Protein AF-0000000079074820 (afdb_homodimer)

Organism: NCBI:txid47770

Solvent-accessible surface area (backbone atoms only — not comparable to full-atom values): 34538 Å² total; per-residue (Å²): 130,84,61,51,30,36,39,30,62,32,84,68,44,43,78,47,78,58,96,54,34,40,39,40,35,29,46,57,83,60,56,46,76,48,78,44,52,56,82,82,41,56,70,65,51,50,53,51,50,52,47,24,68,74,64,43,38,39,77,43,41,69,86,40,82,55,35,60,57,54,50,48,39,33,75,72,62,44,30,42,69,44,42,78,79,48,36,34,42,38,33,21,37,68,62,47,37,64,62,50,45,71,74,58,62,44,98,45,41,47,75,42,30,48,65,78,73,48,43,71,68,56,39,49,46,61,68,66,66,77,52,66,69,64,47,53,54,52,42,52,52,50,41,64,69,49,57,75,39,48,39,35,39,38,40,52,54,81,47,45,69,58,53,52,27,47,47,52,49,30,51,76,50,68,49,54,37,35,40,35,37,32,32,71,62,33,36,37,35,32,24,32,35,77,91,65,23,15,48,61,66,23,43,50,51,56,58,49,69,73,48,94,72,81,65,79,72,51,74,54,79,69,66,73,61,79,65,68,67,49,60,55,58,50,17,41,46,52,16,51,50,50,50,44,53,51,29,33,58,75,65,74,43,50,87,33,49,33,23,32,42,36,38,30,65,90,78,64,44,75,46,80,45,75,30,56,70,41,83,83,24,89,82,53,49,84,60,71,95,77,67,73,78,64,45,64,56,53,51,51,43,56,48,35,62,67,51,53,68,69,71,58,90,120,130,83,62,50,30,36,38,30,63,33,86,68,44,44,80,46,75,58,98,53,35,39,39,39,36,30,46,60,82,60,56,46,76,47,78,45,50,55,81,82,41,56,71,64,50,50,54,51,51,53,44,24,68,73,63,44,38,40,77,44,42,70,85,41,82,55,35,60,58,55,49,50,37,32,74,72,62,45,30,42,67,44,41,78,80,49,36,33,41,39,31,22,37,68,62,46,37,65,63,50,45,71,74,57,62,47,97,45,42,48,73,42,31,47,64,76,72,49,42,70,68,58,39,49,47,60,69,66,66,78,51,66,69,62,47,51,54,52,43,52,51,51,40,65,69,49,56,75,39,48,39,34,40,38,40,52,53,85,46,44,68,57,53,54,27,48,46,52,49,31,52,76,51,70,47,54,37,35,40,34,36,33,33,71,62,34,34,37,37,31,24,32,36,74,93,68,24,14,47,61,67,22,43,51,50,57,58,49,68,75,45,87,70,84,65,78,75,53,75,54,79,67,66,75,61,78,66,69,69,49,62,56,58,49,18,40,46,51,15,51,49,51,52,43,52,53,30,32,56,73,66,73,42,52,85,33,48,32,24,32,41,37,39,30,66,92,77,63,44,74,46,81,44,73,30,56,69,42,83,83,26,88,82,54,48,84,60,72,93,77,71,72,78,64,47,66,55,52,51,49,42,56,46,35,64,65,52,55,68,68,70,70,83,127

Structure (mmCIF, N/CA/C/O backbone):
data_AF-0000000079074820-model_v1
#
loop_
_entity.id
_entity.type
_entity.pdbx_description
1 polymer 'Bacteriocin biosynthesis cyclodehydratase'
#
loop_
_atom_site.group_PDB
_atom_site.id
_atom_site.type_symbol
_atom_site.label_atom_id
_atom_site.label_alt_id
_atom_site.label_comp_id
_atom_site.label_asym_id
_atom_site.label_entity_id
_atom_site.label_seq_id
_atom_site.pdbx_PDB_ins_code
_atom_site.Cartn_x
_atom_site.Cartn_y
_atom_site.Cartn_z
_atom_site.occupancy
_atom_site.B_iso_or_equiv
_atom_site.auth_seq_id
_atom_site.auth_comp_id
_atom_site.auth_asym_id
_atom_site.auth_atom_id
_atom_site.pdbx_PDB_model_num
ATOM 1 N N . MET A 1 1 ? -23.016 29.859 7.27 1 38.88 1 MET A N 1
ATOM 2 C CA . MET A 1 1 ? -23.531 29.188 6.082 1 38.88 1 MET A CA 1
ATOM 3 C C . MET A 1 1 ? -23.5 27.672 6.266 1 38.88 1 MET A C 1
ATOM 5 O O . MET A 1 1 ? -22.5 27.109 6.707 1 38.88 1 MET A O 1
ATOM 9 N N . ASN A 1 2 ? -24.516 26.984 6.555 1 50.72 2 ASN A N 1
ATOM 10 C CA . ASN A 1 2 ? -24.812 25.609 6.965 1 50.72 2 ASN A CA 1
ATOM 11 C C . ASN A 1 2 ? -24.109 24.594 6.062 1 50.72 2 ASN A C 1
ATOM 13 O O . ASN A 1 2 ? -24.25 24.641 4.84 1 50.72 2 ASN A O 1
ATOM 17 N N . SER A 1 3 ? -22.938 24.062 6.359 1 62.44 3 SER A N 1
ATOM 18 C CA . SER A 1 3 ? -22 23.266 5.574 1 62.44 3 SER A CA 1
ATOM 19 C C . SER A 1 3 ? -22.656 21.984 5.062 1 62.44 3 SER A C 1
ATOM 21 O O . SER A 1 3 ? -23.219 21.219 5.848 1 62.44 3 SER A O 1
ATOM 23 N N . ASP A 1 4 ? -23.062 21.953 3.785 1 79.38 4 ASP A N 1
ATOM 24 C CA . ASP A 1 4 ? -23.656 20.797 3.127 1 79.38 4 ASP A CA 1
ATOM 25 C C . ASP A 1 4 ? -22.609 19.703 2.918 1 79.38 4 ASP A C 1
ATOM 27 O O . ASP A 1 4 ? -21.484 19.969 2.498 1 79.38 4 ASP A O 1
ATOM 31 N N . THR A 1 5 ? -22.984 18.562 3.553 1 88.25 5 THR A N 1
ATOM 32 C CA . THR A 1 5 ? -22.172 17.359 3.402 1 88.25 5 THR A CA 1
ATOM 33 C C . THR A 1 5 ? -22.781 16.422 2.359 1 88.25 5 THR A C 1
ATOM 35 O O . THR A 1 5 ? -24 16.266 2.293 1 88.25 5 THR A O 1
ATOM 38 N N . ILE A 1 6 ? -21.922 16 1.498 1 91.62 6 ILE A N 1
ATOM 39 C CA . ILE A 1 6 ? -22.375 15.07 0.473 1 91.62 6 ILE A CA 1
ATOM 40 C C . ILE A 1 6 ? -22.109 13.641 0.932 1 91.62 6 ILE A C 1
ATOM 42 O O . ILE A 1 6 ? -21 13.297 1.315 1 91.62 6 ILE A O 1
ATOM 46 N N . PHE A 1 7 ? -23.156 12.828 0.962 1 94.12 7 PHE A N 1
ATOM 47 C CA . PHE A 1 7 ? -23.062 11.391 1.219 1 94.12 7 PHE A CA 1
ATOM 48 C C . PHE A 1 7 ? -23.234 10.602 -0.071 1 94.12 7 PHE A C 1
ATOM 50 O O . PHE A 1 7 ? -24.062 10.945 -0.917 1 94.12 7 PHE A O 1
ATOM 57 N N . PHE A 1 8 ? -22.406 9.594 -0.224 1 93.62 8 PHE A N 1
ATOM 58 C CA . PHE A 1 8 ? -22.547 8.781 -1.431 1 93.62 8 PHE A CA 1
ATOM 59 C C . PHE A 1 8 ? -22.391 7.301 -1.108 1 93.62 8 PHE A C 1
ATOM 61 O O . PHE A 1 8 ? -21.781 6.938 -0.106 1 93.62 8 PHE A O 1
ATOM 68 N N . VAL A 1 9 ? -22.969 6.445 -1.945 1 92.25 9 VAL A N 1
ATOM 69 C CA . VAL A 1 9 ? -22.875 5 -1.761 1 92.25 9 VAL A CA 1
ATOM 70 C C . VAL A 1 9 ? -21.5 4.504 -2.189 1 92.25 9 VAL A C 1
ATOM 72 O O . VAL A 1 9 ? -21.062 4.773 -3.307 1 92.25 9 VAL A O 1
ATOM 75 N N . LYS A 1 10 ? -20.859 3.832 -1.257 1 88.88 10 LYS A N 1
ATOM 76 C CA . LYS A 1 10 ? -19.562 3.26 -1.613 1 88.88 10 LYS A CA 1
ATOM 77 C C . LYS A 1 10 ? -19.703 2.191 -2.693 1 88.88 10 LYS A C 1
ATOM 79 O O . LYS A 1 10 ? -20.703 1.476 -2.73 1 88.88 10 LYS A O 1
ATOM 84 N N . LYS A 1 11 ? -18.672 2.094 -3.447 1 80.62 11 LYS A N 1
ATOM 85 C CA . LYS A 1 11 ? -18.719 1.228 -4.625 1 80.62 11 LYS A CA 1
ATOM 86 C C . LYS A 1 11 ? -18.875 -0.237 -4.223 1 80.62 11 LYS A C 1
ATOM 88 O O . LYS A 1 11 ? -19.422 -1.039 -4.973 1 80.62 11 LYS A O 1
ATOM 93 N N . ASP A 1 12 ? -18.484 -0.582 -3.113 1 82.81 12 ASP A N 1
ATOM 94 C CA . ASP A 1 12 ? -18.5 -1.981 -2.699 1 82.81 12 ASP A CA 1
ATOM 95 C C . ASP A 1 12 ? -19.734 -2.281 -1.85 1 82.81 12 ASP A C 1
ATOM 97 O O . ASP A 1 12 ? -19.859 -3.377 -1.3 1 82.81 12 ASP A O 1
ATOM 101 N N . THR A 1 13 ? -20.594 -1.323 -1.779 1 88.88 13 THR A N 1
ATOM 102 C CA . THR A 1 13 ? -21.828 -1.513 -1.008 1 88.88 13 THR A CA 1
ATOM 103 C C . THR A 1 13 ? -22.969 -1.961 -1.911 1 88.88 13 THR A C 1
ATOM 105 O O . THR A 1 13 ? -23.234 -1.338 -2.941 1 88.88 13 THR A O 1
ATOM 108 N N . HIS A 1 14 ? -23.609 -2.996 -1.531 1 87.75 14 HIS A N 1
ATOM 109 C CA . HIS A 1 14 ? -24.781 -3.492 -2.223 1 87.75 14 HIS A CA 1
ATOM 110 C C . HIS A 1 14 ? -26.062 -3.176 -1.438 1 87.75 14 HIS A C 1
ATOM 112 O O . HIS A 1 14 ? -26.125 -3.436 -0.235 1 87.75 14 HIS A O 1
ATOM 118 N N . ILE A 1 15 ? -27.016 -2.631 -2.18 1 92.12 15 ILE A N 1
ATOM 119 C CA . ILE A 1 15 ? -28.266 -2.27 -1.524 1 92.12 15 ILE A CA 1
ATOM 120 C C . ILE A 1 15 ? -29.422 -3.039 -2.16 1 92.12 15 ILE A C 1
ATOM 122 O O . ILE A 1 15 ? -29.672 -2.914 -3.361 1 92.12 15 ILE A O 1
ATOM 126 N N . ASN A 1 16 ? -30.031 -3.848 -1.37 1 90.75 16 ASN A N 1
ATOM 127 C CA . ASN A 1 16 ? -31.25 -4.543 -1.771 1 90.75 16 ASN A CA 1
ATOM 128 C C . ASN A 1 16 ? -3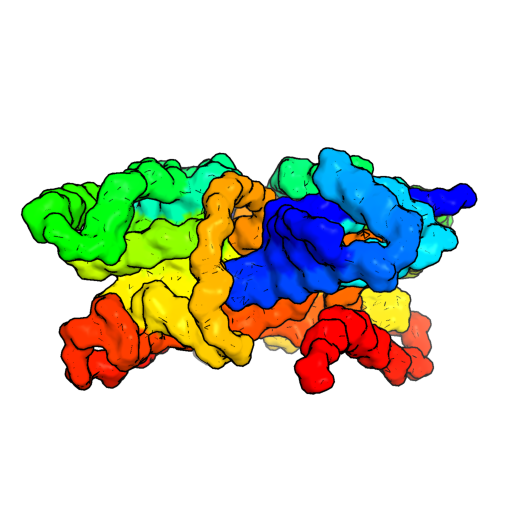2.469 -3.949 -1.097 1 90.75 16 ASN A C 1
ATOM 130 O O . ASN A 1 16 ? -32.469 -3.656 0.1 1 90.75 16 ASN A O 1
ATOM 134 N N . SER A 1 17 ? -33.531 -3.719 -1.907 1 92.31 17 SER A N 1
ATOM 135 C CA . SER A 1 17 ? -34.719 -3.066 -1.38 1 92.31 17 SER A CA 1
ATOM 136 C C . SER A 1 17 ? -35.938 -3.973 -1.49 1 92.31 17 SER A C 1
ATOM 138 O O . SER A 1 17 ? -36.156 -4.609 -2.523 1 92.31 17 SER A O 1
ATOM 140 N N . ASN A 1 18 ? -36.594 -4.168 -0.411 1 91.38 18 ASN A N 1
ATOM 141 C CA . ASN A 1 18 ? -37.938 -4.77 -0.423 1 91.38 18 ASN A CA 1
ATOM 142 C C . ASN A 1 18 ? -39 -3.797 0.083 1 91.38 18 ASN A C 1
ATOM 144 O O . ASN A 1 18 ? -38.719 -2.607 0.249 1 91.38 18 ASN A O 1
ATOM 148 N N . ILE A 1 19 ? -40.219 -4.203 0.231 1 91.5 19 ILE A N 1
ATOM 149 C CA . ILE A 1 19 ? -41.344 -3.322 0.549 1 91.5 19 ILE A CA 1
ATOM 150 C C . ILE A 1 19 ? -41.125 -2.689 1.922 1 91.5 19 ILE A C 1
ATOM 152 O O . ILE A 1 19 ? -41.406 -1.508 2.121 1 91.5 19 ILE A O 1
ATOM 156 N N . ASN A 1 20 ? -40.469 -3.332 2.84 1 93.62 20 ASN A N 1
ATOM 157 C CA . ASN A 1 20 ? -40.438 -2.871 4.223 1 93.62 20 ASN A CA 1
ATOM 158 C C . ASN A 1 20 ? -39.031 -2.449 4.652 1 93.62 20 ASN A C 1
ATOM 160 O O . ASN A 1 20 ? -38.875 -1.758 5.66 1 93.62 20 ASN A O 1
ATOM 164 N N . GLU A 1 21 ? -38.031 -2.895 3.887 1 93.75 21 GLU A N 1
ATOM 165 C CA . GLU A 1 21 ? -36.688 -2.656 4.434 1 93.75 21 GLU A CA 1
ATOM 166 C C . GLU A 1 21 ? -35.656 -2.496 3.32 1 93.75 21 GLU A C 1
ATOM 168 O O . GLU A 1 21 ? -35.906 -2.883 2.178 1 93.75 21 GLU A O 1
ATOM 173 N N . TRP A 1 22 ? -34.625 -1.726 3.572 1 93.88 22 TRP A N 1
ATOM 174 C CA . TRP A 1 22 ? -33.375 -1.755 2.799 1 93.88 22 TRP A CA 1
ATOM 175 C C . TRP A 1 22 ? -32.312 -2.617 3.486 1 93.88 22 TRP A C 1
ATOM 177 O O . TRP A 1 22 ? -32.125 -2.531 4.703 1 93.88 22 TRP A O 1
ATOM 187 N N . ILE A 1 23 ? -31.672 -3.467 2.76 1 92.69 23 ILE A N 1
ATOM 188 C CA . ILE A 1 23 ? -30.578 -4.277 3.279 1 92.69 23 ILE A CA 1
ATOM 189 C C . ILE A 1 23 ? -29.266 -3.867 2.607 1 92.69 23 ILE A C 1
ATOM 191 O O . ILE A 1 23 ? -29.125 -4.008 1.391 1 92.69 23 ILE A O 1
ATOM 195 N N . LEU A 1 24 ? -28.359 -3.293 3.424 1 91.5 24 LEU A N 1
ATOM 196 C CA . LEU A 1 24 ? -27.031 -2.936 2.953 1 91.5 24 LEU A CA 1
ATOM 197 C C . LEU A 1 24 ? -26.016 -4.02 3.309 1 91.5 24 LEU A C 1
ATOM 199 O O . LEU A 1 24 ? -26.031 -4.551 4.422 1 91.5 24 LEU A O 1
ATOM 203 N N . SER A 1 25 ? -25.234 -4.406 2.287 1 89.12 25 SER A N 1
ATOM 204 C CA . SER A 1 25 ? -24.234 -5.445 2.535 1 89.12 25 SER A CA 1
ATOM 205 C C . SER A 1 25 ? -22.922 -5.137 1.826 1 89.12 25 SER A C 1
ATOM 207 O O . SER A 1 25 ? -22.922 -4.477 0.786 1 89.12 25 SER A O 1
ATOM 209 N N . LYS A 1 26 ? -21.844 -5.527 2.449 1 87.38 26 LYS A N 1
ATOM 210 C CA . LYS A 1 26 ? -20.516 -5.457 1.838 1 87.38 26 LYS A CA 1
ATOM 211 C C . LYS A 1 26 ? -19.641 -6.602 2.318 1 87.38 26 LYS A C 1
ATOM 213 O O . LYS A 1 26 ? -19.812 -7.113 3.424 1 87.38 26 LYS A O 1
ATOM 218 N N . GLY A 1 27 ? -18.719 -7.008 1.391 1 84.88 27 GLY A N 1
ATOM 219 C CA . GLY A 1 27 ? -17.828 -8.094 1.738 1 84.88 27 GLY A CA 1
ATOM 220 C C . GLY A 1 27 ? -18.406 -9.469 1.462 1 84.88 27 GLY A C 1
ATOM 221 O O . GLY A 1 27 ? -19.625 -9.602 1.28 1 84.88 27 GLY A O 1
ATOM 222 N N . ILE A 1 28 ? -17.531 -10.375 1.365 1 83.12 28 ILE A N 1
ATOM 223 C CA . ILE A 1 28 ? -17.953 -11.75 1.13 1 83.12 28 ILE A CA 1
ATOM 224 C C . ILE A 1 28 ? -17.734 -12.578 2.395 1 83.12 28 ILE A C 1
ATOM 226 O O . ILE A 1 28 ? -18.688 -13.016 3.033 1 83.12 28 ILE A O 1
ATOM 230 N N . ILE A 1 29 ? -16.531 -12.672 2.811 1 81.19 29 ILE A N 1
ATOM 231 C CA . ILE A 1 29 ? -16.219 -13.391 4.043 1 81.19 29 ILE A CA 1
ATOM 232 C C . ILE A 1 29 ? -16.297 -12.43 5.23 1 81.19 29 ILE A C 1
ATOM 234 O O . ILE A 1 29 ? -16.953 -12.727 6.23 1 81.19 29 ILE A O 1
ATOM 238 N N . HIS A 1 30 ? -15.586 -11.344 5.094 1 83.38 30 HIS A N 1
ATOM 239 C CA . HIS A 1 30 ? -15.719 -10.281 6.082 1 83.38 30 HIS A CA 1
ATOM 240 C C . HIS A 1 30 ? -16.953 -9.438 5.824 1 83.38 30 HIS A C 1
ATOM 242 O O . HIS A 1 30 ? -16.859 -8.227 5.605 1 83.38 30 HIS A O 1
ATOM 248 N N . LYS A 1 31 ? -18.062 -10.039 6.039 1 82.19 31 LYS A N 1
ATOM 249 C CA . LYS A 1 31 ? -19.344 -9.453 5.645 1 82.19 31 LYS A CA 1
ATOM 250 C C . LYS A 1 31 ? -19.859 -8.484 6.707 1 82.19 31 LYS A C 1
ATOM 252 O O . LYS A 1 31 ? -19.781 -8.773 7.906 1 82.19 31 LYS A O 1
ATOM 257 N N . SER A 1 32 ? -20.234 -7.324 6.215 1 83.94 32 SER A N 1
ATOM 258 C CA . SER A 1 32 ? -20.984 -6.359 7.016 1 83.94 32 SER A CA 1
ATOM 259 C C . SER A 1 32 ? -22.375 -6.129 6.441 1 83.94 32 SER A C 1
ATOM 261 O O . SER A 1 32 ? -22.531 -5.844 5.254 1 83.94 32 SER A O 1
ATOM 263 N N . THR A 1 33 ? -23.406 -6.395 7.332 1 88.31 33 THR A N 1
ATOM 264 C CA . THR A 1 33 ? -24.781 -6.188 6.871 1 88.31 33 THR A CA 1
ATOM 265 C C . THR A 1 33 ? -25.547 -5.277 7.832 1 88.31 33 THR A C 1
ATOM 267 O O . THR A 1 33 ? -25.312 -5.316 9.039 1 88.31 33 THR A O 1
ATOM 270 N N . LEU A 1 34 ? -26.359 -4.414 7.215 1 90.62 34 LEU A N 1
ATOM 271 C CA . LEU A 1 34 ? -27.234 -3.535 7.98 1 90.62 34 LEU A CA 1
ATOM 272 C C . LEU A 1 34 ? -28.641 -3.51 7.375 1 90.62 34 LEU A C 1
ATOM 274 O O . LEU A 1 34 ? -28.797 -3.396 6.156 1 90.62 34 LEU A O 1
ATOM 278 N N . THR A 1 35 ? -29.609 -3.727 8.219 1 92.94 35 THR A N 1
ATOM 279 C CA . THR A 1 35 ? -31 -3.641 7.777 1 92.94 35 THR A CA 1
ATOM 280 C C . THR A 1 35 ? -31.656 -2.357 8.289 1 92.94 35 THR A C 1
ATOM 282 O O . THR A 1 35 ? -31.594 -2.055 9.484 1 92.94 35 THR A O 1
ATOM 285 N N . ILE A 1 36 ? -32.219 -1.602 7.363 1 93.75 36 ILE A N 1
ATOM 286 C CA . ILE A 1 36 ? -32.906 -0.375 7.707 1 93.75 36 ILE A CA 1
ATOM 287 C C . ILE A 1 36 ? -34.406 -0.567 7.48 1 93.75 36 ILE A C 1
ATOM 289 O O . ILE A 1 36 ? -34.844 -0.809 6.355 1 93.75 36 ILE A O 1
ATOM 293 N N . SER A 1 37 ? -35.188 -0.439 8.539 1 93.75 37 SER A N 1
ATOM 294 C CA . SER A 1 37 ? -36.625 -0.538 8.438 1 93.75 37 SER A CA 1
ATOM 295 C C . SER A 1 37 ? -37.25 0.76 7.914 1 93.75 37 SER A C 1
ATOM 297 O O . SER A 1 37 ? -37.062 1.818 8.523 1 93.75 37 SER A O 1
ATOM 299 N N . LYS A 1 38 ? -38.031 0.627 6.84 1 93.44 38 LYS A N 1
ATOM 300 C CA . LYS A 1 38 ? -38.688 1.809 6.27 1 93.44 38 LYS A CA 1
ATOM 301 C C . LYS A 1 38 ? -39.781 2.326 7.184 1 93.44 38 LYS A C 1
ATOM 303 O O . LYS A 1 38 ? -39.969 3.539 7.32 1 93.44 38 LYS A O 1
ATOM 308 N N . ASN A 1 39 ? -40.469 1.437 7.867 1 93.25 39 ASN A N 1
ATOM 309 C CA . ASN A 1 39 ? -41.594 1.792 8.711 1 93.25 39 ASN A CA 1
ATOM 310 C C . ASN A 1 39 ? -41.125 2.381 10.047 1 93.25 39 ASN A C 1
ATOM 312 O O . ASN A 1 39 ? -41.844 3.197 10.641 1 93.25 39 ASN A O 1
ATOM 316 N N . GLU A 1 40 ? -39.969 1.994 10.484 1 91.12 40 GLU A N 1
ATOM 317 C CA . GLU A 1 40 ? -39.5 2.443 11.789 1 91.12 40 GLU A CA 1
ATOM 318 C C . GLU A 1 40 ? -38.625 3.682 11.648 1 91.12 40 GLU A C 1
ATOM 320 O O . GLU A 1 40 ? -38.188 4.258 12.648 1 91.12 40 GLU A O 1
ATOM 325 N N . SER A 1 41 ? -38.406 4.07 10.414 1 91.12 41 SER A N 1
ATOM 326 C CA . SER A 1 41 ? -37.562 5.246 10.156 1 91.12 41 SER A CA 1
ATOM 327 C C . SER A 1 41 ? -38.438 6.488 9.938 1 91.12 41 SER A C 1
ATOM 329 O O . SER A 1 41 ? -39.625 6.383 9.617 1 91.12 41 SER A O 1
ATOM 331 N N . SER A 1 42 ? -37.812 7.633 10.219 1 92.25 42 SER A N 1
ATOM 332 C CA . SER A 1 42 ? -38.531 8.875 9.969 1 92.25 42 SER A CA 1
ATOM 333 C C . SER A 1 42 ? -38.844 9.031 8.484 1 92.25 42 SER A C 1
ATOM 335 O O . SER A 1 42 ? -38.125 8.531 7.629 1 92.25 42 SER A O 1
ATOM 337 N N . THR A 1 43 ? -39.938 9.75 8.148 1 92.75 43 THR A N 1
ATOM 338 C CA . THR A 1 43 ? -40.344 9.961 6.77 1 92.75 43 THR A CA 1
ATOM 339 C C . THR A 1 43 ? -39.281 10.711 5.973 1 92.75 43 THR A C 1
ATOM 341 O O . THR A 1 43 ? -39.062 10.414 4.797 1 92.75 43 THR A O 1
ATOM 344 N N . LEU A 1 44 ? -38.719 11.586 6.617 1 93.75 44 LEU A N 1
ATOM 345 C CA . LEU A 1 44 ? -37.688 12.375 5.945 1 93.75 44 LEU A CA 1
ATOM 346 C C . LEU A 1 44 ? -36.469 11.516 5.598 1 93.75 44 LEU A C 1
ATOM 348 O O . LEU A 1 44 ? -35.938 11.617 4.496 1 93.75 44 LEU A O 1
ATOM 352 N N . PHE A 1 45 ? -36.031 10.727 6.516 1 95.31 45 PHE A N 1
ATOM 353 C CA . PHE A 1 45 ? -34.906 9.836 6.254 1 95.31 45 PHE A CA 1
ATOM 354 C C . PHE A 1 45 ? -35.219 8.93 5.066 1 95.31 45 PHE A C 1
ATOM 356 O O . PHE A 1 45 ? -34.375 8.758 4.18 1 95.31 45 PHE A O 1
ATOM 363 N N . VAL A 1 46 ? -36.375 8.391 5.039 1 95.56 46 VAL A N 1
ATOM 364 C CA . VAL A 1 46 ? -36.75 7.469 3.977 1 95.56 46 VAL A CA 1
ATOM 365 C C . VAL A 1 46 ? -36.688 8.18 2.627 1 95.56 46 VAL A C 1
ATOM 367 O O . VAL A 1 46 ? -36.188 7.637 1.647 1 95.56 46 VAL A O 1
ATOM 370 N N . SER A 1 47 ? -37.219 9.32 2.631 1 95.69 47 SER A N 1
ATOM 371 C CA . SER A 1 47 ? -37.188 10.102 1.399 1 95.69 47 SER A CA 1
ATOM 372 C C . SER A 1 47 ? -35.781 10.398 0.938 1 95.69 47 SER A C 1
ATOM 374 O O . SER A 1 47 ? -35.469 10.234 -0.241 1 95.69 47 SER A O 1
ATOM 376 N N . LEU A 1 48 ? -34.969 10.781 1.876 1 95.75 48 LEU A N 1
ATOM 377 C CA . LEU A 1 48 ? -33.594 11.117 1.562 1 95.75 48 LEU A CA 1
ATOM 378 C C . LEU A 1 48 ? -32.812 9.875 1.108 1 95.75 48 LEU A C 1
ATOM 380 O O . LEU A 1 48 ? -32.031 9.945 0.175 1 95.75 48 LEU A O 1
ATOM 384 N N . PHE A 1 49 ? -33.031 8.758 1.767 1 96.81 49 PHE A N 1
ATOM 385 C CA . PHE A 1 49 ? -32.312 7.527 1.436 1 96.81 49 PHE A CA 1
ATOM 386 C C . PHE A 1 49 ? -32.719 7.02 0.058 1 96.81 49 PHE A C 1
ATOM 388 O O . PHE A 1 49 ? -31.891 6.523 -0.699 1 96.81 49 PHE A O 1
ATOM 395 N N . LYS A 1 50 ? -33.969 7.18 -0.296 1 96.06 50 LYS A N 1
ATOM 396 C CA . LYS A 1 50 ? -34.406 6.844 -1.644 1 96.06 50 LYS A CA 1
ATOM 397 C C . LYS A 1 50 ? -33.688 7.691 -2.689 1 96.06 50 LYS A C 1
ATOM 399 O O . LYS A 1 50 ? -33.281 7.188 -3.74 1 96.06 50 LYS A O 1
ATOM 404 N N . GLN A 1 51 ? -33.594 8.93 -2.355 1 96.5 51 GLN A N 1
ATOM 405 C CA . GLN A 1 51 ? -32.875 9.836 -3.248 1 96.5 51 GLN A CA 1
ATOM 406 C C . GLN A 1 51 ? -31.406 9.414 -3.387 1 96.5 51 GLN A C 1
ATOM 408 O O . GLN A 1 51 ? -30.828 9.484 -4.48 1 96.5 51 GLN A O 1
ATOM 413 N N . LEU A 1 52 ? -30.797 9 -2.25 1 96.62 52 LEU A N 1
ATOM 414 C CA . LEU A 1 52 ? -29.422 8.531 -2.25 1 96.62 52 LEU A CA 1
ATOM 415 C C . LEU A 1 52 ? -29.25 7.34 -3.184 1 96.62 52 LEU A C 1
ATOM 417 O O . LEU A 1 52 ? -28.297 7.293 -3.973 1 96.62 52 LEU A O 1
ATOM 421 N N . ILE A 1 53 ? -30.156 6.426 -3.098 1 94.94 53 ILE A N 1
ATOM 422 C CA . ILE A 1 53 ? -30.094 5.215 -3.908 1 94.94 53 ILE A CA 1
ATOM 423 C C . ILE A 1 53 ? -30.25 5.57 -5.383 1 94.94 53 ILE A C 1
ATOM 425 O O . ILE A 1 53 ? -29.531 5.043 -6.238 1 94.94 53 ILE A O 1
ATOM 429 N N . GLN A 1 54 ? -31.094 6.477 -5.68 1 94.56 54 GLN A N 1
ATOM 430 C CA . GLN A 1 54 ? -31.391 6.859 -7.055 1 94.56 54 GLN A CA 1
ATOM 431 C C . GLN A 1 54 ? -30.234 7.648 -7.672 1 94.56 54 GLN A C 1
ATOM 433 O O . GLN A 1 54 ? -29.844 7.395 -8.812 1 94.56 54 GLN A O 1
ATOM 438 N N . ASN A 1 55 ? -29.719 8.555 -6.938 1 95.12 55 ASN A N 1
ATOM 439 C CA . ASN A 1 55 ? -28.719 9.469 -7.477 1 95.12 55 ASN A CA 1
ATOM 440 C C . ASN A 1 55 ? -27.312 9.016 -7.129 1 95.12 55 ASN A C 1
ATOM 442 O O . ASN A 1 55 ? -26.328 9.617 -7.582 1 95.12 55 ASN A O 1
ATOM 446 N N . GLN A 1 56 ? -27.156 8.078 -6.227 1 93.56 56 GLN A N 1
ATOM 447 C CA . GLN A 1 56 ? -25.891 7.523 -5.75 1 93.56 56 GLN A CA 1
ATOM 448 C C . GLN A 1 56 ? -25.172 8.5 -4.82 1 93.56 56 GLN A C 1
ATOM 450 O O . GLN A 1 56 ? -24.125 8.18 -4.254 1 93.56 56 GLN A O 1
ATOM 455 N N . GLU A 1 57 ? -25.734 9.703 -4.742 1 94.12 57 GLU A N 1
ATOM 456 C CA . GLU A 1 57 ? -25.234 10.68 -3.775 1 94.12 57 GLU A CA 1
ATOM 457 C C . GLU A 1 57 ? -26.344 11.625 -3.332 1 94.12 57 GLU A C 1
ATOM 459 O O . GLU A 1 57 ? -27.359 11.758 -4.012 1 94.12 57 GLU A O 1
ATOM 464 N N . ILE A 1 58 ? -26.234 12.195 -2.152 1 94.75 58 ILE A N 1
ATOM 465 C CA . ILE A 1 58 ? -27.188 13.172 -1.655 1 94.75 58 ILE A CA 1
ATOM 466 C C . ILE A 1 58 ? -26.469 14.219 -0.802 1 94.75 58 ILE A C 1
ATOM 468 O O . ILE A 1 58 ? -25.422 13.938 -0.211 1 94.75 58 ILE A O 1
ATOM 472 N N . LYS A 1 59 ? -27.031 15.367 -0.835 1 93.12 59 LYS A N 1
ATOM 473 C CA . LYS A 1 59 ? -26.547 16.438 0.031 1 93.12 59 LYS A CA 1
ATOM 474 C C . LYS A 1 59 ? -27.406 16.562 1.283 1 93.12 59 LYS A C 1
ATOM 476 O O . LYS A 1 59 ? -28.641 16.656 1.192 1 93.12 59 LYS A O 1
ATOM 481 N N . VAL A 1 60 ? -26.812 16.453 2.422 1 92.44 60 VAL A N 1
ATOM 482 C CA . VAL A 1 60 ? -27.516 16.578 3.691 1 92.44 60 VAL A CA 1
ATOM 483 C C . VAL A 1 60 ? -26.859 17.656 4.551 1 92.44 60 VAL A C 1
ATOM 485 O O . VAL A 1 60 ? -25.641 17.672 4.699 1 92.44 60 VAL A O 1
ATOM 488 N N . SER A 1 61 ? -27.672 18.547 5.094 1 89.25 61 SER A N 1
ATOM 489 C CA . SER A 1 61 ? -27.156 19.594 5.969 1 89.25 61 SER A CA 1
ATOM 490 C C . SER A 1 61 ? -26.812 19.047 7.348 1 89.25 61 SER A C 1
ATOM 492 O O . SER A 1 61 ? -27.516 18.188 7.871 1 89.25 61 SER A O 1
ATOM 494 N N . GLU A 1 62 ? -25.812 19.609 7.973 1 86.56 62 GLU A N 1
ATOM 495 C CA . GLU A 1 62 ? -25.406 19.188 9.305 1 86.56 62 GLU A CA 1
ATOM 496 C C . GLU A 1 62 ? -26.469 19.516 10.344 1 86.56 62 GLU A C 1
ATOM 498 O O . GLU A 1 62 ? -26.5 18.922 11.422 1 86.56 62 GLU A O 1
ATOM 503 N N . ASP A 1 63 ? -27.281 20.406 10.016 1 87.56 63 ASP A N 1
ATOM 504 C CA . ASP A 1 63 ? -28.328 20.828 10.938 1 87.56 63 ASP A CA 1
ATOM 505 C C . ASP A 1 63 ? -29.547 19.922 10.859 1 87.56 63 ASP A C 1
ATOM 507 O O . ASP A 1 63 ? -30.438 19.969 11.719 1 87.56 63 ASP A O 1
ATOM 511 N N . ASP A 1 64 ? -29.547 19.062 9.82 1 88.5 64 ASP A N 1
ATOM 512 C CA . ASP A 1 64 ? -30.672 18.141 9.656 1 88.5 64 ASP A CA 1
ATOM 513 C C . ASP A 1 64 ? -30.609 17.016 10.688 1 88.5 64 ASP A C 1
ATOM 515 O O . ASP A 1 64 ? -29.531 16.516 11.008 1 88.5 64 ASP A O 1
ATOM 519 N N . GLU A 1 65 ? -31.703 16.656 11.203 1 89.19 65 GLU A N 1
ATOM 520 C CA . GLU A 1 65 ? -31.766 15.578 12.18 1 89.19 65 GLU A CA 1
ATOM 521 C C . GLU A 1 65 ? -31.266 14.266 11.586 1 89.19 65 GLU A C 1
ATOM 523 O O . GLU A 1 65 ? -30.703 13.43 12.297 1 89.19 65 GLU A O 1
ATOM 528 N N . GLU A 1 66 ? -31.375 14.086 10.281 1 92 66 GLU A N 1
ATOM 529 C CA . GLU A 1 66 ? -31.031 12.844 9.609 1 92 66 GLU A CA 1
ATOM 530 C C . GLU A 1 66 ? -29.516 12.75 9.367 1 92 66 GLU A C 1
ATOM 532 O O . GLU A 1 66 ? -29.016 11.695 8.984 1 92 66 GLU A O 1
ATOM 537 N N . TYR A 1 67 ? -28.891 13.859 9.633 1 92.25 67 TYR A N 1
ATOM 538 C CA . TYR A 1 67 ? -27.453 13.891 9.422 1 92.25 67 TYR A CA 1
ATOM 539 C C . TYR A 1 67 ? -26.75 12.805 10.227 1 92.25 67 TYR A C 1
ATOM 541 O O . TYR A 1 67 ? -25.859 12.117 9.727 1 92.25 67 TYR A O 1
ATOM 549 N N . SER A 1 68 ? -27.156 12.633 11.43 1 91.38 68 SER A N 1
ATOM 550 C CA . SER A 1 68 ? -26.547 11.656 12.32 1 91.38 68 SER A CA 1
ATOM 551 C C . SER A 1 68 ? -26.75 10.234 11.805 1 91.38 68 SER A C 1
ATOM 553 O O . SER A 1 68 ? -25.875 9.383 11.945 1 91.38 68 SER A O 1
ATOM 555 N N . ASP A 1 69 ? -27.875 10.008 11.211 1 92.88 69 ASP A N 1
ATOM 556 C CA . ASP A 1 69 ? -28.156 8.68 10.656 1 92.88 69 ASP A CA 1
ATOM 557 C C . ASP A 1 69 ? -27.219 8.367 9.484 1 92.88 69 ASP A C 1
ATOM 559 O O . ASP A 1 69 ? -26.656 7.273 9.406 1 92.88 69 ASP A O 1
ATOM 563 N N . PHE A 1 70 ? -27.062 9.312 8.648 1 93.94 70 PHE A N 1
ATOM 564 C CA . PHE A 1 70 ? -26.188 9.117 7.5 1 93.94 70 PHE A CA 1
ATOM 565 C C . PHE A 1 70 ? -24.734 8.992 7.949 1 93.94 70 PHE A C 1
ATOM 567 O O . PHE A 1 70 ? -23.969 8.203 7.387 1 93.94 70 PHE A O 1
ATOM 574 N N . LYS A 1 71 ? -24.375 9.734 8.938 1 90.44 71 LYS A N 1
ATOM 575 C CA . LYS A 1 71 ? -23.047 9.625 9.516 1 90.44 71 LYS A CA 1
ATOM 576 C C . LYS A 1 71 ? -22.781 8.219 10.055 1 90.44 71 LYS A C 1
ATOM 578 O O . LYS A 1 71 ? -21.703 7.668 9.883 1 90.44 71 LYS A O 1
ATOM 583 N N . LYS A 1 72 ? -23.75 7.664 10.656 1 90.94 72 LYS A N 1
ATOM 584 C CA . LYS A 1 72 ? -23.656 6.309 11.188 1 90.94 72 LYS A CA 1
ATOM 585 C C . LYS A 1 72 ? -23.422 5.297 10.062 1 90.94 72 LYS A C 1
ATOM 587 O O . LYS A 1 72 ? -22.641 4.359 10.219 1 90.94 72 LYS A O 1
ATOM 592 N N . LEU A 1 73 ? -24.062 5.52 8.93 1 92.75 73 LEU A N 1
ATOM 593 C CA . LEU A 1 73 ? -23.891 4.633 7.785 1 92.75 73 LEU A CA 1
ATOM 594 C C . LEU A 1 73 ? -22.469 4.73 7.238 1 92.75 73 LEU A C 1
ATOM 596 O O . LEU A 1 73 ? -21.922 3.744 6.742 1 92.75 73 LEU A O 1
ATOM 600 N N . VAL A 1 74 ? -21.875 5.922 7.344 1 90.19 74 VAL A N 1
ATOM 601 C CA . VAL A 1 74 ? -20.484 6.109 6.957 1 90.19 74 VAL A CA 1
ATOM 602 C C . VAL A 1 74 ? -19.562 5.375 7.938 1 90.19 74 VAL A C 1
ATOM 604 O O . VAL A 1 74 ? -18.641 4.676 7.527 1 90.19 74 VAL A O 1
ATOM 607 N N . GLN A 1 75 ? -19.906 5.5 9.164 1 86.56 75 GLN A N 1
ATOM 608 C CA . GLN A 1 75 ? -19.109 4.863 10.211 1 86.56 75 GLN A CA 1
ATOM 609 C C . GLN A 1 75 ? -19.125 3.344 10.062 1 86.56 75 GLN A C 1
ATOM 611 O O . GLN A 1 75 ? -18.125 2.674 10.352 1 86.56 75 GLN A O 1
ATOM 616 N N . LEU A 1 76 ? -20.25 2.912 9.578 1 87.69 76 LEU A N 1
ATOM 617 C CA . LEU A 1 76 ? -20.406 1.47 9.414 1 87.69 76 LEU A CA 1
ATOM 618 C C . LEU A 1 76 ? -19.797 1.009 8.086 1 87.69 76 LEU A C 1
ATOM 620 O O . LEU A 1 76 ? -19.781 -0.189 7.797 1 87.69 76 LEU A O 1
ATOM 624 N N . GLY A 1 77 ? -19.375 1.935 7.273 1 86.5 77 GLY A N 1
ATOM 625 C CA . GLY A 1 77 ? -18.578 1.616 6.09 1 86.5 77 GLY A CA 1
ATOM 626 C C . GLY A 1 77 ? -19.422 1.506 4.832 1 86.5 77 GLY A C 1
ATOM 627 O O . GLY A 1 77 ? -18.906 1.178 3.762 1 86.5 77 GLY A O 1
ATOM 628 N N . PHE A 1 78 ? -20.656 1.837 4.844 1 90.25 78 PHE A N 1
ATOM 629 C CA . PHE A 1 78 ? -21.547 1.628 3.707 1 90.25 78 PHE A CA 1
ATOM 630 C C . PHE A 1 78 ? -21.562 2.855 2.805 1 90.25 78 PHE A C 1
ATOM 632 O O . PHE A 1 78 ? -21.75 2.736 1.591 1 90.25 78 PHE A O 1
ATOM 639 N N . LEU A 1 79 ? -21.438 3.979 3.434 1 92.88 79 LEU A N 1
ATOM 640 C CA . LEU A 1 79 ? -21.438 5.23 2.682 1 92.88 79 LEU A CA 1
ATOM 641 C C . LEU A 1 79 ? -20.094 5.941 2.807 1 92.88 79 LEU A C 1
ATOM 643 O O . LEU A 1 79 ? -19.312 5.652 3.715 1 92.88 79 LEU A O 1
ATOM 647 N N . GLY A 1 80 ? -19.828 6.734 1.777 1 90.12 80 GLY A N 1
ATOM 648 C CA . GLY A 1 80 ? -18.75 7.699 1.867 1 90.12 80 GLY A CA 1
ATOM 649 C C . GLY A 1 80 ? -19.234 9.109 2.141 1 90.12 80 GLY A C 1
ATOM 650 O O . GLY A 1 80 ? -20.422 9.391 2.07 1 90.12 80 GLY A O 1
ATOM 651 N N . ILE A 1 81 ? -18.312 10 2.527 1 89.38 81 ILE A N 1
ATOM 652 C CA . ILE A 1 81 ? -18.672 11.367 2.885 1 89.38 81 ILE A CA 1
ATOM 653 C C . ILE A 1 81 ? -17.656 12.336 2.285 1 89.38 81 ILE A C 1
ATOM 655 O O . ILE A 1 81 ? -16.469 12.023 2.186 1 89.38 81 ILE A O 1
ATOM 659 N N . ARG A 1 82 ? -18.203 13.352 1.744 1 83.38 82 ARG A N 1
ATOM 660 C CA . ARG A 1 82 ? -17.391 14.461 1.252 1 83.38 82 ARG A CA 1
ATOM 661 C C . ARG A 1 82 ? -17.906 15.797 1.764 1 83.38 82 ARG A C 1
ATOM 663 O O . ARG A 1 82 ? -19.109 16.062 1.701 1 83.38 82 ARG A O 1
ATOM 670 N N . ASN A 1 83 ? -17.078 16.438 2.459 1 76.81 83 ASN A N 1
ATOM 671 C CA . ASN A 1 83 ? -17.438 17.781 2.914 1 76.81 83 ASN A CA 1
ATOM 672 C C . ASN A 1 83 ? -16.938 18.859 1.959 1 76.81 83 ASN A C 1
ATOM 674 O O . ASN A 1 83 ? -15.727 19.031 1.811 1 76.81 83 ASN A O 1
ATOM 678 N N . LYS A 1 84 ? -17.812 19.516 1.365 1 70.75 84 LYS A N 1
ATOM 679 C CA . LYS A 1 84 ? -17.438 20.5 0.353 1 70.75 84 LYS A CA 1
ATOM 680 C C . LYS A 1 84 ? -16.672 21.656 0.969 1 70.75 84 LYS A C 1
ATOM 682 O O . LYS A 1 84 ? -15.891 22.328 0.284 1 70.75 84 LYS A O 1
ATOM 687 N N . ASN A 1 85 ? -16.844 21.797 2.176 1 73.38 85 ASN A N 1
ATOM 688 C CA . ASN A 1 85 ? -16.219 22.953 2.807 1 73.38 85 ASN A CA 1
ATOM 689 C C . ASN A 1 85 ? -14.844 22.609 3.371 1 73.38 85 ASN A C 1
ATOM 691 O O . ASN A 1 85 ? -14.102 23.5 3.797 1 73.38 85 ASN A O 1
ATOM 695 N N . LYS A 1 86 ? -14.562 21.312 3.355 1 80.94 86 LYS A N 1
ATOM 696 C CA . LYS A 1 86 ? -13.266 20.906 3.879 1 80.94 86 LYS A CA 1
ATOM 697 C C . LYS A 1 86 ? -12.305 20.547 2.748 1 80.94 86 LYS A C 1
ATOM 699 O O . LYS A 1 86 ? -12.617 19.688 1.917 1 80.94 86 LYS A O 1
ATOM 704 N N . LYS A 1 87 ? -11.25 21.281 2.725 1 90.25 87 LYS A N 1
ATOM 705 C CA . LYS A 1 87 ? -10.258 21.047 1.683 1 90.25 87 LYS A CA 1
ATOM 706 C C . LYS A 1 87 ? -9.039 20.312 2.234 1 90.25 87 LYS A C 1
ATOM 708 O O . LYS A 1 87 ? -8.664 20.5 3.396 1 90.25 87 LYS A O 1
ATOM 713 N N . VAL A 1 88 ? -8.547 19.438 1.417 1 95 88 VAL A N 1
ATOM 714 C CA . VAL A 1 88 ? -7.328 18.703 1.761 1 95 88 VAL A CA 1
ATOM 715 C C . VAL A 1 88 ? -6.188 19.156 0.848 1 95 88 VAL A C 1
ATOM 717 O O . VAL A 1 88 ? -6.324 19.141 -0.378 1 95 88 VAL A O 1
ATOM 720 N N . ALA A 1 89 ? -5.133 19.656 1.426 1 96.88 89 ALA A N 1
ATOM 721 C CA . ALA A 1 89 ? -3.898 19.922 0.691 1 96.88 89 ALA A CA 1
ATOM 722 C C . ALA A 1 89 ? -2.916 18.75 0.842 1 96.88 89 ALA A C 1
ATOM 724 O O . ALA A 1 89 ? -2.371 18.531 1.926 1 96.88 89 ALA A O 1
ATOM 725 N N . LEU A 1 90 ? -2.771 18.016 -0.203 1 97.94 90 LEU A N 1
ATOM 726 C CA . LEU A 1 90 ? -1.825 16.906 -0.238 1 97.94 90 LEU A CA 1
ATOM 727 C C . LEU A 1 90 ? -0.509 17.328 -0.879 1 97.94 90 LEU A C 1
ATOM 729 O O . LEU A 1 90 ? -0.451 17.562 -2.088 1 97.94 90 LEU A O 1
ATOM 733 N N . ILE A 1 91 ? 0.518 17.438 -0.059 1 98.31 91 ILE A N 1
ATOM 734 C CA . ILE A 1 91 ? 1.827 17.906 -0.51 1 98.31 91 ILE A CA 1
ATOM 735 C C . ILE A 1 91 ? 2.779 16.719 -0.618 1 98.31 91 ILE A C 1
ATOM 737 O O . ILE A 1 91 ? 3.043 16.031 0.373 1 98.31 91 ILE A O 1
ATOM 741 N N . VAL A 1 92 ? 3.297 16.5 -1.821 1 97.69 92 VAL A N 1
ATOM 742 C CA . VAL A 1 92 ? 4.105 15.305 -2.057 1 97.69 92 VAL A CA 1
ATOM 743 C C . VAL A 1 92 ? 5.402 15.695 -2.766 1 97.69 92 VAL A C 1
ATOM 745 O O . VAL A 1 92 ? 5.547 16.828 -3.23 1 97.69 92 VAL A O 1
ATOM 748 N N . GLU A 1 93 ? 6.363 14.812 -2.744 1 95.12 93 GLU A N 1
ATOM 749 C CA . GLU A 1 93 ? 7.551 15.07 -3.553 1 95.12 93 GLU A CA 1
ATOM 750 C C . GLU A 1 93 ? 7.215 15.078 -5.039 1 95.12 93 GLU A C 1
ATOM 752 O O . GLU A 1 93 ? 6.254 14.438 -5.469 1 95.12 93 GLU A O 1
ATOM 757 N N . GLU A 1 94 ? 8.023 15.703 -5.77 1 94.25 94 GLU A N 1
ATOM 758 C CA . GLU A 1 94 ? 7.727 15.961 -7.176 1 94.25 94 GLU A CA 1
ATOM 759 C C . GLU A 1 94 ? 7.57 14.656 -7.957 1 94.25 94 GLU A C 1
ATOM 761 O O . GLU A 1 94 ? 6.656 14.523 -8.766 1 94.25 94 GLU A O 1
ATOM 766 N N . SER A 1 95 ? 8.414 13.719 -7.719 1 93.88 95 SER A N 1
ATOM 767 C CA . SER A 1 95 ? 8.414 12.477 -8.477 1 93.88 95 SER A CA 1
ATOM 768 C C . SER A 1 95 ? 7.129 11.688 -8.242 1 93.88 95 SER A C 1
ATOM 770 O O . SER A 1 95 ? 6.773 10.82 -9.047 1 93.88 95 SER A O 1
ATOM 772 N N . ALA A 1 96 ? 6.387 11.977 -7.18 1 96.38 96 ALA A N 1
ATOM 773 C CA . ALA A 1 96 ? 5.199 11.203 -6.824 1 96.38 96 ALA A CA 1
ATOM 774 C C . ALA A 1 96 ? 3.924 11.984 -7.117 1 96.38 96 ALA A C 1
ATOM 776 O O . ALA A 1 96 ? 2.818 11.469 -6.953 1 96.38 96 ALA A O 1
ATOM 777 N N . LYS A 1 97 ? 4.051 13.18 -7.539 1 96.69 97 LYS A N 1
ATOM 778 C CA . LYS A 1 97 ? 2.912 14.086 -7.676 1 96.69 97 LYS A CA 1
ATOM 779 C C . LYS A 1 97 ? 1.881 13.523 -8.648 1 96.69 97 LYS A C 1
ATOM 781 O O . LYS A 1 97 ? 0.692 13.453 -8.336 1 96.69 97 LYS A O 1
ATOM 786 N N . ASN A 1 98 ? 2.293 13.094 -9.789 1 96.19 98 ASN A N 1
ATOM 787 C CA . ASN A 1 98 ? 1.383 12.57 -10.805 1 96.19 98 ASN A CA 1
ATOM 788 C C . ASN A 1 98 ? 0.645 11.328 -10.305 1 96.19 98 ASN A C 1
ATOM 790 O O . ASN A 1 98 ? -0.538 11.148 -10.594 1 96.19 98 ASN A O 1
ATOM 794 N N . PHE A 1 99 ? 1.355 10.508 -9.594 1 97.38 99 PHE A N 1
ATOM 795 C CA . PHE A 1 99 ? 0.77 9.289 -9.055 1 97.38 99 PHE A CA 1
ATOM 796 C C . PHE A 1 99 ? -0.393 9.617 -8.125 1 97.38 99 PHE A C 1
ATOM 798 O O . PHE A 1 99 ? -1.496 9.094 -8.289 1 97.38 99 PHE A O 1
ATOM 805 N N . PHE A 1 100 ? -0.214 10.539 -7.242 1 97.81 100 PHE A N 1
ATOM 806 C CA . PHE A 1 100 ? -1.244 10.898 -6.277 1 97.81 100 PHE A CA 1
ATOM 807 C C . PHE A 1 100 ? -2.369 11.672 -6.945 1 97.81 100 PHE A C 1
ATOM 809 O O . PHE A 1 100 ? -3.541 11.5 -6.602 1 97.81 100 PHE A O 1
ATOM 816 N N . GLU A 1 101 ? -2.018 12.484 -7.875 1 96.62 101 GLU A N 1
ATOM 817 C CA . GLU A 1 101 ? -3.033 13.234 -8.602 1 96.62 101 GLU A CA 1
ATOM 818 C C . GLU A 1 101 ? -3.959 12.305 -9.383 1 96.62 101 GLU A C 1
ATOM 820 O O . GLU A 1 101 ? -5.164 12.555 -9.477 1 96.62 101 GLU A O 1
ATOM 825 N N . ASN A 1 102 ? -3.418 11.289 -9.898 1 95.75 102 ASN A N 1
ATOM 826 C CA . ASN A 1 102 ? -4.18 10.375 -10.742 1 95.75 102 ASN A CA 1
ATOM 827 C C . ASN A 1 102 ? -5.168 9.547 -9.922 1 95.75 102 ASN A C 1
ATOM 829 O O . ASN A 1 102 ? -6.254 9.211 -10.406 1 95.75 102 ASN A O 1
ATOM 833 N N . TYR A 1 103 ? -4.84 9.297 -8.727 1 95.81 103 TYR A N 1
ATOM 834 C CA . TYR A 1 103 ? -5.648 8.297 -8.047 1 95.81 103 TYR A CA 1
ATOM 835 C C . TYR A 1 103 ? -6.387 8.898 -6.863 1 95.81 103 TYR A C 1
ATOM 837 O O . TYR A 1 103 ? -7.301 8.281 -6.312 1 95.81 103 TYR A O 1
ATOM 845 N N . LEU A 1 104 ? -5.988 10.055 -6.43 1 93.81 104 LEU A N 1
ATOM 846 C CA . LEU A 1 104 ? -6.699 10.68 -5.316 1 93.81 104 LEU A CA 1
ATOM 847 C C . LEU A 1 104 ? -7.371 11.969 -5.762 1 93.81 104 LEU A C 1
ATOM 849 O O . LEU A 1 104 ? -7.945 12.688 -4.938 1 93.81 104 LEU A O 1
ATOM 853 N N . LYS A 1 105 ? -7.363 12.188 -6.898 1 77.62 105 LYS A N 1
ATOM 854 C CA . LYS A 1 105 ? -7.938 13.445 -7.355 1 77.62 105 LYS A CA 1
ATOM 855 C C . LYS A 1 105 ? -9.438 13.492 -7.098 1 77.62 105 LYS A C 1
ATOM 857 O O . LYS A 1 105 ? -10.172 12.578 -7.496 1 77.62 105 LYS A O 1
ATOM 862 N N . ASP A 1 106 ? -9.773 14.414 -6.281 1 79.75 106 ASP A N 1
ATOM 863 C CA . ASP A 1 106 ? -11.164 14.773 -5.988 1 79.75 106 ASP A CA 1
ATOM 864 C C . ASP A 1 106 ? -11.336 16.281 -5.922 1 79.75 106 ASP A C 1
ATOM 866 O O . ASP A 1 106 ? -10.352 17.031 -5.91 1 79.75 106 ASP A O 1
ATOM 870 N N . GLU A 1 107 ? -12.516 16.797 -5.977 1 74.38 107 GLU A N 1
ATOM 871 C CA . GLU A 1 107 ? -12.805 18.234 -5.969 1 74.38 107 GLU A CA 1
ATOM 872 C C . GLU A 1 107 ? -12.258 18.891 -4.711 1 74.38 107 GLU A C 1
ATOM 874 O O . GLU A 1 107 ? -11.891 20.078 -4.734 1 74.38 107 GLU A O 1
ATOM 879 N N . ASN A 1 108 ? -12.117 18.125 -3.713 1 87.19 108 ASN A N 1
ATOM 880 C CA . ASN A 1 108 ? -11.734 18.719 -2.438 1 87.19 108 ASN A CA 1
ATOM 881 C C . ASN A 1 108 ? -10.273 18.406 -2.094 1 87.19 108 ASN A C 1
ATOM 883 O O . ASN A 1 108 ? -9.797 18.781 -1.021 1 87.19 108 ASN A O 1
ATOM 887 N N . ILE A 1 109 ? -9.578 17.781 -3 1 93.25 109 ILE A N 1
ATOM 888 C CA . ILE A 1 109 ? -8.188 17.438 -2.748 1 93.25 109 ILE A CA 1
ATOM 889 C C . ILE A 1 109 ? -7.285 18.156 -3.744 1 93.25 109 ILE A C 1
ATOM 891 O O . ILE A 1 109 ? -7.457 18.031 -4.957 1 93.25 109 ILE A O 1
ATOM 895 N N . CYS A 1 110 ? -6.422 18.938 -3.273 1 94.56 110 CYS A N 1
ATOM 896 C CA . CYS A 1 110 ? -5.426 19.609 -4.102 1 94.56 110 CYS A CA 1
ATOM 897 C C . CYS A 1 110 ? -4.043 19.016 -3.885 1 94.56 110 CYS A C 1
ATOM 899 O O . CYS A 1 110 ? -3.514 19.047 -2.773 1 94.56 110 CYS A O 1
ATOM 901 N N . VAL A 1 111 ? -3.477 18.5 -4.93 1 97.31 111 VAL A N 1
ATOM 902 C CA . VAL A 1 111 ? -2.15 17.891 -4.852 1 97.31 111 VAL A CA 1
ATOM 903 C C . VAL A 1 111 ? -1.1 18.891 -5.336 1 97.31 111 VAL A C 1
ATOM 905 O O . VAL A 1 111 ? -1.254 19.5 -6.398 1 97.31 111 VAL A O 1
ATOM 908 N N . SER A 1 112 ? -0.061 19.125 -4.555 1 96.75 112 SER A N 1
ATOM 909 C CA . SER A 1 112 ? 1.043 20 -4.934 1 96.75 112 SER A CA 1
ATOM 910 C C . SER A 1 112 ? 2.385 19.406 -4.508 1 96.75 112 SER A C 1
ATOM 912 O O . SER A 1 112 ? 2.434 18.453 -3.734 1 96.75 112 SER A O 1
ATOM 914 N N . SER A 1 113 ? 3.445 19.938 -5.066 1 96.94 113 SER A N 1
ATOM 915 C CA . SER A 1 113 ? 4.781 19.484 -4.707 1 96.94 113 SER A CA 1
ATOM 916 C C . SER A 1 113 ? 5.316 20.219 -3.49 1 96.94 113 SER A C 1
ATOM 918 O O . SER A 1 113 ? 4.805 21.297 -3.137 1 96.94 113 SER A O 1
ATOM 920 N N . LEU A 1 114 ? 6.336 19.656 -2.885 1 96.38 114 LEU A N 1
ATOM 921 C CA . LEU A 1 114 ? 6.973 20.25 -1.715 1 96.38 114 LEU A CA 1
ATOM 922 C C . LEU A 1 114 ? 7.473 21.656 -2.025 1 96.38 114 LEU A C 1
ATOM 924 O O . LEU A 1 114 ? 7.266 22.594 -1.237 1 96.38 114 LEU A O 1
ATOM 928 N N . ASP A 1 115 ? 7.996 21.859 -3.213 1 93.69 115 ASP A N 1
ATOM 929 C CA . ASP A 1 115 ? 8.57 23.141 -3.592 1 93.69 115 ASP A CA 1
ATOM 930 C C . ASP A 1 115 ? 7.48 24.172 -3.84 1 93.69 115 ASP A C 1
ATOM 932 O O . ASP A 1 115 ? 7.711 25.375 -3.695 1 93.69 115 ASP A O 1
ATOM 936 N N . GLU A 1 116 ? 6.32 23.719 -4.266 1 95.44 116 GLU A N 1
ATOM 937 C CA . GLU A 1 116 ? 5.18 24.609 -4.461 1 95.44 116 GLU A CA 1
ATOM 938 C C . GLU A 1 116 ? 4.586 25.047 -3.123 1 95.44 116 GLU A C 1
ATOM 940 O O . GLU A 1 116 ? 4.012 26.125 -3.018 1 95.44 116 GLU A O 1
ATOM 945 N N . PHE A 1 117 ? 4.734 24.25 -2.154 1 96.62 117 PHE A N 1
ATOM 946 C CA . PHE A 1 117 ? 4.184 24.531 -0.834 1 96.62 117 PHE A CA 1
ATOM 947 C C . PHE A 1 117 ? 5.109 25.453 -0.05 1 96.62 117 PHE A C 1
ATOM 949 O O . PHE A 1 117 ? 4.656 26.422 0.564 1 96.62 117 PHE A O 1
ATOM 956 N N . ILE A 1 118 ? 6.395 25.109 0.024 1 95.88 118 ILE A N 1
ATOM 957 C CA . ILE A 1 118 ? 7.379 25.922 0.746 1 95.88 118 ILE A CA 1
ATOM 958 C C . ILE A 1 118 ? 8.602 26.156 -0.138 1 95.88 118 ILE A C 1
ATOM 960 O O . ILE A 1 118 ? 9.273 25.203 -0.544 1 95.88 118 ILE A O 1
ATOM 964 N N . THR A 1 119 ? 8.891 27.391 -0.37 1 93.25 119 THR A N 1
ATOM 965 C CA . THR A 1 119 ? 10.047 27.719 -1.188 1 93.25 119 THR A CA 1
ATOM 966 C C . THR A 1 119 ? 11.344 27.469 -0.42 1 93.25 119 THR A C 1
ATOM 968 O O . THR A 1 119 ? 11.344 27.422 0.812 1 93.25 119 THR A O 1
ATOM 971 N N . GLN A 1 120 ? 12.406 27.359 -1.165 1 91.12 120 GLN A N 1
ATOM 972 C CA . GLN A 1 120 ? 13.711 27.141 -0.551 1 91.12 120 GLN A CA 1
ATOM 973 C C . GLN A 1 120 ? 14.086 28.312 0.369 1 91.12 120 GLN A C 1
ATOM 975 O O . GLN A 1 120 ? 14.664 28.094 1.438 1 91.12 120 GLN A O 1
ATOM 980 N N . ASP A 1 121 ? 13.758 29.484 -0.056 1 90.31 121 ASP A N 1
ATOM 981 C CA . ASP A 1 121 ? 14.031 30.672 0.759 1 90.31 121 ASP A CA 1
ATOM 982 C C . ASP A 1 121 ? 13.281 30.609 2.086 1 90.31 121 ASP A C 1
ATOM 984 O O . ASP A 1 121 ? 13.859 30.844 3.146 1 90.31 121 ASP A O 1
ATOM 988 N N . THR A 1 122 ? 12.023 30.328 2.029 1 92.94 122 THR A N 1
ATOM 989 C CA . THR A 1 122 ? 11.211 30.203 3.234 1 92.94 122 THR A CA 1
ATOM 990 C C . THR A 1 122 ? 11.75 29.109 4.141 1 92.94 122 THR A C 1
ATOM 992 O O . THR A 1 122 ? 11.812 29.266 5.359 1 92.94 122 THR A O 1
ATOM 995 N N . LEU A 1 123 ? 12.148 28.031 3.582 1 92.56 123 LEU A N 1
ATOM 996 C CA . LEU A 1 123 ? 12.688 26.906 4.32 1 92.56 123 LEU A CA 1
ATOM 997 C C . LEU A 1 123 ? 13.945 27.297 5.094 1 92.56 123 LEU A C 1
ATOM 999 O O . LEU A 1 123 ? 14.094 26.953 6.266 1 92.56 123 LEU A O 1
ATOM 1003 N N . ASN A 1 124 ? 14.758 28 4.43 1 88.19 124 ASN A N 1
ATOM 1004 C CA . ASN A 1 124 ? 15.992 28.453 5.062 1 88.19 124 ASN A CA 1
ATOM 1005 C C . ASN A 1 124 ? 15.703 29.391 6.242 1 88.19 124 ASN A C 1
ATOM 1007 O O . ASN A 1 124 ? 16.359 29.297 7.281 1 88.19 124 ASN A O 1
ATOM 1011 N N . ILE A 1 125 ? 14.781 30.219 6.082 1 89.75 125 ILE A N 1
ATOM 1012 C CA . ILE A 1 125 ? 14.398 31.141 7.145 1 89.75 125 ILE A CA 1
ATOM 1013 C C . ILE A 1 125 ? 13.867 30.359 8.344 1 89.75 125 ILE A C 1
ATOM 1015 O O . ILE A 1 125 ? 14.195 30.656 9.492 1 89.75 125 ILE A O 1
ATOM 1019 N N . LEU A 1 126 ? 13.086 29.328 8.078 1 88.56 126 LEU A N 1
ATOM 1020 C CA . LEU A 1 126 ? 12.469 28.531 9.133 1 88.56 126 LEU A CA 1
ATOM 1021 C C . LEU A 1 126 ? 13.516 27.75 9.898 1 88.56 126 LEU A C 1
ATOM 1023 O O . LEU A 1 126 ? 13.461 27.656 11.125 1 88.56 126 LEU A O 1
ATOM 1027 N N . ILE A 1 127 ? 14.43 27.234 9.203 1 82.5 127 ILE A N 1
ATOM 1028 C CA . ILE A 1 127 ? 15.422 26.344 9.812 1 82.5 127 ILE A CA 1
ATOM 1029 C C . ILE A 1 127 ? 16.484 27.188 10.523 1 82.5 127 ILE A C 1
ATOM 1031 O O . ILE A 1 127 ? 16.922 26.828 11.625 1 82.5 127 ILE A O 1
ATOM 1035 N N . GLU A 1 128 ? 16.938 28.328 9.953 1 78.94 128 GLU A N 1
ATOM 1036 C CA . GLU A 1 128 ? 18 29.141 10.523 1 78.94 128 GLU A CA 1
ATOM 1037 C C . GLU A 1 128 ? 17.469 30.125 11.57 1 78.94 128 GLU A C 1
ATOM 1039 O O . GLU A 1 128 ? 18.203 30.562 12.453 1 78.94 128 GLU A O 1
ATOM 1044 N N . GLU A 1 129 ? 16.25 30.484 11.758 1 68 129 GLU A N 1
ATOM 1045 C CA . GLU A 1 129 ? 15.555 31.359 12.695 1 68 129 GLU A CA 1
ATOM 1046 C C . GLU A 1 129 ? 16.234 32.719 12.797 1 68 129 GLU A C 1
ATOM 1048 O O . GLU A 1 129 ? 16.328 33.281 13.883 1 68 129 GLU A O 1
ATOM 1053 N N . LYS A 1 130 ? 16.891 33.312 11.883 1 66.56 130 LYS A N 1
ATOM 1054 C CA . LYS A 1 130 ? 17.688 34.5 12.031 1 66.56 130 LYS A CA 1
ATOM 1055 C C . LYS A 1 130 ? 16.875 35.75 11.727 1 66.56 130 LYS A C 1
ATOM 1057 O O . LYS A 1 130 ? 17.156 36.844 12.242 1 66.56 130 LYS A O 1
ATOM 1062 N N . ASN A 1 131 ? 15.812 35.688 10.992 1 70.12 131 ASN A N 1
ATOM 1063 C CA . ASN A 1 131 ? 15.07 36.875 10.594 1 70.12 131 ASN A CA 1
ATOM 1064 C C . ASN A 1 131 ? 13.633 36.844 11.102 1 70.12 131 ASN A C 1
ATOM 1066 O O . ASN A 1 131 ? 12.75 36.312 10.43 1 70.12 131 ASN A O 1
ATOM 1070 N N . ASN A 1 132 ? 13.375 37.562 12.172 1 77.81 132 ASN A N 1
ATOM 1071 C CA . ASN A 1 132 ? 12.109 37.5 12.883 1 77.81 132 ASN A CA 1
ATOM 1072 C C . ASN A 1 132 ? 10.984 38.188 12.109 1 77.81 132 ASN A C 1
ATOM 1074 O O . ASN A 1 132 ? 9.859 37.688 12.062 1 77.81 132 ASN A O 1
ATOM 1078 N N . THR A 1 133 ? 11.344 39.312 11.477 1 84.75 133 THR A N 1
ATOM 1079 C CA . THR A 1 133 ? 10.312 40.062 10.75 1 84.75 133 THR A CA 1
ATOM 1080 C C . THR A 1 133 ? 9.812 39.25 9.562 1 84.75 133 THR A C 1
ATOM 1082 O O . THR A 1 133 ? 8.602 39.125 9.336 1 84.75 133 THR A O 1
ATOM 1085 N N . LYS A 1 134 ? 10.703 38.719 8.828 1 86.88 134 LYS A N 1
ATOM 1086 C CA . LYS A 1 134 ? 10.352 37.875 7.676 1 86.88 134 LYS A CA 1
ATOM 1087 C C . LYS A 1 134 ? 9.578 36.625 8.102 1 86.88 134 LYS A C 1
ATOM 1089 O O . LYS A 1 134 ? 8.617 36.25 7.441 1 86.88 134 LYS A O 1
ATOM 1094 N N . LEU A 1 135 ? 9.938 36.188 9.188 1 90.56 135 LEU A N 1
ATOM 1095 C CA . LEU A 1 135 ? 9.305 34.969 9.711 1 90.56 135 LEU A CA 1
ATOM 1096 C C . LEU A 1 135 ? 7.84 35.25 10.062 1 90.56 135 LEU A C 1
ATOM 1098 O O . LEU A 1 135 ? 6.965 34.438 9.758 1 90.56 135 LEU A O 1
ATOM 1102 N N . ASN A 1 136 ? 7.578 36.406 10.641 1 91.44 136 ASN A N 1
ATOM 1103 C CA . ASN A 1 136 ? 6.215 36.75 11.016 1 91.44 136 ASN A CA 1
ATOM 1104 C C . ASN A 1 136 ? 5.312 36.875 9.789 1 91.44 136 ASN A C 1
ATOM 1106 O O . ASN A 1 136 ? 4.152 36.469 9.82 1 91.44 136 ASN A O 1
ATOM 1110 N N . LYS A 1 137 ? 5.855 37.438 8.797 1 93.12 137 LYS A N 1
ATOM 1111 C CA . LYS A 1 137 ? 5.098 37.594 7.559 1 93.12 137 LYS A CA 1
ATOM 1112 C C . LYS A 1 137 ? 4.777 36.219 6.953 1 93.12 137 LYS A C 1
ATOM 1114 O O . LYS A 1 137 ? 3.658 36 6.488 1 93.12 137 LYS A O 1
ATOM 1119 N N . ILE A 1 138 ? 5.723 35.375 6.965 1 92.88 138 ILE A N 1
ATOM 1120 C CA . ILE A 1 138 ? 5.562 34 6.445 1 92.88 138 ILE A CA 1
ATOM 1121 C C . ILE A 1 138 ? 4.477 33.281 7.234 1 92.88 138 ILE A C 1
ATOM 1123 O O . ILE A 1 138 ? 3.568 32.688 6.648 1 92.88 138 ILE A O 1
ATOM 1127 N N . VAL A 1 139 ? 4.516 33.406 8.477 1 94.25 139 VAL A N 1
ATOM 1128 C CA . VAL A 1 139 ? 3.59 32.719 9.375 1 94.25 139 VAL A CA 1
ATOM 1129 C C . VAL A 1 139 ? 2.166 33.219 9.117 1 94.25 139 VAL A C 1
ATOM 1131 O O . VAL A 1 139 ? 1.239 32.406 8.984 1 94.25 139 VAL A O 1
ATOM 1134 N N . GLN A 1 140 ? 2.041 34.531 8.977 1 95.25 140 GLN A N 1
ATOM 1135 C CA . GLN A 1 140 ? 0.719 35.094 8.742 1 95.25 140 GLN A CA 1
ATOM 1136 C C . GLN A 1 140 ? 0.156 34.656 7.398 1 95.25 140 GLN A C 1
ATOM 1138 O O . GLN A 1 140 ? -1.03 34.344 7.289 1 95.25 140 GLN A O 1
ATOM 1143 N N . ASN A 1 141 ? 0.966 34.625 6.469 1 95.31 141 ASN A N 1
ATOM 1144 C CA . ASN A 1 141 ? 0.538 34.219 5.137 1 95.31 141 ASN A CA 1
ATOM 1145 C C . ASN A 1 141 ? 0.052 32.781 5.129 1 95.31 141 ASN A C 1
ATOM 1147 O O . ASN A 1 141 ? -1.007 32.469 4.574 1 95.31 141 ASN A O 1
ATOM 1151 N N . TYR A 1 142 ? 0.784 31.891 5.719 1 96.31 142 TYR A N 1
ATOM 1152 C CA . TYR A 1 142 ? 0.42 30.469 5.75 1 96.31 142 TYR A CA 1
ATOM 1153 C C . TYR A 1 142 ? -0.804 30.25 6.629 1 96.31 142 TYR A C 1
ATOM 1155 O O . TYR A 1 142 ? -1.652 29.406 6.316 1 96.31 142 TYR A O 1
ATOM 1163 N N . LYS A 1 143 ? -0.862 30.953 7.699 1 95 143 LYS A N 1
ATOM 1164 C CA . LYS A 1 143 ? -2.014 30.844 8.586 1 95 143 LYS A CA 1
ATOM 1165 C C . LYS A 1 143 ? -3.309 31.172 7.855 1 95 143 LYS A C 1
ATOM 1167 O O . LYS A 1 143 ? -4.312 30.484 8 1 95 143 LYS A O 1
ATOM 1172 N N . ASN A 1 144 ? -3.232 32.219 7.078 1 94.69 144 ASN A N 1
ATOM 1173 C CA . ASN A 1 144 ? -4.406 32.625 6.324 1 94.69 144 ASN A CA 1
ATOM 1174 C C . ASN A 1 144 ? -4.746 31.641 5.207 1 94.69 144 ASN A C 1
ATOM 1176 O O . ASN A 1 144 ? -5.914 31.344 4.977 1 94.69 144 ASN A O 1
ATOM 1180 N N . LYS A 1 145 ? -3.75 31.172 4.59 1 94.25 145 LYS A N 1
ATOM 1181 C CA . LYS A 1 145 ? -3.932 30.328 3.422 1 94.25 145 LYS A CA 1
ATOM 1182 C C . LYS A 1 145 ? -4.438 28.938 3.824 1 94.25 145 LYS A C 1
ATOM 1184 O O . LYS A 1 145 ? -5.223 28.328 3.1 1 94.25 145 LYS A O 1
ATOM 1189 N N . TYR A 1 146 ? -4.031 28.484 4.898 1 93.88 146 TYR A N 1
ATOM 1190 C CA . TYR A 1 146 ? -4.309 27.094 5.23 1 93.88 146 TYR A CA 1
ATOM 1191 C C . TYR A 1 146 ? -5.199 26.984 6.465 1 93.88 146 TYR A C 1
ATOM 1193 O O . TYR A 1 146 ? -5.199 25.969 7.156 1 93.88 146 TYR A O 1
ATOM 1201 N N . LYS A 1 147 ? -5.867 28.172 6.449 1 85.69 147 LYS A N 1
ATOM 1202 C CA . LYS A 1 147 ? -6.902 28.188 7.484 1 85.69 147 LYS A CA 1
ATOM 1203 C C . LYS A 1 147 ? -8.016 27.203 7.164 1 85.69 147 LYS A C 1
ATOM 1205 O O . LYS A 1 147 ? -8.531 27.172 6.043 1 85.69 147 LYS A O 1
ATOM 1210 N N . ASP A 1 148 ? -8.273 26.125 7.777 1 87.12 148 ASP A N 1
ATOM 1211 C CA . ASP A 1 148 ? -9.352 25.141 7.656 1 87.12 148 ASP A CA 1
ATOM 1212 C C . ASP A 1 148 ? -9.039 24.109 6.578 1 87.12 148 ASP A C 1
ATOM 1214 O O . ASP A 1 148 ? -9.93 23.672 5.844 1 87.12 148 ASP A O 1
ATOM 1218 N N . VAL A 1 149 ? -7.84 23.969 6.285 1 93.56 149 VAL A N 1
ATOM 1219 C CA . VAL A 1 149 ? -7.359 22.984 5.324 1 93.56 149 VAL A CA 1
ATOM 1220 C C . VAL A 1 149 ? -6.645 21.844 6.062 1 93.56 149 VAL A C 1
ATOM 1222 O O . VAL A 1 149 ? -5.855 22.094 6.977 1 93.56 149 VAL A O 1
ATOM 1225 N N . ASP A 1 150 ? -7.039 20.672 5.742 1 95.19 150 ASP A N 1
ATOM 1226 C CA . ASP A 1 150 ? -6.281 19.547 6.262 1 95.19 150 ASP A CA 1
ATOM 1227 C C . ASP A 1 150 ? -4.988 19.344 5.473 1 95.19 150 ASP A C 1
ATOM 1229 O O . ASP A 1 150 ? -5.02 19.172 4.25 1 95.19 150 ASP A O 1
ATOM 1233 N N . LEU A 1 151 ? -3.904 19.328 6.184 1 97.44 151 LEU A N 1
ATOM 1234 C CA . LEU A 1 151 ? -2.598 19.234 5.543 1 97.44 151 LEU A CA 1
ATOM 1235 C C . LEU A 1 151 ? -2.055 17.812 5.648 1 97.44 151 LEU A C 1
ATOM 1237 O O . LEU A 1 151 ? -2.047 17.219 6.734 1 97.44 151 LEU A O 1
ATOM 1241 N N . ILE A 1 152 ? -1.655 17.234 4.543 1 98.19 152 ILE A N 1
ATOM 1242 C CA . ILE A 1 152 ? -1.034 15.914 4.488 1 98.19 152 ILE A CA 1
ATOM 1243 C C . ILE A 1 152 ? 0.256 15.984 3.674 1 98.19 152 ILE A C 1
ATOM 1245 O O . ILE A 1 152 ? 0.265 16.516 2.559 1 98.19 152 ILE A O 1
ATOM 1249 N N . PHE A 1 153 ? 1.333 15.508 4.227 1 98.62 153 PHE A N 1
ATOM 1250 C CA . PHE A 1 153 ? 2.625 15.508 3.549 1 98.62 153 PHE A CA 1
ATOM 1251 C C . PHE A 1 153 ? 3.098 14.086 3.283 1 98.62 153 PHE A C 1
ATOM 1253 O O . PHE A 1 153 ? 2.955 13.203 4.137 1 98.62 153 PHE A O 1
ATOM 1260 N N . VAL A 1 154 ? 3.643 13.82 2.072 1 98.44 154 VAL A N 1
ATOM 1261 C CA . VAL A 1 154 ? 4.168 12.5 1.727 1 98.44 154 VAL A CA 1
ATOM 1262 C C . VAL A 1 154 ? 5.488 12.656 0.969 1 98.44 154 VAL A C 1
ATOM 1264 O O . VAL A 1 154 ? 5.531 13.297 -0.083 1 98.44 154 VAL A O 1
ATOM 1267 N N . CYS A 1 155 ? 6.559 12.094 1.43 1 96.44 155 CYS A N 1
ATOM 1268 C CA . CYS A 1 155 ? 7.832 12.18 0.721 1 96.44 155 CYS A CA 1
ATOM 1269 C C . CYS A 1 155 ? 8.836 11.18 1.283 1 96.44 155 CYS A C 1
ATOM 1271 O O . CYS A 1 155 ? 8.555 10.5 2.275 1 96.44 155 CYS A O 1
ATOM 1273 N N . SER A 1 156 ? 9.906 11.031 0.608 1 94.75 156 SER A N 1
ATOM 1274 C CA . SER A 1 156 ? 11.039 10.258 1.115 1 94.75 156 SER A CA 1
ATOM 1275 C C . SER A 1 156 ? 11.789 11.031 2.195 1 94.75 156 SER A C 1
ATOM 1277 O O . SER A 1 156 ? 11.711 12.258 2.256 1 94.75 156 SER A O 1
ATOM 1279 N N . LEU A 1 157 ? 12.523 10.336 2.986 1 92.69 157 LEU A N 1
ATOM 1280 C CA . LEU A 1 157 ? 13.312 10.977 4.031 1 92.69 157 LEU A CA 1
ATOM 1281 C C . LEU A 1 157 ? 14.461 11.773 3.428 1 92.69 157 LEU A C 1
ATOM 1283 O O . LEU A 1 157 ? 15.102 12.57 4.121 1 92.69 157 LEU A O 1
ATOM 1287 N N . TYR A 1 158 ? 14.688 11.594 2.139 1 88.25 158 TYR A N 1
ATOM 1288 C CA . TYR A 1 158 ? 15.688 12.398 1.444 1 88.25 158 TYR A CA 1
ATOM 1289 C C . TYR A 1 158 ? 15.297 13.875 1.46 1 88.25 158 TYR A C 1
ATOM 1291 O O . TYR A 1 158 ? 16.141 14.742 1.231 1 88.25 158 TYR A O 1
ATOM 1299 N N . TYR A 1 159 ? 14.062 14.109 1.729 1 90.44 159 TYR A N 1
ATOM 1300 C CA . TYR A 1 159 ? 13.57 15.477 1.852 1 90.44 159 TYR A CA 1
ATOM 1301 C C . TYR A 1 159 ? 13.477 15.898 3.314 1 90.44 159 TYR A C 1
ATOM 1303 O O . TYR A 1 159 ? 12.523 16.562 3.717 1 90.44 159 TYR A O 1
ATOM 1311 N N . GLU A 1 160 ? 14.414 15.516 4.062 1 88.31 160 GLU A N 1
ATOM 1312 C CA . GLU A 1 160 ? 14.414 15.711 5.508 1 88.31 160 GLU A CA 1
ATOM 1313 C C . GLU A 1 160 ? 14.297 17.188 5.867 1 88.31 160 GLU A C 1
ATOM 1315 O O . GLU A 1 160 ? 13.609 17.547 6.824 1 88.31 160 GLU A O 1
ATOM 1320 N N . ASN A 1 161 ? 14.984 18.078 5.121 1 88.06 161 ASN A N 1
ATOM 1321 C CA . ASN A 1 161 ? 14.93 19.5 5.406 1 88.06 161 ASN A CA 1
ATOM 1322 C C . ASN A 1 161 ? 13.508 20.047 5.277 1 88.06 161 ASN A C 1
ATOM 1324 O O . ASN A 1 161 ? 13.102 20.906 6.047 1 88.06 161 ASN A O 1
ATOM 1328 N N . TYR A 1 162 ? 12.836 19.562 4.277 1 93.12 162 TYR A N 1
ATOM 1329 C CA . TYR A 1 162 ? 11.438 19.953 4.137 1 93.12 162 TYR A CA 1
ATOM 1330 C C . TYR A 1 162 ? 10.625 19.484 5.336 1 93.12 162 TYR A C 1
ATOM 1332 O O . TYR A 1 162 ? 9.789 20.219 5.855 1 93.12 162 TYR A O 1
ATOM 1340 N N . LEU A 1 163 ? 10.891 18.281 5.801 1 94.5 163 LEU A N 1
ATOM 1341 C CA . LEU A 1 163 ? 10.156 17.719 6.93 1 94.5 163 LEU A CA 1
ATOM 1342 C C . LEU A 1 163 ? 10.391 18.547 8.195 1 94.5 163 LEU A C 1
ATOM 1344 O O . LEU A 1 163 ? 9.445 18.844 8.922 1 94.5 163 LEU A O 1
ATOM 1348 N N . LYS A 1 164 ? 11.578 18.922 8.383 1 92.5 164 LYS A N 1
ATOM 1349 C CA . LYS A 1 164 ? 11.922 19.75 9.539 1 92.5 164 LYS A CA 1
ATOM 1350 C C . LYS A 1 164 ? 11.281 21.125 9.438 1 92.5 164 LYS A C 1
ATOM 1352 O O . LYS A 1 164 ? 10.719 21.641 10.414 1 92.5 164 LYS A O 1
ATOM 1357 N N . GLY A 1 165 ? 11.398 21.703 8.25 1 93.31 165 GLY A N 1
ATOM 1358 C CA . GLY A 1 165 ? 10.781 23 8.031 1 93.31 165 GLY A CA 1
ATOM 1359 C C . GLY A 1 165 ? 9.273 22.984 8.203 1 93.31 165 GLY A C 1
ATOM 1360 O O . GLY A 1 165 ? 8.711 23.891 8.82 1 93.31 165 GLY A O 1
ATOM 1361 N N . ILE A 1 166 ? 8.641 21.969 7.711 1 96.31 166 ILE A N 1
ATOM 1362 C CA . ILE A 1 166 ? 7.191 21.797 7.824 1 96.31 166 ILE A CA 1
ATOM 1363 C C . ILE A 1 166 ? 6.801 21.672 9.289 1 96.31 166 ILE A C 1
ATOM 1365 O O . ILE A 1 166 ? 5.812 22.266 9.734 1 96.31 166 ILE A O 1
ATOM 1369 N N . ASN A 1 167 ? 7.574 20.891 9.969 1 96.31 167 ASN A N 1
ATOM 1370 C CA . ASN A 1 167 ? 7.316 20.688 11.391 1 96.31 167 ASN A CA 1
ATOM 1371 C C . ASN A 1 167 ? 7.355 22.016 12.156 1 96.31 167 ASN A C 1
ATOM 1373 O O . ASN A 1 167 ? 6.461 22.297 12.953 1 96.31 167 ASN A O 1
ATOM 1377 N N . LYS A 1 168 ? 8.32 22.797 11.898 1 93.94 168 LYS A N 1
ATOM 1378 C CA . LYS A 1 168 ? 8.445 24.109 12.547 1 93.94 168 LYS A CA 1
ATOM 1379 C C . LYS A 1 168 ? 7.32 25.047 12.117 1 93.94 168 LYS A C 1
ATOM 1381 O O . LYS A 1 168 ? 6.703 25.703 12.953 1 93.94 168 LYS A O 1
ATOM 1386 N N . LEU A 1 169 ? 7.09 25.078 10.844 1 95.62 169 LEU A N 1
ATOM 1387 C CA . LEU A 1 169 ? 6.062 25.953 10.297 1 95.62 169 LEU A CA 1
ATOM 1388 C C . LEU A 1 169 ? 4.695 25.625 10.898 1 95.62 169 LEU A C 1
ATOM 1390 O O . LEU A 1 169 ? 3.973 26.531 11.328 1 95.62 169 LEU A O 1
ATOM 1394 N N . THR A 1 170 ? 4.328 24.391 10.922 1 96.69 170 THR A N 1
ATOM 1395 C CA . THR A 1 170 ? 3.008 23.984 11.391 1 96.69 170 THR A CA 1
ATOM 1396 C C . THR A 1 170 ? 2.857 24.266 12.883 1 96.69 170 THR A C 1
ATOM 1398 O O . THR A 1 170 ? 1.756 24.547 13.359 1 96.69 170 THR A O 1
ATOM 1401 N N . LYS A 1 171 ? 3.963 24.141 13.57 1 95 171 LYS A N 1
ATOM 1402 C CA . LYS A 1 171 ? 3.928 24.531 14.977 1 95 171 LYS A CA 1
ATOM 1403 C C . LYS A 1 171 ? 3.621 26.031 15.117 1 95 171 LYS A C 1
ATOM 1405 O O . LYS A 1 171 ? 2.764 26.422 15.914 1 95 171 LYS A O 1
ATOM 1410 N N . LEU A 1 172 ? 4.324 26.828 14.352 1 93.06 172 LEU A N 1
ATOM 1411 C CA . LEU A 1 172 ? 4.184 28.281 14.414 1 93.06 172 LEU A CA 1
ATOM 1412 C C . LEU A 1 172 ? 2.76 28.703 14.07 1 93.06 172 LEU A C 1
ATOM 1414 O O . LEU A 1 172 ? 2.23 29.656 14.648 1 93.06 172 LEU A O 1
ATOM 1418 N N . ILE A 1 173 ? 2.137 28.016 13.156 1 94.81 173 ILE A N 1
ATOM 1419 C CA . ILE A 1 173 ? 0.799 28.422 12.734 1 94.81 173 ILE A CA 1
ATOM 1420 C C . ILE A 1 173 ? -0.248 27.578 13.461 1 94.81 173 ILE A C 1
ATOM 1422 O O . ILE A 1 173 ? -1.449 27.734 13.234 1 94.81 173 ILE A O 1
ATOM 1426 N N . SER A 1 174 ? 0.147 26.594 14.281 1 93.44 174 SER A N 1
ATOM 1427 C CA . SER A 1 174 ? -0.694 25.781 15.141 1 93.44 174 SER A CA 1
ATOM 1428 C C . SER A 1 174 ? -1.716 24.984 14.328 1 93.44 174 SER A C 1
ATOM 1430 O O . SER A 1 174 ? -2.91 25.016 14.641 1 93.44 174 SER A O 1
ATOM 1432 N N . ILE A 1 175 ? -1.28 24.297 13.352 1 95.69 175 ILE A N 1
ATOM 1433 C CA . ILE A 1 175 ? -2.152 23.469 12.539 1 95.69 175 ILE A CA 1
ATOM 1434 C C . ILE A 1 175 ? -1.685 22.016 12.602 1 95.69 175 ILE A C 1
ATOM 1436 O O . ILE A 1 175 ? -0.486 21.734 12.516 1 95.69 175 ILE A O 1
ATOM 1440 N N . PRO A 1 176 ? -2.623 21.125 12.812 1 96.88 176 PRO A N 1
ATOM 1441 C CA . PRO A 1 176 ? -2.25 19.703 12.734 1 96.88 176 PRO A CA 1
ATOM 1442 C C . PRO A 1 176 ? -1.934 19.25 11.305 1 96.88 176 PRO A C 1
ATOM 1444 O O . PRO A 1 176 ? -2.35 19.906 10.344 1 96.88 176 PRO A O 1
ATOM 1447 N N . TYR A 1 177 ? -1.251 18.172 11.195 1 98 177 TYR A N 1
ATOM 1448 C CA . TYR A 1 177 ? -0.98 17.656 9.859 1 98 177 TYR A CA 1
ATOM 1449 C C . TYR A 1 177 ? -0.698 16.156 9.914 1 98 177 TYR A C 1
ATOM 1451 O O . TYR A 1 177 ? -0.313 15.625 10.953 1 98 177 TYR A O 1
ATOM 1459 N N . ASN A 1 178 ? -1.009 15.453 8.852 1 98.38 178 ASN A N 1
ATOM 1460 C CA . ASN A 1 178 ? -0.602 14.07 8.625 1 98.38 178 ASN A CA 1
ATOM 1461 C C . ASN A 1 178 ? 0.687 13.992 7.809 1 98.38 178 ASN A C 1
ATOM 1463 O O . ASN A 1 178 ? 0.937 14.844 6.953 1 98.38 178 ASN A O 1
ATOM 1467 N N . ILE A 1 179 ? 1.447 12.984 8.094 1 98.5 179 ILE A N 1
ATOM 1468 C CA . ILE A 1 179 ? 2.68 12.812 7.332 1 98.5 179 ILE A CA 1
ATOM 1469 C C . ILE A 1 179 ? 2.926 11.328 7.074 1 98.5 179 ILE A C 1
ATOM 1471 O O . ILE A 1 179 ? 2.678 10.492 7.945 1 98.5 179 ILE A O 1
ATOM 1475 N N . GLY A 1 180 ? 3.184 10.977 5.863 1 98.31 180 GLY A N 1
ATOM 1476 C CA . GLY A 1 180 ? 3.729 9.695 5.434 1 98.31 180 GLY A CA 1
ATOM 1477 C C . GLY A 1 180 ? 5.086 9.82 4.766 1 98.31 180 GLY A C 1
ATOM 1478 O O . GLY A 1 180 ? 5.285 10.688 3.91 1 98.31 180 GLY A O 1
ATOM 1479 N N . PHE A 1 181 ? 6 9.086 5.191 1 97.19 181 PHE A N 1
ATOM 1480 C CA . PHE A 1 181 ? 7.324 9.141 4.586 1 97.19 181 PHE A CA 1
ATOM 1481 C C . PHE A 1 181 ? 7.996 7.773 4.629 1 97.19 181 PHE A C 1
ATOM 1483 O O . PHE A 1 181 ? 7.473 6.84 5.238 1 97.19 181 PHE A O 1
ATOM 1490 N N . TYR A 1 182 ? 9.055 7.629 3.92 1 96.06 182 TYR A N 1
ATOM 1491 C CA . TYR A 1 182 ? 9.758 6.348 3.912 1 96.06 182 TYR A CA 1
ATOM 1492 C C . TYR A 1 182 ? 11.258 6.547 3.805 1 96.06 182 TYR A C 1
ATOM 1494 O O . TYR A 1 182 ? 11.727 7.609 3.387 1 96.06 182 TYR A O 1
ATOM 1502 N N . ASP A 1 183 ? 11.969 5.598 4.293 1 92.75 183 ASP A N 1
ATOM 1503 C CA . ASP A 1 183 ? 13.43 5.527 4.234 1 92.75 183 ASP A CA 1
ATOM 1504 C C . ASP A 1 183 ? 13.898 4.086 4.074 1 92.75 183 ASP A C 1
ATOM 1506 O O . ASP A 1 183 ? 13.758 3.273 4.992 1 92.75 183 ASP A O 1
ATOM 1510 N N . ASN A 1 184 ? 14.516 3.797 2.916 1 90.12 184 ASN A N 1
ATOM 1511 C CA . ASN A 1 184 ? 15.055 2.459 2.688 1 90.12 184 ASN A CA 1
ATOM 1512 C C . ASN A 1 184 ? 14.008 1.382 2.979 1 90.12 184 ASN A C 1
ATOM 1514 O O . ASN A 1 184 ? 14.258 0.473 3.773 1 90.12 184 ASN A O 1
ATOM 1518 N N . ASN A 1 185 ? 12.797 1.486 2.426 1 92.31 185 ASN A N 1
ATOM 1519 C CA . ASN A 1 185 ? 11.688 0.544 2.439 1 92.31 185 ASN A CA 1
ATOM 1520 C C . ASN A 1 185 ? 10.984 0.521 3.797 1 92.31 185 ASN A C 1
ATOM 1522 O O . ASN A 1 185 ? 10.07 -0.272 4.012 1 92.31 185 ASN A O 1
ATOM 1526 N N . ASN A 1 186 ? 11.516 1.327 4.703 1 94 186 ASN A N 1
ATOM 1527 C CA . ASN A 1 186 ? 10.758 1.589 5.926 1 94 186 ASN A CA 1
ATOM 1528 C C . ASN A 1 186 ? 9.727 2.695 5.723 1 94 186 ASN A C 1
ATOM 1530 O O . ASN A 1 186 ? 10.086 3.838 5.43 1 94 186 ASN A O 1
ATOM 1534 N N . ILE A 1 187 ? 8.484 2.34 5.859 1 97.44 187 ILE A N 1
ATOM 1535 C CA . ILE A 1 187 ? 7.406 3.297 5.652 1 97.44 187 ILE A CA 1
ATOM 1536 C C . ILE A 1 187 ? 6.832 3.73 7 1 97.44 187 ILE A C 1
ATOM 1538 O O . ILE A 1 187 ? 6.574 2.895 7.867 1 97.44 187 ILE A O 1
ATOM 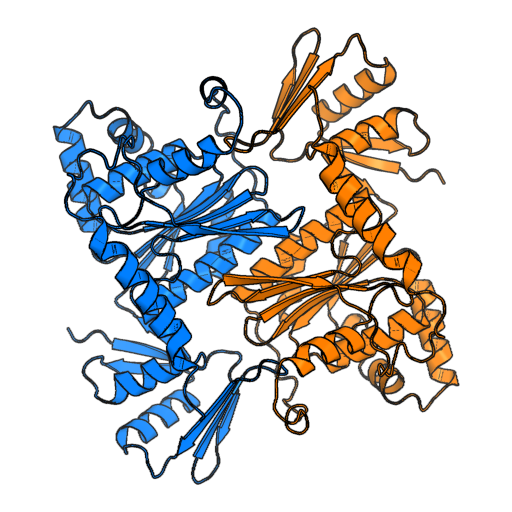1542 N N . PHE A 1 188 ? 6.629 5.047 7.168 1 97.88 188 PHE A N 1
ATOM 1543 C CA . PHE A 1 188 ? 6.078 5.609 8.398 1 97.88 188 PHE A CA 1
ATOM 1544 C C . PHE A 1 188 ? 4.887 6.512 8.094 1 97.88 188 PHE A C 1
ATOM 1546 O O . PHE A 1 188 ? 4.859 7.184 7.062 1 97.88 188 PHE A O 1
ATOM 1553 N N . ALA A 1 189 ? 3.943 6.559 8.953 1 98.44 189 ALA A N 1
ATOM 1554 C CA . ALA A 1 189 ? 2.822 7.488 8.859 1 98.44 189 ALA A CA 1
ATOM 1555 C C . ALA A 1 189 ? 2.307 7.863 10.25 1 98.44 189 ALA A C 1
ATOM 1557 O O . ALA A 1 189 ? 2.262 7.023 11.148 1 98.44 189 ALA A O 1
ATOM 1558 N N . THR A 1 190 ? 1.949 9.102 10.461 1 98.38 190 THR A N 1
ATOM 1559 C CA . THR A 1 190 ? 1.419 9.594 11.727 1 98.38 190 THR A CA 1
ATOM 1560 C C . THR A 1 190 ? 0.644 10.891 11.516 1 98.38 190 THR A C 1
ATOM 1562 O O . THR A 1 190 ? 0.68 11.477 10.438 1 98.38 190 THR A O 1
ATOM 1565 N N . ARG A 1 191 ? -0.094 11.211 12.453 1 98.19 191 ARG A N 1
ATOM 1566 C CA . ARG A 1 191 ? -0.739 12.516 12.539 1 98.19 191 ARG A CA 1
ATOM 1567 C C . ARG A 1 191 ? -0.241 13.297 13.75 1 98.19 191 ARG A C 1
ATOM 1569 O O . ARG A 1 191 ? -0.281 12.797 14.875 1 98.19 191 ARG A O 1
ATOM 1576 N N . ILE A 1 192 ? 0.18 14.508 13.5 1 98 192 ILE A N 1
ATOM 1577 C CA . ILE A 1 192 ? 0.842 15.312 14.523 1 98 192 ILE A CA 1
ATOM 1578 C C . ILE A 1 192 ? -0.055 16.484 14.914 1 98 192 ILE A C 1
ATOM 1580 O O . ILE A 1 192 ? -0.542 17.219 14.055 1 98 192 ILE A O 1
ATOM 1584 N N . ILE A 1 193 ? -0.326 16.625 16.109 1 96.69 193 ILE A N 1
ATOM 1585 C CA . ILE A 1 193 ? -0.955 17.781 16.75 1 96.69 193 ILE A CA 1
ATOM 1586 C C . ILE A 1 193 ? -0.006 18.391 17.781 1 96.69 193 ILE A C 1
ATOM 1588 O O . ILE A 1 193 ? 0.147 17.859 18.875 1 96.69 193 ILE A O 1
ATOM 1592 N N . HIS A 1 194 ? 0.527 19.547 17.391 1 95.19 194 HIS A N 1
ATOM 1593 C CA . HIS A 1 194 ? 1.518 20.156 18.266 1 95.19 194 HIS A CA 1
ATOM 1594 C C . HIS A 1 194 ? 0.941 20.422 19.656 1 95.19 194 HIS A C 1
ATOM 1596 O O . HIS A 1 194 ? -0.182 20.922 19.781 1 95.19 194 HIS A O 1
ATOM 1602 N N . GLY A 1 195 ? 1.713 20.078 20.688 1 91.06 195 GLY A N 1
ATOM 1603 C CA . GLY A 1 195 ? 1.265 20.25 22.062 1 91.06 195 GLY A CA 1
ATOM 1604 C C . GLY A 1 195 ? 0.547 19.031 22.609 1 91.06 195 GLY A C 1
ATOM 1605 O O . GLY A 1 195 ? 0.461 18.844 23.828 1 91.06 195 GLY A O 1
ATOM 1606 N N . GLU A 1 196 ? 0.022 18.172 21.734 1 92.75 196 GLU A N 1
ATOM 1607 C CA . GLU A 1 196 ? -0.708 16.984 22.172 1 92.75 196 GLU A CA 1
ATOM 1608 C C . GLU A 1 196 ? 0.052 15.703 21.828 1 92.75 196 GLU A C 1
ATOM 1610 O O . GLU A 1 196 ? 0.061 14.75 22.609 1 92.75 196 GLU A O 1
ATOM 1615 N N . THR A 1 197 ? 0.614 15.617 20.688 1 96.06 197 THR A N 1
ATOM 1616 C CA . THR A 1 197 ? 1.404 14.477 20.219 1 96.06 197 THR A CA 1
ATOM 1617 C C . THR A 1 197 ? 2.867 14.875 20.047 1 96.06 197 THR A C 1
ATOM 1619 O O . THR A 1 197 ? 3.199 16.062 20.031 1 96.06 197 THR A O 1
ATOM 1622 N N . GLY A 1 198 ? 3.727 13.875 19.953 1 96.12 198 GLY A N 1
ATOM 1623 C CA . GLY A 1 198 ? 5.066 14.203 19.5 1 96.12 198 GLY A CA 1
ATOM 1624 C C . GLY A 1 198 ? 5.086 14.836 18.125 1 96.12 198 GLY A C 1
ATOM 1625 O O . GLY A 1 198 ? 4.238 14.531 17.281 1 96.12 198 GLY A O 1
ATOM 1626 N N . CYS A 1 199 ? 6.023 15.719 17.922 1 97 199 CYS A N 1
ATOM 1627 C CA . CYS A 1 199 ? 6.195 16.312 16.609 1 97 199 CYS A CA 1
ATOM 1628 C C . CYS A 1 199 ? 7.121 15.469 15.734 1 97 199 CYS A C 1
ATOM 1630 O O . CYS A 1 199 ? 7.488 14.359 16.109 1 97 199 CYS A O 1
ATOM 1632 N N . TYR A 1 200 ? 7.422 15.898 14.602 1 97.12 200 TYR A N 1
ATOM 1633 C CA . TYR A 1 200 ? 8.297 15.133 13.719 1 97.12 200 TYR A CA 1
ATOM 1634 C C . TYR A 1 200 ? 9.672 14.953 14.344 1 97.12 200 TYR A C 1
ATOM 1636 O O . TYR A 1 200 ? 10.273 13.883 14.234 1 97.12 200 TYR A O 1
ATOM 1644 N N . GLN A 1 201 ? 10.188 15.992 14.945 1 94.62 201 GLN A N 1
ATOM 1645 C CA . GLN A 1 201 ? 11.484 15.891 15.594 1 94.62 201 GLN A CA 1
ATOM 1646 C C . GLN A 1 201 ? 11.477 14.836 16.688 1 94.62 201 GLN A C 1
ATOM 1648 O O . GLN A 1 201 ? 12.445 14.078 16.844 1 94.62 201 GLN A O 1
ATOM 1653 N N . CYS A 1 202 ? 10.43 14.828 17.484 1 95.62 202 CYS A N 1
ATOM 1654 C CA . CYS A 1 202 ? 10.281 13.789 18.5 1 95.62 202 CYS A CA 1
ATOM 1655 C C . CYS A 1 202 ? 10.336 12.398 17.875 1 95.62 202 CYS A C 1
ATOM 1657 O O . CYS A 1 202 ? 11.016 11.508 18.375 1 95.62 202 CYS A O 1
ATOM 1659 N N . LEU A 1 203 ? 9.602 12.242 16.75 1 95.88 203 LEU A N 1
ATOM 1660 C CA . LEU A 1 203 ? 9.555 10.961 16.047 1 95.88 203 LEU A CA 1
ATOM 1661 C C . LEU A 1 203 ? 10.938 10.586 15.523 1 95.88 203 LEU A C 1
ATOM 1663 O O . LEU A 1 203 ? 11.383 9.445 15.688 1 95.88 203 LEU A O 1
ATOM 1667 N N . GLU A 1 204 ? 11.562 11.539 14.891 1 92.81 204 GLU A N 1
ATOM 1668 C CA . GLU A 1 204 ? 12.906 11.305 14.367 1 92.81 204 GLU A CA 1
ATOM 1669 C C . GLU A 1 204 ? 13.852 10.844 15.477 1 92.81 204 GLU A C 1
ATOM 1671 O O . GLU A 1 204 ? 14.617 9.891 15.289 1 92.81 204 GLU A O 1
ATOM 1676 N N . ASN A 1 205 ? 13.758 11.5 16.562 1 90.06 205 ASN A N 1
ATOM 1677 C CA . ASN A 1 205 ? 14.586 11.125 17.703 1 90.06 205 ASN A CA 1
ATOM 1678 C C . ASN A 1 205 ? 14.289 9.695 18.172 1 90.06 205 ASN A C 1
ATOM 1680 O O . ASN A 1 205 ? 15.211 8.945 18.484 1 90.06 205 ASN A O 1
ATOM 1684 N N . GLN A 1 206 ? 13.062 9.383 18.219 1 90.12 206 GLN A N 1
ATOM 1685 C CA . GLN A 1 206 ? 12.648 8.039 18.609 1 90.12 206 GLN A CA 1
ATOM 1686 C C . GLN A 1 206 ? 13.219 6.992 17.656 1 90.12 206 GLN A C 1
ATOM 1688 O O . GLN A 1 206 ? 13.695 5.945 18.094 1 90.12 206 GLN A O 1
ATOM 1693 N N . ILE A 1 207 ? 13.125 7.281 16.344 1 90.25 207 ILE A N 1
ATOM 1694 C CA . ILE A 1 207 ? 13.633 6.355 15.344 1 90.25 207 ILE A CA 1
ATOM 1695 C C . ILE A 1 207 ? 15.141 6.207 15.492 1 90.25 207 ILE A C 1
ATOM 1697 O O . ILE A 1 207 ? 15.672 5.098 15.438 1 90.25 207 ILE A O 1
ATOM 1701 N N . LEU A 1 208 ? 15.836 7.281 15.695 1 85.75 208 LEU A N 1
ATOM 1702 C CA . LEU A 1 208 ? 17.297 7.305 15.773 1 85.75 208 LEU A CA 1
ATOM 1703 C C . LEU A 1 208 ? 17.781 6.527 16.984 1 85.75 208 LEU A C 1
ATOM 1705 O O . LEU A 1 208 ? 18.859 5.934 16.969 1 85.75 208 LEU A O 1
ATOM 1709 N N . GLN A 1 209 ? 17.078 6.547 18.062 1 81.69 209 GLN A N 1
ATOM 1710 C CA . GLN A 1 209 ? 17.453 5.852 19.281 1 81.69 209 GLN A CA 1
ATOM 1711 C C . GLN A 1 209 ? 17.562 4.348 19.062 1 81.69 209 GLN A C 1
ATOM 1713 O O . GLN A 1 209 ? 18.25 3.646 19.797 1 81.69 209 GLN A O 1
ATOM 1718 N N . LYS A 1 210 ? 16.875 3.857 18.078 1 75.56 210 LYS A N 1
ATOM 1719 C CA . LYS A 1 210 ? 16.891 2.428 17.781 1 75.56 210 LYS A CA 1
ATOM 1720 C C . LYS A 1 210 ? 18.141 2.031 17.016 1 75.56 210 LYS A C 1
ATOM 1722 O O . LYS A 1 210 ? 18.438 0.844 16.844 1 75.56 210 LYS A O 1
ATOM 1727 N N . PHE A 1 211 ? 18.844 2.902 16.438 1 69.44 211 PHE A N 1
ATOM 1728 C CA . PHE A 1 211 ? 20.016 2.615 15.641 1 69.44 211 PHE A CA 1
ATOM 1729 C C . PHE A 1 211 ? 21.297 2.971 16.406 1 69.44 211 PHE A C 1
ATOM 1731 O O . PHE A 1 211 ? 21.328 3.961 17.141 1 69.44 211 PHE A O 1
ATOM 1738 N N . ASP A 1 212 ? 22.078 1.811 16.672 1 52.75 212 ASP A N 1
ATOM 1739 C CA . ASP A 1 212 ? 23.375 1.899 17.344 1 52.75 212 ASP A CA 1
ATOM 1740 C C . ASP A 1 212 ? 24.375 2.695 16.5 1 52.75 212 ASP A C 1
ATOM 1742 O O . ASP A 1 212 ? 24.391 2.578 15.281 1 52.75 212 ASP A O 1
ATOM 1746 N N . GLY A 1 213 ? 24.781 4.148 16.812 1 48.28 213 GLY A N 1
ATOM 1747 C CA . GLY A 1 213 ? 25.906 4.875 16.25 1 48.28 213 GLY A CA 1
ATOM 1748 C C . GLY A 1 213 ? 25.594 6.332 15.961 1 48.28 213 GLY A C 1
ATOM 1749 O O . GLY A 1 213 ? 24.438 6.73 15.945 1 48.28 213 GLY A O 1
ATOM 1750 N N . TYR A 1 214 ? 26.641 7.176 16 1 42.06 214 TYR A N 1
ATOM 1751 C CA . TYR A 1 214 ? 26.656 8.633 15.961 1 42.06 214 TYR A CA 1
ATOM 1752 C C . TYR A 1 214 ? 26.016 9.148 14.672 1 42.06 214 TYR A C 1
ATOM 1754 O O . TYR A 1 214 ? 26.312 8.641 13.586 1 42.06 214 TYR A O 1
ATOM 1762 N N . ILE A 1 215 ? 24.875 9.836 14.688 1 42.44 215 ILE A N 1
ATOM 1763 C CA . ILE A 1 215 ? 24.078 10.633 13.75 1 42.44 215 ILE A CA 1
ATOM 1764 C C . ILE A 1 215 ? 25.016 11.398 12.82 1 42.44 215 ILE A C 1
ATOM 1766 O O . ILE A 1 215 ? 24.609 11.844 11.742 1 42.44 215 ILE A O 1
ATOM 1770 N N . GLU A 1 216 ? 26.109 11.859 13.438 1 41.38 216 GLU A N 1
ATOM 1771 C CA . GLU A 1 216 ? 26.859 12.922 12.781 1 41.38 216 GLU A CA 1
ATOM 1772 C C . GLU A 1 216 ? 27.094 12.609 11.305 1 41.38 216 GLU A C 1
ATOM 1774 O O . GLU A 1 216 ? 27.188 13.523 10.477 1 41.38 216 GLU A O 1
ATOM 1779 N N . ASP A 1 217 ? 27.359 11.375 11.023 1 41.75 217 ASP A N 1
ATOM 1780 C CA . ASP A 1 217 ? 27.781 11.109 9.656 1 41.75 217 ASP A CA 1
ATOM 1781 C C . ASP A 1 217 ? 26.594 11.07 8.703 1 41.75 217 ASP A C 1
ATOM 1783 O O . ASP A 1 217 ? 26.75 10.852 7.5 1 41.75 217 ASP A O 1
ATOM 1787 N N . TYR A 1 218 ? 25.484 11.141 9.125 1 42.62 218 TYR A N 1
ATOM 1788 C CA . TYR A 1 218 ? 24.281 10.797 8.359 1 42.62 218 TYR A CA 1
ATOM 1789 C C . TYR A 1 218 ? 23.891 11.938 7.426 1 42.62 218 TYR A C 1
ATOM 1791 O O . TYR A 1 218 ? 23.297 11.711 6.375 1 42.62 218 TYR A O 1
ATOM 1799 N N . VAL A 1 219 ? 24.062 13.219 7.941 1 41.19 219 VAL A N 1
ATOM 1800 C CA . VAL A 1 219 ? 23.469 14.344 7.23 1 41.19 219 VAL A CA 1
ATOM 1801 C C . VAL A 1 219 ? 24.297 14.672 5.988 1 41.19 219 VAL A C 1
ATOM 1803 O O . VAL A 1 219 ? 25.062 15.633 5.988 1 41.19 219 VAL A O 1
ATOM 1806 N N . SER A 1 220 ? 25.25 13.781 5.719 1 38.94 220 SER A N 1
ATOM 1807 C CA . SER A 1 220 ? 25.906 14.375 4.555 1 38.94 220 SER A CA 1
ATOM 1808 C C . SER A 1 220 ? 24.891 14.711 3.463 1 38.94 220 SER A C 1
ATOM 1810 O O . SER A 1 220 ? 23.797 14.156 3.432 1 38.94 220 SER A O 1
ATOM 1812 N N . GLU A 1 221 ? 25.375 15.703 2.584 1 40.25 221 GLU A N 1
ATOM 1813 C CA . GLU A 1 221 ? 24.859 16.391 1.406 1 40.25 221 GLU A CA 1
ATOM 1814 C C . GLU A 1 221 ? 24.203 15.422 0.432 1 40.25 221 GLU A C 1
ATOM 1816 O O . GLU A 1 221 ? 24.828 14.969 -0.521 1 40.25 221 GLU A O 1
ATOM 1821 N N . MET A 1 222 ? 23.766 14.32 0.921 1 43.41 222 MET A N 1
ATOM 1822 C CA . MET A 1 222 ? 23.266 13.602 -0.25 1 43.41 222 MET A CA 1
ATOM 1823 C C . MET A 1 222 ? 22.391 14.508 -1.108 1 43.41 222 MET A C 1
ATOM 1825 O O . MET A 1 222 ? 21.438 15.102 -0.61 1 43.41 222 MET A O 1
ATOM 1829 N N . ASP A 1 223 ? 23.016 15.219 -1.942 1 43.25 223 ASP A N 1
ATOM 1830 C CA . ASP A 1 223 ? 22.375 15.992 -2.998 1 43.25 223 ASP A CA 1
ATOM 1831 C C . ASP A 1 223 ? 21.016 15.398 -3.365 1 43.25 223 ASP A C 1
ATOM 1833 O O . ASP A 1 223 ? 20.859 14.172 -3.412 1 43.25 223 ASP A O 1
ATOM 1837 N N . SER A 1 224 ? 19.969 16.078 -2.984 1 46.06 224 SER A N 1
ATOM 1838 C CA . SER A 1 224 ? 18.594 15.922 -3.475 1 46.06 224 SER A CA 1
ATOM 1839 C C . SER A 1 224 ? 18.578 15.242 -4.84 1 46.06 224 SER A C 1
ATOM 1841 O O . SER A 1 224 ? 18.469 15.914 -5.871 1 46.06 224 SER A O 1
ATOM 1843 N N . GLU A 1 225 ? 19.656 14.547 -5.18 1 49.72 225 GLU A N 1
ATOM 1844 C CA . GLU A 1 225 ? 19.328 13.977 -6.48 1 49.72 225 GLU A CA 1
ATOM 1845 C C . GLU A 1 225 ? 17.906 13.43 -6.504 1 49.72 225 GLU A C 1
ATOM 1847 O O . GLU A 1 225 ? 17.438 12.852 -5.516 1 49.72 225 GLU A O 1
ATOM 1852 N N . LYS A 1 226 ? 17.203 14.047 -7.375 1 57.09 226 LYS A N 1
ATOM 1853 C CA . LYS A 1 226 ? 15.789 13.82 -7.699 1 57.09 226 LYS A CA 1
ATOM 1854 C C . LYS A 1 226 ? 15.406 12.359 -7.457 1 57.09 226 LYS A C 1
ATOM 1856 O O . LYS A 1 226 ? 15.961 11.453 -8.078 1 57.09 226 LYS A O 1
ATOM 1861 N N . GLN A 1 227 ? 14.875 12.156 -6.184 1 67.81 227 GLN A N 1
ATOM 1862 C CA . GLN A 1 227 ? 14.367 10.836 -5.848 1 67.81 227 GLN A CA 1
ATOM 1863 C C . GLN A 1 227 ? 13.445 10.305 -6.945 1 67.81 227 GLN A C 1
ATOM 1865 O O . GLN A 1 227 ? 12.742 11.07 -7.598 1 67.81 227 GLN A O 1
ATOM 1870 N N . VAL A 1 228 ? 13.766 9.078 -7.188 1 81.38 228 VAL A N 1
ATOM 1871 C CA . VAL A 1 228 ? 12.992 8.398 -8.219 1 81.38 228 VAL A CA 1
ATOM 1872 C C . VAL A 1 228 ? 11.75 7.754 -7.59 1 81.38 228 VAL A C 1
ATOM 1874 O O . VAL A 1 228 ? 11.805 7.273 -6.457 1 81.38 228 VAL A O 1
ATOM 1877 N N . PHE A 1 229 ? 10.734 7.883 -8.25 1 92.06 229 PHE A N 1
ATOM 1878 C CA . PHE A 1 229 ? 9.469 7.289 -7.852 1 92.06 229 PHE A CA 1
ATOM 1879 C C . PHE A 1 229 ? 9.617 5.785 -7.637 1 92.06 229 PHE A C 1
ATOM 1881 O O . PHE A 1 229 ? 10.18 5.086 -8.484 1 92.06 229 PHE A O 1
ATOM 1888 N N . ASP A 1 230 ? 9.203 5.355 -6.492 1 92.44 230 ASP A N 1
ATOM 1889 C CA . ASP A 1 230 ? 9.234 3.932 -6.18 1 92.44 230 ASP A CA 1
ATOM 1890 C C . ASP A 1 230 ? 7.852 3.432 -5.773 1 92.44 230 ASP A C 1
ATOM 1892 O O . ASP A 1 230 ? 7.402 3.676 -4.652 1 92.44 230 ASP A O 1
ATOM 1896 N N . ILE A 1 231 ? 7.23 2.637 -6.625 1 96.06 231 ILE A N 1
ATOM 1897 C CA . ILE A 1 231 ? 5.859 2.18 -6.426 1 96.06 231 ILE A CA 1
ATOM 1898 C C . ILE A 1 231 ? 5.785 1.299 -5.184 1 96.06 231 ILE A C 1
ATOM 1900 O O . ILE A 1 231 ? 4.738 1.22 -4.531 1 96.06 231 ILE A O 1
ATOM 1904 N N . LYS A 1 232 ? 6.852 0.646 -4.852 1 94.62 232 LYS A N 1
ATOM 1905 C CA . LYS A 1 232 ? 6.875 -0.238 -3.691 1 94.62 232 LYS A CA 1
ATOM 1906 C C . LYS A 1 232 ? 6.551 0.528 -2.412 1 94.62 232 LYS A C 1
ATOM 1908 O O . LYS A 1 232 ? 5.809 0.036 -1.559 1 94.62 232 LYS A O 1
ATOM 1913 N N . ASN A 1 233 ? 7.066 1.726 -2.311 1 96.5 233 ASN A N 1
ATOM 1914 C CA . ASN A 1 233 ? 6.816 2.547 -1.13 1 96.5 233 ASN A CA 1
ATOM 1915 C C . ASN A 1 233 ? 5.543 3.373 -1.28 1 96.5 233 ASN A C 1
ATOM 1917 O O . ASN A 1 233 ? 4.719 3.428 -0.365 1 96.5 233 ASN A O 1
ATOM 1921 N N . TYR A 1 234 ? 5.301 3.916 -2.43 1 98.06 234 TYR A N 1
ATOM 1922 C CA . TYR A 1 234 ? 4.195 4.848 -2.625 1 98.06 234 TYR A CA 1
ATOM 1923 C C . TYR A 1 234 ? 2.871 4.102 -2.738 1 98.06 234 TYR A C 1
ATOM 1925 O O . TYR A 1 234 ? 1.804 4.688 -2.529 1 98.06 234 TYR A O 1
ATOM 1933 N N . GLY A 1 235 ? 2.934 2.812 -3.107 1 98.31 235 GLY A N 1
ATOM 1934 C CA . GLY A 1 235 ? 1.713 2.023 -3.086 1 98.31 235 GLY A CA 1
ATOM 1935 C C . GLY A 1 235 ? 1.081 1.938 -1.709 1 98.31 235 GLY A C 1
ATOM 1936 O O . GLY A 1 235 ? -0.098 2.254 -1.541 1 98.31 235 GLY A O 1
ATOM 1937 N N . VAL A 1 236 ? 1.867 1.635 -0.728 1 98.12 236 VAL A N 1
ATOM 1938 C CA . VAL A 1 236 ? 1.384 1.564 0.647 1 98.12 236 VAL A CA 1
ATOM 1939 C C . VAL A 1 236 ? 0.962 2.955 1.118 1 98.12 236 VAL A C 1
ATOM 1941 O O . VAL A 1 236 ? -0.107 3.117 1.712 1 98.12 236 VAL A O 1
ATOM 1944 N N . LEU A 1 237 ? 1.716 3.928 0.815 1 98.56 237 LEU A N 1
ATOM 1945 C CA . LEU A 1 237 ? 1.483 5.281 1.312 1 98.56 237 LEU A CA 1
ATOM 1946 C C . LEU A 1 237 ? 0.18 5.848 0.76 1 98.56 237 LEU A C 1
ATOM 1948 O O . LEU A 1 237 ? -0.568 6.512 1.48 1 98.56 237 LEU A O 1
ATOM 1952 N N . ILE A 1 238 ? -0.093 5.578 -0.525 1 98.5 238 ILE A N 1
ATOM 1953 C CA . ILE A 1 238 ? -1.311 6.148 -1.09 1 98.5 238 ILE A CA 1
ATOM 1954 C C . ILE A 1 238 ? -2.533 5.52 -0.424 1 98.5 238 ILE A C 1
ATOM 1956 O O . ILE A 1 238 ? -3.551 6.188 -0.227 1 98.5 238 ILE A O 1
ATOM 1960 N N . SER A 1 239 ? -2.445 4.227 -0.106 1 97.94 239 SER A N 1
ATOM 1961 C CA . SER A 1 239 ? -3.531 3.549 0.594 1 97.94 239 SER A CA 1
ATOM 1962 C C . SER A 1 239 ? -3.766 4.156 1.974 1 97.94 239 SER A C 1
ATOM 1964 O O . SER A 1 239 ? -4.906 4.398 2.365 1 97.94 239 SER A O 1
ATOM 1966 N N . ILE A 1 240 ? -2.693 4.441 2.676 1 97.69 240 ILE A N 1
ATOM 1967 C CA . ILE A 1 240 ? -2.764 5.039 4.004 1 97.69 240 ILE A CA 1
ATOM 1968 C C . ILE A 1 240 ? -3.359 6.441 3.91 1 97.69 240 ILE A C 1
ATOM 1970 O O . ILE A 1 240 ? -4.27 6.789 4.664 1 97.69 240 ILE A O 1
ATOM 1974 N N . ILE A 1 241 ? -2.887 7.223 2.949 1 97.56 241 ILE A N 1
ATOM 1975 C CA . ILE A 1 241 ? -3.328 8.602 2.787 1 97.56 241 ILE A CA 1
ATOM 1976 C C . ILE A 1 241 ? -4.816 8.633 2.441 1 97.56 241 ILE A C 1
ATOM 1978 O O . ILE A 1 241 ? -5.566 9.453 2.971 1 97.56 241 ILE A O 1
ATOM 1982 N N . LYS A 1 242 ? -5.223 7.723 1.55 1 95.25 242 LYS A N 1
ATOM 1983 C CA . LYS A 1 242 ? -6.641 7.633 1.213 1 95.25 242 LYS A CA 1
ATOM 1984 C C . LYS A 1 242 ? -7.48 7.344 2.453 1 95.25 242 LYS A C 1
ATOM 1986 O O . LYS A 1 242 ? -8.531 7.961 2.654 1 95.25 242 LYS A O 1
ATOM 1991 N N . SER A 1 243 ? -7.023 6.453 3.262 1 93.5 243 SER A N 1
ATOM 1992 C CA . SER A 1 243 ? -7.719 6.125 4.5 1 93.5 243 SER A CA 1
ATOM 1993 C C . SER A 1 243 ? -7.785 7.328 5.434 1 93.5 243 SER A C 1
ATOM 1995 O O . SER A 1 243 ? -8.844 7.621 6 1 93.5 243 SER A O 1
ATOM 1997 N N . GLU A 1 244 ? -6.699 8.055 5.582 1 94.56 244 GLU A N 1
ATOM 1998 C CA . GLU A 1 244 ? -6.641 9.227 6.449 1 94.56 244 GLU A CA 1
ATOM 1999 C C . GLU A 1 244 ? -7.59 10.32 5.965 1 94.56 244 GLU A C 1
ATOM 2001 O O . GLU A 1 244 ? -8.281 10.953 6.77 1 94.56 244 GLU A O 1
ATOM 2006 N N . ILE A 1 245 ? -7.645 10.531 4.676 1 93.69 245 ILE A N 1
ATOM 2007 C CA . ILE A 1 245 ? -8.523 11.547 4.105 1 93.69 245 ILE A CA 1
ATOM 2008 C C . ILE A 1 245 ? -9.984 11.195 4.41 1 93.69 245 ILE A C 1
ATOM 2010 O O . ILE A 1 245 ? -10.773 12.07 4.781 1 93.69 245 ILE A O 1
ATOM 2014 N N . GLU A 1 246 ? -10.312 9.922 4.277 1 89.81 246 GLU A N 1
ATOM 2015 C CA . GLU A 1 246 ? -11.672 9.484 4.582 1 89.81 246 GLU A CA 1
ATOM 2016 C C . GLU A 1 246 ? -12.016 9.727 6.047 1 89.81 246 GLU A C 1
ATOM 2018 O O . GLU A 1 246 ? -13.117 10.18 6.367 1 89.81 246 GLU A O 1
ATOM 2023 N N . GLU A 1 247 ? -11.07 9.477 6.906 1 90.5 247 GLU A N 1
ATOM 2024 C CA . GLU A 1 247 ? -11.297 9.672 8.336 1 90.5 247 GLU A CA 1
ATOM 2025 C C . GLU A 1 247 ? -11.391 11.156 8.68 1 90.5 247 GLU A C 1
ATOM 2027 O O . GLU A 1 247 ? -12.211 11.555 9.516 1 90.5 247 GLU A O 1
ATOM 2032 N N . LEU A 1 248 ? -10.57 11.906 8.078 1 91.88 248 LEU A N 1
ATOM 2033 C CA . LEU A 1 248 ? -10.617 13.344 8.305 1 91.88 248 LEU A CA 1
ATOM 2034 C C . LEU A 1 248 ? -11.977 13.914 7.898 1 91.88 248 LEU A C 1
ATOM 2036 O O . LEU A 1 248 ? -12.531 14.766 8.602 1 91.88 248 LEU A O 1
ATOM 2040 N N . ASN A 1 249 ? -12.453 13.438 6.805 1 87.25 249 ASN A N 1
ATOM 2041 C CA . ASN A 1 249 ? -13.75 13.883 6.328 1 87.25 249 ASN A CA 1
ATOM 2042 C C . ASN A 1 249 ? -14.867 13.484 7.285 1 87.25 249 ASN A C 1
ATOM 2044 O O . ASN A 1 249 ? -15.836 14.227 7.465 1 87.25 249 ASN A O 1
ATOM 2048 N N . LEU A 1 250 ? -14.672 12.406 7.883 1 84.44 250 LEU A N 1
ATOM 2049 C CA . LEU A 1 250 ? -15.727 11.844 8.719 1 84.44 250 LEU A CA 1
ATOM 2050 C C . LEU A 1 250 ? -15.648 12.391 10.141 1 84.44 250 LEU A C 1
ATOM 2052 O O . LEU A 1 250 ? -16.672 12.727 10.734 1 84.44 250 LEU A O 1
ATOM 2056 N N . TYR A 1 251 ? -14.32 12.5 10.672 1 81.88 251 TYR A N 1
ATOM 2057 C CA . TYR A 1 251 ? -14.156 12.758 12.102 1 81.88 251 TYR A CA 1
ATOM 2058 C C . TYR A 1 251 ? -13.352 14.031 12.336 1 81.88 251 TYR A C 1
ATOM 2060 O O . TYR A 1 251 ? -13.188 14.469 13.477 1 81.88 251 TYR A O 1
ATOM 2068 N N . SER A 1 252 ? -12.883 14.609 11.297 1 84.5 252 SER A N 1
ATOM 2069 C CA . SER A 1 252 ? -11.93 15.711 11.438 1 84.5 252 SER A CA 1
ATOM 2070 C C . SER A 1 252 ? -10.703 15.281 12.234 1 84.5 252 SER A C 1
ATOM 2072 O O . SER A 1 252 ? -10.07 16.109 12.898 1 84.5 252 SER A O 1
ATOM 2074 N N . ASP A 1 253 ? -10.523 13.945 12.297 1 89.06 253 ASP A N 1
ATOM 2075 C CA . ASP A 1 253 ? -9.383 13.312 12.961 1 89.06 253 ASP A CA 1
ATOM 2076 C C . ASP A 1 253 ? -9.148 11.898 12.43 1 89.06 253 ASP A C 1
ATOM 2078 O O . ASP A 1 253 ? -9.891 11.422 11.57 1 89.06 253 ASP A O 1
ATOM 2082 N N . THR A 1 254 ? -8.016 11.305 12.852 1 92.44 254 THR A N 1
ATOM 2083 C CA . THR A 1 254 ? -7.695 10 12.281 1 92.44 254 THR A CA 1
ATOM 2084 C C . THR A 1 254 ? -7.133 9.07 13.352 1 92.44 254 THR A C 1
ATOM 2086 O O . THR A 1 254 ? -6.766 9.516 14.438 1 92.44 254 THR A O 1
ATOM 2089 N N . GLU A 1 255 ? -7.012 7.801 12.984 1 89.25 255 GLU A N 1
ATOM 2090 C CA . GLU A 1 255 ? -6.449 6.77 13.852 1 89.25 255 GLU A CA 1
ATOM 2091 C C . GLU A 1 255 ? -4.961 7.012 14.109 1 89.25 255 GLU A C 1
ATOM 2093 O O . GLU A 1 255 ? -4.418 6.562 15.117 1 89.25 255 GLU A O 1
ATOM 2098 N N . LEU A 1 256 ? -4.367 7.781 13.289 1 96.44 256 LEU A N 1
ATOM 2099 C CA . LEU A 1 256 ? -2.922 7.98 13.367 1 96.44 256 LEU A CA 1
ATOM 2100 C C . LEU A 1 256 ? -2.58 9.133 14.305 1 96.44 256 LEU A C 1
ATOM 2102 O O . LEU A 1 256 ? -1.405 9.406 14.562 1 96.44 256 LEU A O 1
ATOM 2106 N N . ARG A 1 257 ? -3.623 9.812 14.844 1 95.5 257 ARG A N 1
ATOM 2107 C CA . ARG A 1 257 ? -3.35 10.875 15.812 1 95.5 257 ARG A CA 1
ATOM 2108 C C . ARG A 1 257 ? -2.492 10.359 16.969 1 95.5 257 ARG A C 1
ATOM 2110 O O . ARG A 1 257 ? -2.961 9.578 17.797 1 95.5 257 ARG A O 1
ATOM 2117 N N . GLY A 1 258 ? -1.244 10.773 16.969 1 93.81 258 GLY A N 1
ATOM 2118 C CA . GLY A 1 258 ? -0.343 10.414 18.062 1 93.81 258 GLY A CA 1
ATOM 2119 C C . GLY A 1 258 ? 0.185 8.992 17.938 1 93.81 258 GLY A C 1
ATOM 2120 O O . GLY A 1 258 ? 0.909 8.523 18.828 1 93.81 258 GLY A O 1
ATOM 2121 N N . ASN A 1 259 ? -0.216 8.273 16.953 1 95.62 259 ASN A N 1
ATOM 2122 C CA . ASN A 1 259 ? 0.303 6.938 16.672 1 95.62 259 ASN A CA 1
ATOM 2123 C C . ASN A 1 259 ? 1.201 6.926 15.445 1 95.62 259 ASN A C 1
ATOM 2125 O O . ASN A 1 259 ? 1.002 7.711 14.516 1 95.62 259 ASN A O 1
ATOM 2129 N N . VAL A 1 260 ? 2.18 6.047 15.508 1 97.44 260 VAL A N 1
ATOM 2130 C CA . VAL A 1 260 ? 3.084 5.906 14.367 1 97.44 260 VAL A CA 1
ATOM 2131 C C . VAL A 1 260 ? 2.961 4.504 13.781 1 97.44 260 VAL A C 1
ATOM 2133 O O . VAL A 1 260 ? 3.158 3.508 14.484 1 97.44 260 VAL A O 1
ATOM 2136 N N . LEU A 1 261 ? 2.566 4.508 12.57 1 97.75 261 LEU A N 1
ATOM 2137 C CA . LEU A 1 261 ? 2.6 3.27 11.797 1 97.75 261 LEU A CA 1
ATOM 2138 C C . LEU A 1 261 ? 3.971 3.061 11.164 1 97.75 261 LEU A C 1
ATOM 2140 O O . LEU A 1 261 ? 4.531 3.984 10.57 1 97.75 261 LEU A O 1
ATOM 2144 N N . HIS A 1 262 ? 4.539 1.924 11.336 1 97.19 262 HIS A N 1
ATOM 2145 C CA . HIS A 1 262 ? 5.785 1.537 10.68 1 97.19 262 HIS A CA 1
ATOM 2146 C C . HIS A 1 262 ? 5.637 0.206 9.953 1 97.19 262 HIS A C 1
ATOM 2148 O O . HIS A 1 262 ? 5.18 -0.779 10.539 1 97.19 262 HIS A O 1
ATOM 2154 N N . PHE A 1 263 ? 5.945 0.213 8.711 1 95.81 263 PHE A N 1
ATOM 2155 C CA . PHE A 1 263 ? 5.898 -0.978 7.871 1 95.81 263 PHE A CA 1
ATOM 2156 C C . PHE A 1 263 ? 7.215 -1.165 7.121 1 95.81 263 PHE A C 1
ATOM 2158 O O . PHE A 1 263 ? 7.691 -0.245 6.453 1 95.81 263 PHE A O 1
ATOM 2165 N N . TYR A 1 264 ? 7.82 -2.326 7.293 1 94.12 264 TYR A N 1
ATOM 2166 C CA . TYR A 1 264 ? 9 -2.709 6.527 1 94.12 264 TYR A CA 1
ATOM 2167 C C . TYR A 1 264 ? 8.664 -3.791 5.508 1 94.12 264 TYR A C 1
ATOM 2169 O O . TYR A 1 264 ? 8.523 -4.965 5.863 1 94.12 264 TYR A O 1
ATOM 2177 N N . LEU A 1 265 ? 8.609 -3.521 4.266 1 88.38 265 LEU A N 1
ATOM 2178 C CA . LEU A 1 265 ? 8 -4.305 3.197 1 88.38 265 LEU A CA 1
ATOM 2179 C C . LEU A 1 265 ? 8.805 -5.57 2.924 1 88.38 265 LEU A C 1
ATOM 2181 O O . LEU A 1 265 ? 8.234 -6.645 2.715 1 88.38 265 LEU A O 1
ATOM 2185 N N . PRO A 1 266 ? 10.109 -5.465 2.982 1 85.44 266 PRO A N 1
ATOM 2186 C CA . PRO A 1 266 ? 10.891 -6.637 2.572 1 85.44 266 PRO A CA 1
ATOM 2187 C C . PRO A 1 266 ? 10.633 -7.855 3.457 1 85.44 266 PRO A C 1
ATOM 2189 O O . PRO A 1 266 ? 10.602 -8.984 2.965 1 85.44 266 PRO A O 1
ATOM 2192 N N . THR A 1 267 ? 10.367 -7.605 4.742 1 87.62 267 THR A N 1
ATOM 2193 C CA . THR A 1 267 ? 10.125 -8.727 5.648 1 87.62 267 THR A CA 1
ATOM 2194 C C . THR A 1 267 ? 8.734 -8.641 6.258 1 87.62 267 THR A C 1
ATOM 2196 O O . THR A 1 267 ? 8.383 -9.438 7.133 1 87.62 267 THR A O 1
ATOM 2199 N N . TYR A 1 268 ? 8.016 -7.652 5.887 1 92.62 268 TYR A N 1
ATOM 2200 C CA . TYR A 1 268 ? 6.648 -7.398 6.324 1 92.62 268 TYR A CA 1
ATOM 2201 C C . TYR A 1 268 ? 6.59 -7.195 7.832 1 92.62 268 TYR A C 1
ATOM 2203 O O . TYR A 1 268 ? 5.637 -7.633 8.484 1 92.62 268 TYR A O 1
ATOM 2211 N N . GLU A 1 269 ? 7.648 -6.633 8.297 1 91.75 269 GLU A N 1
ATOM 2212 C CA . GLU A 1 269 ? 7.609 -6.215 9.695 1 91.75 269 GLU A CA 1
ATOM 2213 C C . GLU A 1 269 ? 6.68 -5.02 9.891 1 91.75 269 GLU A C 1
ATOM 2215 O O . GLU A 1 269 ? 6.617 -4.129 9.039 1 91.75 269 GLU A O 1
ATOM 2220 N N . TYR A 1 270 ? 6.031 -5.047 11.031 1 94.25 270 TYR A N 1
ATOM 2221 C CA . TYR A 1 270 ? 5 -4.059 11.32 1 94.25 270 TYR A CA 1
ATOM 2222 C C . TYR A 1 270 ? 5.074 -3.598 12.766 1 94.25 270 TYR A C 1
ATOM 2224 O O . TYR A 1 270 ? 5.34 -4.398 13.664 1 94.25 270 TYR A O 1
ATOM 2232 N N . ASN A 1 271 ? 4.926 -2.309 12.898 1 93.56 271 ASN A N 1
ATOM 2233 C CA . ASN A 1 271 ? 4.812 -1.749 14.242 1 93.56 271 ASN A CA 1
ATOM 2234 C C . ASN A 1 271 ? 3.818 -0.592 14.281 1 93.56 271 ASN A C 1
ATOM 2236 O O . ASN A 1 271 ? 3.717 0.18 13.328 1 93.56 271 ASN A O 1
ATOM 2240 N N . PHE A 1 272 ? 3.057 -0.572 15.336 1 94.38 272 PHE A N 1
ATOM 2241 C CA . PHE A 1 272 ? 2.117 0.507 15.617 1 94.38 272 PHE A CA 1
ATOM 2242 C C . PHE A 1 272 ? 2.299 1.027 17.031 1 94.38 272 PHE A C 1
ATOM 2244 O O . PHE A 1 272 ? 1.773 0.446 17.984 1 94.38 272 PHE A O 1
ATOM 2251 N N . ASP A 1 273 ? 3.055 2.141 17.125 1 92.69 273 ASP A N 1
ATOM 2252 C CA . ASP A 1 273 ? 3.453 2.643 18.438 1 92.69 273 ASP A CA 1
ATOM 2253 C C . ASP A 1 273 ? 3.027 4.098 18.609 1 92.69 273 ASP A C 1
ATOM 2255 O O . ASP A 1 273 ? 2.547 4.734 17.672 1 92.69 273 ASP A O 1
ATOM 2259 N N . LYS A 1 274 ? 3.275 4.613 19.812 1 93.06 274 LYS A N 1
ATOM 2260 C CA . LYS A 1 274 ? 2.934 6 20.109 1 93.06 274 LYS A CA 1
ATOM 2261 C C . LYS A 1 274 ? 4.066 6.945 19.719 1 93.06 274 LYS A C 1
ATOM 2263 O O . LYS A 1 274 ? 5.242 6.617 19.875 1 93.06 274 LYS A O 1
ATOM 2268 N N . ASN A 1 275 ? 3.703 8.031 19.188 1 95.75 275 ASN A N 1
ATOM 2269 C CA . ASN A 1 275 ? 4.621 9.148 19 1 95.75 275 ASN A CA 1
ATOM 2270 C C . ASN A 1 275 ? 4.598 10.094 20.203 1 95.75 275 ASN A C 1
ATOM 2272 O O . ASN A 1 275 ? 3.906 11.109 20.172 1 95.75 275 ASN A O 1
ATOM 2276 N N . ARG A 1 276 ? 5.461 9.875 21.109 1 91.5 276 ARG A N 1
ATOM 2277 C CA . ARG A 1 276 ? 5.441 10.625 22.359 1 91.5 276 ARG A CA 1
ATOM 2278 C C . ARG A 1 276 ? 6.32 11.867 22.266 1 91.5 276 ARG A C 1
ATOM 2280 O O . ARG A 1 276 ? 7.332 11.867 21.562 1 91.5 276 ARG A O 1
ATOM 2287 N N . ILE A 1 277 ? 5.934 12.828 23 1 92.75 277 ILE A N 1
ATOM 2288 C CA . ILE A 1 277 ? 6.754 14.023 23.125 1 92.75 277 ILE A CA 1
ATOM 2289 C C . ILE A 1 277 ? 8.047 13.695 23.859 1 92.75 277 ILE A C 1
ATOM 2291 O O . ILE A 1 277 ? 8.016 13.117 24.953 1 92.75 277 ILE A O 1
ATOM 2295 N N . GLN A 1 278 ? 9.078 14.125 23.188 1 89.62 278 GLN A N 1
ATOM 2296 C CA . GLN A 1 278 ? 10.375 13.875 23.812 1 89.62 278 GLN A CA 1
ATOM 2297 C C . GLN A 1 278 ? 10.867 15.102 24.578 1 89.62 278 GLN A C 1
ATOM 2299 O O . GLN A 1 278 ? 10.758 16.219 24.094 1 89.62 278 GLN A O 1
ATOM 2304 N N . SER A 1 279 ? 11.477 14.93 25.75 1 84.62 279 SER A N 1
ATOM 2305 C CA . SER A 1 279 ? 11.898 16.016 26.641 1 84.62 279 SER A CA 1
ATOM 2306 C C . SER A 1 279 ? 13.039 16.812 26.016 1 84.62 279 SER A C 1
ATOM 2308 O O . SER A 1 279 ? 13.172 18.016 26.281 1 84.62 279 SER A O 1
ATOM 2310 N N . ASP A 1 280 ? 13.797 16.234 25.188 1 84.81 280 ASP A N 1
ATOM 2311 C CA . ASP A 1 280 ? 14.969 16.891 24.625 1 84.81 280 ASP A CA 1
ATOM 2312 C C . ASP A 1 280 ? 14.68 17.438 23.219 1 84.81 280 ASP A C 1
ATOM 2314 O O . ASP A 1 280 ? 15.594 17.812 22.5 1 84.81 280 ASP A O 1
ATOM 2318 N N . CYS A 1 281 ? 13.398 17.469 22.875 1 91.56 281 CYS A N 1
ATOM 2319 C CA . CYS A 1 281 ? 13.047 17.906 21.547 1 91.56 281 CYS A CA 1
ATOM 2320 C C . CYS A 1 281 ? 13.219 19.422 21.406 1 91.56 281 CYS A C 1
ATOM 2322 O O . CYS A 1 281 ? 12.695 20.188 22.219 1 91.56 281 CYS A O 1
ATOM 2324 N N . SER A 1 282 ? 13.875 19.828 20.453 1 85.88 282 SER A N 1
ATOM 2325 C CA . SER A 1 282 ? 14.172 21.234 20.219 1 85.88 282 SER A CA 1
ATOM 2326 C C . SER A 1 282 ? 12.938 22 19.75 1 85.88 282 SER A C 1
ATOM 2328 O O . SER A 1 282 ? 12.891 23.234 19.812 1 85.88 282 SER A O 1
ATOM 2330 N N . VAL A 1 283 ? 11.945 21.297 19.266 1 89.69 283 VAL A N 1
ATOM 2331 C CA . VAL A 1 283 ? 10.758 21.938 18.719 1 89.69 283 VAL A CA 1
ATOM 2332 C C . VAL A 1 283 ? 9.672 22.016 19.781 1 89.69 283 VAL A C 1
ATOM 2334 O O . VAL A 1 283 ? 9.023 23.062 19.953 1 89.69 283 VAL A O 1
ATOM 2337 N N . CYS A 1 284 ? 9.484 20.953 20.625 1 86.5 284 CYS A N 1
ATOM 2338 C CA . CYS A 1 284 ? 8.422 20.875 21.625 1 86.5 284 CYS A CA 1
ATOM 2339 C C . CYS A 1 284 ? 8.812 21.594 22.906 1 86.5 284 CYS A C 1
ATOM 2341 O O . CYS A 1 284 ? 7.949 21.922 23.719 1 86.5 284 CYS A O 1
ATOM 2343 N N . SER A 1 285 ? 10.133 21.484 23.469 1 66.31 285 SER A N 1
ATOM 2344 C CA . SER A 1 285 ? 10.625 21.891 24.781 1 66.31 285 SER A CA 1
ATOM 2345 C C . SER A 1 285 ? 10 23.219 25.219 1 66.31 285 SER A C 1
ATOM 2347 O O . SER A 1 285 ? 9.812 23.469 26.406 1 66.31 285 SER A O 1
ATOM 2349 N N . THR A 1 286 ? 9.758 24.078 24.375 1 52.62 286 THR A N 1
ATOM 2350 C CA . THR A 1 286 ? 9.141 25.219 25.047 1 52.62 286 THR A CA 1
ATOM 2351 C C . THR A 1 286 ? 7.77 24.828 25.594 1 52.62 286 THR A C 1
ATOM 2353 O O . THR A 1 286 ? 7.051 25.688 26.125 1 52.62 286 THR A O 1
ATOM 2356 N N . ILE A 1 287 ? 7.207 23.594 25.266 1 47.41 287 ILE A N 1
ATOM 2357 C CA . ILE A 1 287 ? 5.902 23.188 25.781 1 47.41 287 ILE A CA 1
ATOM 2358 C C . ILE A 1 287 ? 6.027 22.781 27.25 1 47.41 287 ILE A C 1
ATOM 2360 O O . ILE A 1 287 ? 6.754 21.844 27.578 1 47.41 287 ILE A O 1
ATOM 2364 N N . ASN A 1 288 ? 6.102 23.453 28.234 1 38.69 288 ASN A N 1
ATOM 2365 C CA . ASN A 1 288 ? 6.125 23.312 29.672 1 38.69 288 ASN A CA 1
ATOM 2366 C C . ASN A 1 288 ? 5.43 22.031 30.125 1 38.69 288 ASN A C 1
ATOM 2368 O O . ASN A 1 288 ? 4.586 21.484 29.391 1 38.69 288 ASN A O 1
ATOM 2372 N N . ASN A 1 289 ? 5.695 21.25 31.5 1 36.38 289 ASN A N 1
ATOM 2373 C CA . ASN A 1 289 ? 5.414 20.172 32.438 1 36.38 289 ASN A CA 1
ATOM 2374 C C . ASN A 1 289 ? 3.932 19.812 32.469 1 36.38 289 ASN A C 1
ATOM 2376 O O . ASN A 1 289 ? 3.518 18.891 33.188 1 36.38 289 ASN A O 1
ATOM 2380 N N . ILE A 1 290 ? 2.955 20.484 32.188 1 33.66 290 ILE A N 1
ATOM 2381 C CA . ILE A 1 290 ? 1.579 20.312 32.656 1 33.66 290 ILE A CA 1
ATOM 2382 C C . ILE A 1 290 ? 0.911 19.172 31.875 1 33.66 290 ILE A C 1
ATOM 2384 O O . ILE A 1 290 ? 0.222 18.344 32.469 1 33.66 290 ILE A O 1
ATOM 2388 N N . LEU A 1 291 ? 0.848 18.938 30.438 1 36.81 291 LEU A N 1
ATOM 2389 C CA . LEU A 1 291 ? -0.271 18.375 29.688 1 36.81 291 LEU A CA 1
ATOM 2390 C C . LEU A 1 291 ? -0.042 16.891 29.391 1 36.81 291 LEU A C 1
ATOM 2392 O O . LEU A 1 291 ? -0.83 16.281 28.672 1 36.81 291 LEU A O 1
ATOM 2396 N N . PHE A 1 292 ? 0.73 16.109 29.906 1 36 292 PHE A N 1
ATOM 2397 C CA . PHE A 1 292 ? 0.982 14.719 29.578 1 36 292 PHE A CA 1
ATOM 2398 C C . PHE A 1 292 ? -0.246 13.859 29.875 1 36 292 PHE A C 1
ATOM 2400 O O . PHE A 1 292 ? -0.464 12.844 29.219 1 36 292 PHE A O 1
ATOM 2407 N N . LYS A 1 293 ? -0.993 14.047 30.969 1 33.94 293 LYS A N 1
ATOM 2408 C CA . LYS A 1 293 ? -2.062 13.172 31.453 1 33.94 293 LYS A CA 1
ATOM 2409 C C . LYS A 1 293 ? -3.209 13.109 30.438 1 33.94 293 LYS A C 1
ATOM 2411 O O . LYS A 1 293 ? -3.811 12.055 30.234 1 33.94 293 LYS A O 1
ATOM 2416 N N . GLU A 1 294 ? -3.598 14.078 29.734 1 34.94 294 GLU A N 1
ATOM 2417 C CA . GLU A 1 294 ? -4.855 14.188 29 1 34.94 294 GLU A CA 1
ATOM 2418 C C . GLU A 1 294 ? -4.73 13.57 27.609 1 34.94 294 GLU A C 1
ATOM 2420 O O . GLU A 1 294 ? -5.73 13.148 27.016 1 34.94 294 GLU A O 1
ATOM 2425 N N . GLN A 1 295 ? -3.666 13.438 27.078 1 36.28 295 GLN A N 1
ATOM 2426 C CA . GLN A 1 295 ? -3.471 13.047 25.688 1 36.28 295 GLN A CA 1
ATOM 2427 C C . GLN A 1 295 ? -3.758 11.555 25.5 1 36.28 295 GLN A C 1
ATOM 2429 O O . GLN A 1 295 ? -4.312 11.156 24.469 1 36.28 295 GLN A O 1
ATOM 2434 N N . ASN A 1 296 ? -3.496 10.719 26.406 1 35.84 296 ASN A N 1
ATOM 2435 C CA . ASN A 1 296 ? -3.713 9.273 26.297 1 35.84 296 ASN A CA 1
ATOM 2436 C C . ASN A 1 296 ? -5.191 8.945 26.125 1 35.84 296 ASN A C 1
ATOM 2438 O O . ASN A 1 296 ? -5.543 8.008 25.406 1 35.84 296 ASN A O 1
ATOM 2442 N N . MET A 1 297 ? -6.004 9.812 26.672 1 33.09 297 MET A N 1
ATOM 2443 C CA . MET A 1 297 ? -7.418 9.445 26.75 1 33.09 297 MET A CA 1
ATOM 2444 C C . MET A 1 297 ? -8.094 9.625 25.391 1 33.09 297 MET A C 1
ATOM 2446 O O . MET A 1 297 ? -9 8.867 25.047 1 33.09 297 MET A O 1
ATOM 2450 N N . LYS A 1 298 ? -7.73 10.633 24.703 1 34.38 298 LYS A N 1
ATOM 2451 C CA . LYS A 1 298 ? -8.516 10.953 23.516 1 34.38 298 LYS A CA 1
ATOM 2452 C C . LYS A 1 298 ? -8.227 9.977 22.375 1 34.38 298 LYS A C 1
ATOM 2454 O O . LYS A 1 298 ? -9.133 9.594 21.641 1 34.38 298 LYS A O 1
ATOM 2459 N N . ALA A 1 299 ? -6.98 9.609 22.203 1 38.88 299 ALA A N 1
ATOM 2460 C CA . ALA A 1 299 ? -6.641 8.641 21.172 1 38.88 299 ALA A CA 1
ATOM 2461 C C . ALA A 1 299 ? -7.43 7.344 21.344 1 38.88 299 ALA A C 1
ATOM 2463 O O . ALA A 1 299 ? -7.895 6.754 20.375 1 38.88 299 ALA A O 1
ATOM 2464 N N . CYS A 1 300 ? -7.621 6.965 22.594 1 37.94 300 CYS A N 1
ATOM 2465 C CA . CYS A 1 300 ? -8.406 5.773 22.906 1 37.94 300 CYS A CA 1
ATOM 2466 C C . CYS A 1 300 ? -9.859 5.957 22.484 1 37.94 300 CYS A C 1
ATOM 2468 O O . CYS A 1 300 ? -10.508 5.004 22.047 1 37.94 300 CYS A O 1
ATOM 2470 N N . ASN A 1 301 ? -10.258 7.152 22.594 1 39.84 301 ASN A N 1
ATOM 2471 C CA . ASN A 1 301 ? -11.68 7.352 22.312 1 39.84 301 ASN A CA 1
ATOM 2472 C C . ASN A 1 301 ? -11.977 7.242 20.812 1 39.84 301 ASN A C 1
ATOM 2474 O O . ASN A 1 301 ? -13.008 6.691 20.422 1 39.84 301 ASN A O 1
ATOM 2478 N N . ILE A 1 302 ? -11.109 7.812 20.047 1 41.19 302 ILE A N 1
ATOM 2479 C CA . ILE A 1 302 ? -11.367 7.73 18.609 1 41.19 302 ILE A CA 1
ATOM 2480 C C . ILE A 1 302 ? -11.305 6.273 18.156 1 41.19 302 ILE A C 1
ATOM 2482 O O . ILE A 1 302 ? -12.156 5.82 17.391 1 41.19 302 ILE A O 1
ATOM 2486 N N . LEU A 1 303 ? -10.305 5.605 18.766 1 42.81 303 LEU A N 1
ATOM 2487 C CA . LEU A 1 303 ? -10.266 4.168 18.516 1 42.81 303 LEU A CA 1
ATOM 2488 C C . LEU A 1 303 ? -11.547 3.496 19.016 1 42.81 303 LEU A C 1
ATOM 2490 O O . LEU A 1 303 ? -12.086 2.617 18.344 1 42.81 303 LEU A O 1
ATOM 2494 N N . ALA A 1 304 ? -11.938 3.926 20.234 1 44.69 304 ALA A N 1
ATOM 2495 C CA . ALA A 1 304 ? -13.172 3.389 20.797 1 44.69 304 ALA A CA 1
ATOM 2496 C C . ALA A 1 304 ? -14.367 3.717 19.906 1 44.69 304 ALA A C 1
ATOM 249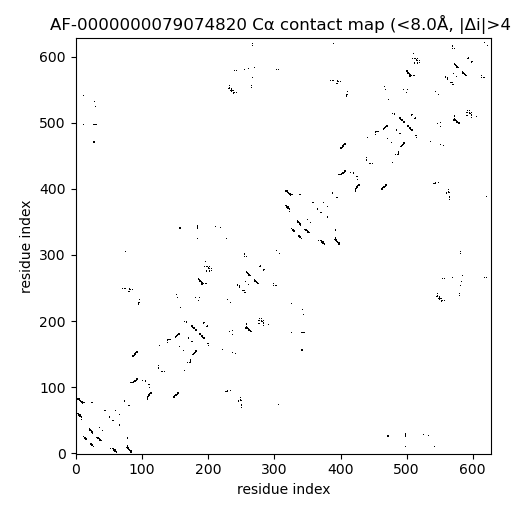8 O O . ALA A 1 304 ? -15.258 2.887 19.719 1 44.69 304 ALA A O 1
ATOM 2499 N N . GLU A 1 305 ? -14.352 4.883 19.531 1 44.47 305 GLU A N 1
ATOM 2500 C CA . GLU A 1 305 ? -15.43 5.266 18.641 1 44.47 305 GLU A CA 1
ATOM 2501 C C . GLU A 1 305 ? -15.367 4.477 17.328 1 44.47 305 GLU A C 1
ATOM 2503 O O . GLU A 1 305 ? -16.406 4.098 16.781 1 44.47 305 GLU A O 1
ATOM 2508 N N . VAL A 1 306 ? -14.141 4.246 16.953 1 41.31 306 VAL A N 1
ATOM 2509 C CA . VAL A 1 306 ? -13.953 3.426 15.758 1 41.31 306 VAL A CA 1
ATOM 2510 C C . VAL A 1 306 ? -14.234 1.962 16.078 1 41.31 306 VAL A C 1
ATOM 2512 O O . VAL A 1 306 ? -14.875 1.258 15.297 1 41.31 306 VAL A O 1
ATOM 2515 N N . LEU A 1 307 ? -13.727 1.498 17.297 1 40.56 307 LEU A N 1
ATOM 2516 C CA . LEU A 1 307 ? -13.891 0.112 17.719 1 40.56 307 LEU A CA 1
ATOM 2517 C C . LEU A 1 307 ? -15.258 -0.101 18.359 1 40.56 307 LEU A C 1
ATOM 2519 O O . LEU A 1 307 ? -15.789 -1.216 18.344 1 40.56 307 LEU A O 1
ATOM 2523 N N . GLY A 1 308 ? -15.68 0.765 19.219 1 40.19 308 GLY A N 1
ATOM 2524 C CA . GLY A 1 308 ? -16.875 0.58 20.016 1 40.19 308 GLY A CA 1
ATOM 2525 C C . GLY A 1 308 ? -18.094 0.182 19.203 1 40.19 308 GLY A C 1
ATOM 2526 O O . GLY A 1 308 ? -19.141 -0.141 19.75 1 40.19 308 GLY A O 1
ATOM 2527 N N . ASN A 1 309 ? -18.141 0.596 18.047 1 36.97 309 ASN A N 1
ATOM 2528 C CA . ASN A 1 309 ? -19.406 0.206 17.406 1 36.97 309 ASN A CA 1
ATOM 2529 C C . ASN A 1 309 ? -19.469 -1.303 17.188 1 36.97 309 ASN A C 1
ATOM 2531 O O . ASN A 1 309 ? -20.375 -1.793 16.516 1 36.97 309 ASN A O 1
ATOM 2535 N N . ASP A 1 310 ? -18.406 -1.972 17.484 1 32.62 310 ASP A N 1
ATOM 2536 C CA . ASP A 1 310 ? -18.609 -3.396 17.25 1 32.62 310 ASP A CA 1
ATOM 2537 C C . ASP A 1 310 ? -19.375 -4.043 18.406 1 32.62 310 ASP A C 1
ATOM 2539 O O . ASP A 1 310 ? -19.453 -5.27 18.484 1 32.62 310 ASP A O 1
ATOM 2543 N N . LYS A 1 311 ? -19.641 -3.375 19.594 1 31.62 311 LYS A N 1
ATOM 2544 C CA . LYS A 1 311 ? -20.344 -4.133 20.625 1 31.62 311 LYS A CA 1
ATOM 2545 C C . LYS A 1 311 ? -21.844 -4.234 20.312 1 31.62 311 LYS A C 1
ATOM 2547 O O . LYS A 1 311 ? -22.672 -3.654 21.016 1 31.62 311 LYS A O 1
ATOM 2552 N N . TYR A 1 312 ? -22.453 -4.059 19.188 1 25.66 312 TYR A N 1
ATOM 2553 C CA . TYR A 1 312 ? -23.906 -4.242 19.234 1 25.66 312 TYR A CA 1
ATOM 2554 C C . TYR A 1 312 ? -24.266 -5.605 19.828 1 25.66 312 TYR A C 1
ATOM 2556 O O . TYR A 1 312 ? -25.125 -5.707 20.703 1 25.66 312 TYR A O 1
ATOM 2564 N N . GLN A 1 313 ? -24.266 -6.746 18.938 1 23.66 313 GLN A N 1
ATOM 2565 C CA . GLN A 1 313 ? -25.391 -7.688 19 1 23.66 313 GLN A CA 1
ATOM 2566 C C . GLN A 1 313 ? -25.172 -8.711 20.109 1 23.66 313 GLN A C 1
ATOM 2568 O O . GLN A 1 313 ? -24.312 -9.578 20 1 23.66 313 GLN A O 1
ATOM 2573 N N . GLU A 1 314 ? -24.812 -8.391 21.438 1 22.25 314 GLU A N 1
ATOM 2574 C CA . GLU A 1 314 ? -25.594 -9.312 22.25 1 22.25 314 GLU A CA 1
ATOM 2575 C C . GLU A 1 314 ? -27.078 -8.945 22.219 1 22.25 314 GLU A C 1
ATOM 2577 O O . GLU A 1 314 ? -27.422 -7.762 22.25 1 22.25 314 GLU A O 1
ATOM 2582 N N . MET B 1 1 ? 21.594 -23.5 -22.281 1 38.84 1 MET B N 1
ATOM 2583 C CA . MET B 1 1 ? 21.875 -22.125 -22.656 1 38.84 1 MET B CA 1
ATOM 2584 C C . MET B 1 1 ? 22.047 -21.25 -21.406 1 38.84 1 MET B C 1
ATOM 2586 O O . MET B 1 1 ? 21.219 -21.312 -20.484 1 38.84 1 MET B O 1
ATOM 2590 N N . ASN B 1 2 ? 23.156 -20.891 -20.922 1 50.62 2 ASN B N 1
ATOM 2591 C CA . ASN B 1 2 ? 23.656 -20.266 -19.719 1 50.62 2 ASN B CA 1
ATOM 2592 C C . ASN B 1 2 ? 22.875 -19 -19.375 1 50.62 2 ASN B C 1
ATOM 2594 O O . ASN B 1 2 ? 22.719 -18.109 -20.203 1 50.62 2 ASN B O 1
ATOM 2598 N N . SER B 1 3 ? 21.828 -19 -18.547 1 62.22 3 SER B N 1
ATOM 2599 C CA . SER B 1 3 ? 20.828 -18 -18.234 1 62.22 3 SER B CA 1
ATOM 2600 C C . SER B 1 3 ? 21.469 -16.703 -17.75 1 62.22 3 SER B C 1
ATOM 2602 O O . SER B 1 3 ? 22.266 -16.719 -16.797 1 62.22 3 SER B O 1
ATOM 2604 N N . ASP B 1 4 ? 21.625 -15.688 -18.625 1 79.06 4 ASP B N 1
ATOM 2605 C CA . ASP B 1 4 ? 22.156 -14.375 -18.312 1 79.06 4 ASP B CA 1
ATOM 2606 C C . ASP B 1 4 ? 21.203 -13.578 -17.422 1 79.06 4 ASP B C 1
ATOM 2608 O O . ASP B 1 4 ? 20 -13.555 -17.688 1 79.06 4 ASP B O 1
ATOM 2612 N N . THR B 1 5 ? 21.781 -13.258 -16.25 1 88.25 5 THR B N 1
ATOM 2613 C CA . THR B 1 5 ? 21.062 -12.414 -15.297 1 88.25 5 THR B CA 1
ATOM 2614 C C . THR B 1 5 ? 21.516 -10.969 -15.391 1 88.25 5 THR B C 1
ATOM 2616 O O . THR B 1 5 ? 22.719 -10.695 -15.555 1 88.25 5 THR B O 1
ATOM 2619 N N . ILE B 1 6 ? 20.562 -10.133 -15.461 1 91.56 6 ILE B N 1
ATOM 2620 C CA . ILE B 1 6 ? 20.875 -8.711 -15.516 1 91.56 6 ILE B CA 1
ATOM 2621 C C . ILE B 1 6 ? 20.844 -8.117 -14.109 1 91.56 6 ILE B C 1
ATOM 2623 O O . ILE B 1 6 ? 19.859 -8.281 -13.383 1 91.56 6 ILE B O 1
ATOM 2627 N N . PHE B 1 7 ? 21.938 -7.504 -13.688 1 94.12 7 PHE B N 1
ATOM 2628 C CA . PHE B 1 7 ? 22.016 -6.746 -12.445 1 94.12 7 PHE B CA 1
ATOM 2629 C C . PHE B 1 7 ? 22 -5.25 -12.719 1 94.12 7 PHE B C 1
ATOM 2631 O O . PHE B 1 7 ? 22.609 -4.781 -13.688 1 94.12 7 PHE B O 1
ATOM 2638 N N . PHE B 1 8 ? 21.266 -4.539 -11.914 1 93.69 8 PHE B N 1
ATOM 2639 C CA . PHE B 1 8 ? 21.219 -3.094 -12.117 1 93.69 8 PHE B CA 1
ATOM 2640 C C . PHE B 1 8 ? 21.266 -2.357 -10.789 1 93.69 8 PHE B C 1
ATOM 2642 O O . PHE B 1 8 ? 20.906 -2.914 -9.75 1 93.69 8 PHE B O 1
ATOM 2649 N N . VAL B 1 9 ? 21.734 -1.107 -10.797 1 92.25 9 VAL B N 1
ATOM 2650 C CA . VAL B 1 9 ? 21.812 -0.289 -9.594 1 92.25 9 VAL B CA 1
ATOM 2651 C C . VAL B 1 9 ? 20.422 0.231 -9.227 1 92.25 9 VAL B C 1
ATOM 2653 O O . VAL B 1 9 ? 19.75 0.839 -10.055 1 92.25 9 VAL B O 1
ATOM 2656 N N . LYS B 1 10 ? 20.047 -0.079 -8 1 88.88 10 LYS B N 1
ATOM 2657 C CA . LYS B 1 10 ? 18.75 0.45 -7.547 1 88.88 10 LYS B CA 1
ATOM 2658 C C . LYS B 1 10 ? 18.781 1.974 -7.48 1 88.88 10 LYS B C 1
ATOM 2660 O O . LYS B 1 10 ? 19.812 2.568 -7.16 1 88.88 10 LYS B O 1
ATOM 2665 N N . LYS B 1 11 ? 17.641 2.514 -7.688 1 80.88 11 LYS B N 1
ATOM 2666 C CA . LYS B 1 11 ? 17.516 3.963 -7.812 1 80.88 11 LYS B CA 1
ATOM 2667 C C . LYS B 1 11 ? 17.875 4.656 -6.5 1 80.88 11 LYS B C 1
ATOM 2669 O O . LYS B 1 11 ? 18.344 5.801 -6.504 1 80.88 11 LYS B O 1
ATOM 2674 N N . ASP B 1 12 ? 17.734 4.035 -5.465 1 82.94 12 ASP B N 1
ATOM 2675 C CA . ASP B 1 12 ? 17.969 4.664 -4.168 1 82.94 12 ASP B CA 1
ATOM 2676 C C . ASP B 1 12 ? 19.375 4.344 -3.645 1 82.94 12 ASP B C 1
ATOM 2678 O O . ASP B 1 12 ? 19.703 4.676 -2.504 1 82.94 12 ASP B O 1
ATOM 2682 N N . THR B 1 13 ? 20.141 3.736 -4.48 1 88.88 13 THR B N 1
ATOM 2683 C CA . THR B 1 13 ? 21.516 3.402 -4.094 1 88.88 13 THR B CA 1
ATOM 2684 C C . THR B 1 13 ? 22.484 4.477 -4.566 1 88.88 13 THR B C 1
ATOM 2686 O O . THR B 1 13 ? 22.484 4.852 -5.742 1 88.88 13 THR B O 1
ATOM 2689 N N . HIS B 1 14 ? 23.281 4.945 -3.678 1 87.5 14 HIS B N 1
ATOM 2690 C CA . HIS B 1 14 ? 24.328 5.898 -3.988 1 87.5 14 HIS B CA 1
ATOM 2691 C C . HIS B 1 14 ? 25.703 5.227 -3.973 1 87.5 14 HIS B C 1
ATOM 2693 O O . HIS B 1 14 ? 26.031 4.508 -3.027 1 87.5 14 HIS B O 1
ATOM 2699 N N . ILE B 1 15 ? 26.453 5.496 -5.047 1 92 15 ILE B N 1
ATOM 2700 C CA . ILE B 1 15 ? 27.766 4.887 -5.148 1 92 15 ILE B CA 1
ATOM 2701 C C . ILE B 1 15 ? 28.844 5.977 -5.211 1 92 15 ILE B C 1
ATOM 2703 O O . ILE B 1 15 ? 28.828 6.805 -6.125 1 92 15 ILE B O 1
ATOM 2707 N N . ASN B 1 16 ? 29.656 5.98 -4.215 1 90.56 16 ASN B N 1
ATOM 2708 C CA . ASN B 1 16 ? 30.828 6.852 -4.199 1 90.56 16 ASN B CA 1
ATOM 2709 C C . ASN B 1 16 ? 32.125 6.066 -4.457 1 90.56 16 ASN B C 1
ATOM 2711 O O . ASN B 1 16 ? 32.312 4.977 -3.916 1 90.56 16 ASN B O 1
ATOM 2715 N N . SER B 1 17 ? 32.938 6.617 -5.348 1 92.12 17 SER B N 1
ATOM 2716 C CA . SER B 1 17 ? 34.156 5.898 -5.73 1 92.12 17 SER B CA 1
ATOM 2717 C C . SER B 1 17 ? 35.406 6.695 -5.379 1 92.12 17 SER B C 1
ATOM 2719 O O . SER B 1 17 ? 35.469 7.906 -5.605 1 92.12 17 SER B O 1
ATOM 2721 N N . ASN B 1 18 ? 36.312 6.078 -4.695 1 91.19 18 ASN B N 1
ATOM 2722 C CA . ASN B 1 18 ? 37.656 6.609 -4.527 1 91.19 18 ASN B CA 1
ATOM 2723 C C . ASN B 1 18 ? 38.719 5.684 -5.133 1 91.19 18 ASN B C 1
ATOM 2725 O O . ASN B 1 18 ? 38.375 4.738 -5.852 1 91.19 18 ASN B O 1
ATOM 2729 N N . ILE B 1 19 ? 39.969 5.957 -4.996 1 91.25 19 ILE B N 1
ATOM 2730 C CA . ILE B 1 19 ? 41.031 5.234 -5.668 1 91.25 19 ILE B CA 1
ATOM 2731 C C . ILE B 1 19 ? 41.062 3.781 -5.203 1 91.25 19 ILE B C 1
ATOM 2733 O O . ILE B 1 19 ? 41.281 2.869 -6.004 1 91.25 19 ILE B O 1
ATOM 2737 N N . ASN B 1 20 ? 40.625 3.461 -3.994 1 93.38 20 ASN B N 1
ATOM 2738 C CA . ASN B 1 20 ? 40.844 2.131 -3.434 1 93.38 20 ASN B CA 1
ATOM 2739 C C . ASN B 1 20 ? 39.531 1.405 -3.195 1 93.38 20 ASN B C 1
ATOM 2741 O O . ASN B 1 20 ? 39.5 0.184 -3.033 1 93.38 20 ASN B O 1
ATOM 2745 N N . GLU B 1 21 ? 38.438 2.188 -3.152 1 93.25 21 GLU B N 1
ATOM 2746 C CA . GLU B 1 21 ? 37.219 1.503 -2.711 1 93.25 21 GLU B CA 1
ATOM 2747 C C . GLU B 1 21 ? 35.969 2.123 -3.34 1 93.25 21 GLU B C 1
ATOM 2749 O O . GLU B 1 21 ? 36.031 3.248 -3.844 1 93.25 21 GLU B O 1
ATOM 2754 N N . TRP B 1 22 ? 34.938 1.329 -3.535 1 93.44 22 TRP B N 1
ATOM 2755 C CA . TRP B 1 22 ? 33.562 1.808 -3.76 1 93.44 22 TRP B CA 1
ATOM 2756 C C . TRP B 1 22 ? 32.75 1.773 -2.469 1 93.44 22 TRP B C 1
ATOM 2758 O O . TRP B 1 22 ? 32.812 0.796 -1.719 1 93.44 22 TRP B O 1
ATOM 2768 N N . ILE B 1 23 ? 32.062 2.822 -2.188 1 92.31 23 ILE B N 1
ATOM 2769 C CA . ILE B 1 23 ? 31.172 2.875 -1.033 1 92.31 23 ILE B CA 1
ATOM 2770 C C . ILE B 1 23 ? 29.719 2.98 -1.504 1 92.31 23 ILE B C 1
ATOM 2772 O O . ILE B 1 23 ? 29.344 3.963 -2.145 1 92.31 23 ILE B O 1
ATOM 2776 N N . LEU B 1 24 ? 28.953 1.907 -1.23 1 91.19 24 LEU B N 1
ATOM 2777 C CA . LEU B 1 24 ? 27.531 1.896 -1.528 1 91.19 24 LEU B CA 1
ATOM 2778 C C . LEU B 1 24 ? 26.703 2.264 -0.293 1 91.19 24 LEU B C 1
ATOM 2780 O O . LEU B 1 24 ? 27 1.796 0.811 1 91.19 24 LEU B O 1
ATOM 2784 N N . SER B 1 25 ? 25.766 3.209 -0.501 1 88.69 25 SER B N 1
ATOM 2785 C CA . SER B 1 25 ? 24.938 3.631 0.628 1 88.69 25 SER B CA 1
ATOM 2786 C C . SER B 1 25 ? 23.484 3.824 0.213 1 88.69 25 SER B C 1
ATOM 2788 O O . SER B 1 25 ? 23.203 4.148 -0.941 1 88.69 25 SER B O 1
ATOM 2790 N N . LYS B 1 26 ? 22.594 3.516 1.135 1 87.19 26 LYS B N 1
ATOM 2791 C CA . LYS B 1 26 ? 21.172 3.781 0.965 1 87.19 26 LYS B CA 1
ATOM 2792 C C . LYS B 1 26 ? 20.516 4.141 2.297 1 87.19 26 LYS B C 1
ATOM 2794 O O . LYS B 1 26 ? 20.984 3.711 3.355 1 87.19 26 LYS B O 1
ATOM 2799 N N . GLY B 1 27 ? 19.469 4.992 2.17 1 84.69 27 GLY B N 1
ATOM 2800 C CA . GLY B 1 27 ? 18.75 5.387 3.377 1 84.69 27 GLY B CA 1
ATOM 2801 C C . GLY B 1 27 ? 19.391 6.555 4.094 1 84.69 27 GLY B C 1
ATOM 2802 O O . GLY B 1 27 ? 20.562 6.879 3.846 1 84.69 27 GLY B O 1
ATOM 2803 N N . ILE B 1 28 ? 18.594 7.16 4.867 1 82.56 28 ILE B N 1
ATOM 2804 C CA . ILE B 1 28 ? 19.078 8.289 5.652 1 82.56 28 ILE B CA 1
ATOM 2805 C C . ILE B 1 28 ? 19.203 7.883 7.121 1 82.56 28 ILE B C 1
ATOM 2807 O O . ILE B 1 28 ? 20.312 7.801 7.66 1 82.56 28 ILE B O 1
ATOM 2811 N N . ILE B 1 29 ? 18.125 7.527 7.695 1 81.06 29 ILE B N 1
ATOM 2812 C CA . ILE B 1 29 ? 18.141 7.055 9.078 1 81.06 29 ILE B CA 1
ATOM 2813 C C . ILE B 1 29 ? 18.375 5.547 9.102 1 81.06 29 ILE B C 1
ATOM 2815 O O . ILE B 1 29 ? 19.25 5.062 9.828 1 81.06 29 ILE B O 1
ATOM 2819 N N . HIS B 1 30 ? 17.562 4.871 8.352 1 83.25 30 HIS B N 1
ATOM 2820 C CA . HIS B 1 30 ? 17.781 3.441 8.172 1 83.25 30 HIS B CA 1
ATOM 2821 C C . HIS B 1 30 ? 18.875 3.18 7.141 1 83.25 30 HIS B C 1
ATOM 2823 O O . HIS B 1 30 ? 18.625 2.521 6.125 1 83.25 30 HIS B O 1
ATOM 2829 N N . LYS B 1 31 ? 20.031 3.52 7.512 1 82 31 LYS B N 1
ATOM 2830 C CA . LYS B 1 31 ? 21.156 3.537 6.574 1 82 31 LYS B CA 1
ATOM 2831 C C . LYS B 1 31 ? 21.781 2.15 6.441 1 82 31 LYS B C 1
ATOM 2833 O O . LYS B 1 31 ? 21.969 1.446 7.438 1 82 31 LYS B O 1
ATOM 2838 N N . SER B 1 32 ? 21.953 1.784 5.18 1 84.19 32 SER B N 1
ATOM 2839 C CA . SER B 1 32 ? 22.766 0.619 4.832 1 84.19 32 SER B CA 1
ATOM 2840 C C . SER B 1 32 ? 23.984 1.018 4.016 1 84.19 32 SER B C 1
ATOM 2842 O O . SER B 1 32 ? 23.859 1.722 3.01 1 84.19 32 SER B O 1
ATOM 2844 N N . THR B 1 33 ? 25.203 0.637 4.574 1 88 33 THR B N 1
ATOM 2845 C CA . THR B 1 33 ? 26.422 0.965 3.854 1 88 33 THR B CA 1
ATOM 2846 C C . THR B 1 33 ? 27.281 -0.282 3.643 1 88 33 THR B C 1
ATOM 2848 O O . THR B 1 33 ? 27.312 -1.169 4.5 1 88 33 THR B O 1
ATOM 2851 N N . LEU B 1 34 ? 27.875 -0.336 2.439 1 90.38 34 LEU B N 1
ATOM 2852 C CA . LEU B 1 34 ? 28.797 -1.404 2.102 1 90.38 34 LEU B CA 1
ATOM 2853 C C . LEU B 1 34 ? 30.047 -0.845 1.412 1 90.38 34 LEU B C 1
ATOM 2855 O O . LEU B 1 34 ? 29.938 -0.014 0.508 1 90.38 34 LEU B O 1
ATOM 2859 N N . THR B 1 35 ? 31.188 -1.224 1.925 1 92.69 35 THR B N 1
ATOM 2860 C CA . THR B 1 35 ? 32.438 -0.828 1.298 1 92.69 35 THR B CA 1
ATOM 2861 C C . THR B 1 35 ? 33.062 -2 0.542 1 92.69 35 THR B C 1
ATOM 2863 O O . THR B 1 35 ? 33.219 -3.088 1.099 1 92.69 35 THR B O 1
ATOM 2866 N N . ILE B 1 36 ? 33.344 -1.775 -0.718 1 93.44 36 ILE B N 1
ATOM 2867 C CA . ILE B 1 36 ? 34 -2.781 -1.55 1 93.44 36 ILE B CA 1
ATOM 2868 C C . ILE B 1 36 ? 35.438 -2.352 -1.851 1 93.44 36 ILE B C 1
ATOM 2870 O O . ILE B 1 36 ? 35.656 -1.316 -2.48 1 93.44 36 ILE B O 1
ATOM 2874 N N . SER B 1 37 ? 36.375 -3.158 -1.418 1 93.38 37 SER B N 1
ATOM 2875 C CA . SER B 1 37 ? 37.781 -2.883 -1.699 1 93.38 37 SER B CA 1
ATOM 2876 C C . SER B 1 37 ? 38.156 -3.309 -3.115 1 93.38 37 SER B C 1
ATOM 2878 O O . SER B 1 37 ? 38 -4.48 -3.473 1 93.38 37 SER B O 1
ATOM 2880 N N . LYS B 1 38 ? 38.719 -2.359 -3.879 1 93.12 38 LYS B N 1
ATOM 2881 C CA . LYS B 1 38 ? 39.125 -2.666 -5.246 1 93.12 38 LYS B CA 1
ATOM 2882 C C . LYS B 1 38 ? 40.344 -3.59 -5.266 1 93.12 38 LYS B C 1
ATOM 2884 O O . LYS B 1 38 ? 40.438 -4.477 -6.117 1 93.12 38 LYS B O 1
ATOM 2889 N N . ASN B 1 39 ? 41.219 -3.436 -4.301 1 93.06 39 ASN B N 1
ATOM 2890 C CA . ASN B 1 39 ? 42.469 -4.199 -4.25 1 93.06 39 ASN B CA 1
ATOM 2891 C C . ASN B 1 39 ? 42.219 -5.617 -3.738 1 93.06 39 ASN B C 1
ATOM 2893 O O . ASN B 1 39 ? 42.938 -6.539 -4.102 1 93.06 39 ASN B O 1
ATOM 2897 N N . GLU B 1 40 ? 41.219 -5.777 -2.939 1 90.62 40 GLU B N 1
ATOM 2898 C CA . GLU B 1 40 ? 40.938 -7.082 -2.338 1 90.62 40 GLU B CA 1
ATOM 2899 C C . GLU B 1 40 ? 39.938 -7.883 -3.17 1 90.62 40 GLU B C 1
ATOM 2901 O O . GLU B 1 40 ? 39.656 -9.039 -2.863 1 90.62 40 GLU B O 1
ATOM 2906 N N . SER B 1 41 ? 39.469 -7.246 -4.203 1 90.56 41 SER B N 1
ATOM 2907 C CA . SER B 1 41 ? 38.531 -7.914 -5.074 1 90.56 41 SER B CA 1
ATOM 2908 C C . SER B 1 41 ? 39.188 -8.5 -6.305 1 90.56 41 SER B C 1
ATOM 2910 O O . SER B 1 41 ? 40.312 -8.078 -6.672 1 90.56 41 SER B O 1
ATOM 2912 N N . SER B 1 42 ? 38.562 -9.523 -6.84 1 92.06 42 SER B N 1
ATOM 2913 C CA . SER B 1 42 ? 39.094 -10.102 -8.062 1 92.06 42 SER B CA 1
ATOM 2914 C C . SER B 1 42 ? 39.094 -9.078 -9.195 1 92.06 42 SER B C 1
ATOM 2916 O O . SER B 1 42 ? 38.281 -8.172 -9.227 1 92.06 42 SER B O 1
ATOM 2918 N N . THR B 1 43 ? 40.031 -9.227 -10.164 1 92.62 43 THR B N 1
ATOM 2919 C CA . THR B 1 43 ? 40.156 -8.305 -11.289 1 92.62 43 THR B CA 1
ATOM 2920 C C . THR B 1 43 ? 38.875 -8.312 -12.141 1 92.62 43 THR B C 1
ATOM 2922 O O . THR B 1 43 ? 38.438 -7.27 -12.633 1 92.62 43 THR B O 1
ATOM 2925 N N . LEU B 1 44 ? 38.344 -9.43 -12.266 1 93.56 44 LEU B N 1
ATOM 2926 C CA . LEU B 1 44 ? 37.125 -9.555 -13.07 1 93.56 44 LEU B CA 1
ATOM 2927 C C . LEU B 1 44 ? 35.969 -8.836 -12.414 1 93.56 44 LEU B C 1
ATOM 2929 O O . LEU B 1 44 ? 35.219 -8.141 -13.086 1 93.56 44 LEU B O 1
ATOM 2933 N N . PHE B 1 45 ? 35.812 -9 -11.141 1 95.31 45 PHE B N 1
ATOM 2934 C CA . PHE B 1 45 ? 34.719 -8.32 -10.43 1 95.31 45 PHE B CA 1
ATOM 2935 C C . PHE B 1 45 ? 34.844 -6.809 -10.578 1 95.31 45 PHE B C 1
ATOM 2937 O O . PHE B 1 45 ? 33.875 -6.121 -10.852 1 95.31 45 PHE B O 1
ATOM 2944 N N . VAL B 1 46 ? 36.031 -6.344 -10.422 1 95.44 46 VAL B N 1
ATOM 2945 C CA . VAL B 1 46 ? 36.281 -4.906 -10.5 1 95.44 46 VAL B CA 1
ATOM 2946 C C . VAL B 1 46 ? 35.875 -4.391 -11.891 1 95.44 46 VAL B C 1
ATOM 2948 O O . VAL B 1 46 ? 35.219 -3.35 -12.008 1 95.44 46 VAL B O 1
ATOM 2951 N N . SER B 1 47 ? 36.281 -5.098 -12.828 1 95.62 47 SER B N 1
ATOM 2952 C CA . SER B 1 47 ? 35.969 -4.707 -14.195 1 95.62 47 SER B CA 1
ATOM 2953 C C . SER B 1 47 ? 34.438 -4.695 -14.43 1 95.62 47 SER B C 1
ATOM 2955 O O . SER B 1 47 ? 33.906 -3.744 -15 1 95.62 47 SER B O 1
ATOM 2957 N N . LEU B 1 48 ? 33.812 -5.719 -13.961 1 95.62 48 LEU B N 1
ATOM 2958 C CA . LEU B 1 48 ? 32.375 -5.836 -14.125 1 95.62 48 LEU B CA 1
ATOM 2959 C C . LEU B 1 48 ? 31.641 -4.746 -13.352 1 95.62 48 LEU B C 1
ATOM 2961 O O . LEU B 1 48 ? 30.672 -4.176 -13.836 1 95.62 48 LEU B O 1
ATOM 2965 N N . PHE B 1 49 ? 32.094 -4.469 -12.141 1 96.81 49 PHE B N 1
ATOM 2966 C CA . PHE B 1 49 ? 31.438 -3.469 -11.297 1 96.81 49 PHE B CA 1
ATOM 2967 C C . PHE B 1 49 ? 31.594 -2.074 -11.891 1 96.81 49 PHE B C 1
ATOM 2969 O O . PHE B 1 49 ? 30.672 -1.261 -11.844 1 96.81 49 PHE B O 1
ATOM 2976 N N . LYS B 1 50 ? 32.719 -1.804 -12.477 1 96.06 50 LYS B N 1
ATOM 2977 C CA . LYS B 1 50 ? 32.938 -0.541 -13.188 1 96.06 50 LYS B CA 1
ATOM 2978 C C . LYS B 1 50 ? 31.938 -0.397 -14.344 1 96.06 50 LYS B C 1
ATOM 2980 O O . LYS B 1 50 ? 31.391 0.681 -14.562 1 96.06 50 LYS B O 1
ATOM 2985 N N . GLN B 1 51 ? 31.781 -1.475 -15.023 1 96.5 51 GLN B N 1
ATOM 2986 C CA . GLN B 1 51 ? 30.828 -1.481 -16.109 1 96.5 51 GLN B CA 1
ATOM 2987 C C . GLN B 1 51 ? 29.406 -1.237 -15.602 1 96.5 51 GLN B C 1
ATOM 2989 O O . GLN B 1 51 ? 28.625 -0.522 -16.234 1 96.5 51 GLN B O 1
ATOM 2994 N N . LEU B 1 52 ? 29.078 -1.868 -14.453 1 96.56 52 LEU B N 1
ATOM 2995 C CA . LEU B 1 52 ? 27.781 -1.686 -13.828 1 96.56 52 LEU B CA 1
ATOM 2996 C C . LEU B 1 52 ? 27.531 -0.215 -13.508 1 96.56 52 LEU B C 1
ATOM 2998 O O . LEU B 1 52 ? 26.453 0.311 -13.789 1 96.56 52 LEU B O 1
ATOM 3002 N N . ILE B 1 53 ? 28.5 0.409 -12.961 1 94.94 53 ILE B N 1
ATOM 3003 C CA . ILE B 1 53 ? 28.375 1.81 -12.57 1 94.94 53 ILE B CA 1
ATOM 3004 C C . ILE B 1 53 ? 28.203 2.678 -13.812 1 94.94 53 ILE B C 1
ATOM 3006 O O . ILE B 1 53 ? 27.375 3.592 -13.828 1 94.94 53 ILE B O 1
ATOM 3010 N N . GLN B 1 54 ? 28.891 2.375 -14.836 1 94.5 54 GLN B N 1
ATOM 3011 C CA . GLN B 1 54 ? 28.859 3.162 -16.062 1 94.5 54 GLN B CA 1
ATOM 3012 C C . GLN B 1 54 ? 27.547 2.988 -16.812 1 94.5 54 GLN B C 1
ATOM 3014 O O . GLN B 1 54 ? 26.953 3.967 -17.281 1 94.5 54 GLN B O 1
ATOM 3019 N N . ASN B 1 55 ? 27.125 1.796 -16.922 1 95.12 55 ASN B N 1
ATOM 3020 C CA . ASN B 1 55 ? 25.953 1.489 -17.734 1 95.12 55 ASN B CA 1
ATOM 3021 C C . ASN B 1 55 ? 24.688 1.402 -16.891 1 95.12 55 ASN B C 1
ATOM 3023 O O . ASN B 1 55 ? 23.594 1.25 -17.422 1 95.12 55 ASN B O 1
ATOM 3027 N N . GLN B 1 56 ? 24.812 1.34 -15.594 1 93.56 56 GLN B N 1
ATOM 3028 C CA . GLN B 1 56 ? 23.719 1.236 -14.625 1 93.56 56 GLN B CA 1
ATOM 3029 C C . GLN B 1 56 ? 23.125 -0.168 -14.609 1 93.56 56 GLN B C 1
ATOM 3031 O O . GLN B 1 56 ? 22.234 -0.464 -13.812 1 93.56 56 GLN B O 1
ATOM 3036 N N . GLU B 1 57 ? 23.578 -0.976 -15.555 1 94.12 57 GLU B N 1
ATOM 3037 C CA . GLU B 1 57 ? 23.203 -2.387 -15.562 1 94.12 57 GLU B CA 1
ATOM 3038 C C . GLU B 1 57 ? 24.297 -3.244 -16.203 1 94.12 57 GLU B C 1
ATOM 3040 O O . GLU B 1 57 ? 25.141 -2.736 -16.938 1 94.12 57 GLU B O 1
ATOM 3045 N N . ILE B 1 58 ? 24.375 -4.504 -15.844 1 94.75 58 ILE B N 1
ATOM 3046 C CA . ILE B 1 58 ? 25.328 -5.434 -16.438 1 94.75 58 ILE B CA 1
ATOM 3047 C C . ILE B 1 58 ? 24.703 -6.828 -16.516 1 94.75 58 ILE B C 1
ATOM 3049 O O . ILE B 1 58 ? 23.828 -7.172 -15.719 1 94.75 58 ILE B O 1
ATOM 3053 N N . LYS B 1 59 ? 25.125 -7.523 -17.5 1 93.06 59 LYS B N 1
ATOM 3054 C CA . LYS B 1 59 ? 24.734 -8.922 -17.641 1 93.06 59 LYS B CA 1
ATOM 3055 C C . LYS B 1 59 ? 25.828 -9.852 -17.109 1 93.06 59 LYS B C 1
ATOM 3057 O O . LYS B 1 59 ? 26.984 -9.727 -17.469 1 93.06 59 LYS B O 1
ATOM 3062 N N . VAL B 1 60 ? 25.469 -10.664 -16.172 1 92.38 60 VAL B N 1
ATOM 3063 C CA . VAL B 1 60 ? 26.406 -11.617 -15.586 1 92.38 60 VAL B CA 1
ATOM 3064 C C . VAL B 1 60 ? 25.844 -13.031 -15.703 1 92.38 60 VAL B C 1
ATOM 3066 O O . VAL B 1 60 ? 24.688 -13.273 -15.375 1 92.38 60 VAL B O 1
ATOM 3069 N N . SER B 1 61 ? 26.672 -13.953 -16.172 1 89.19 61 SER B N 1
ATOM 3070 C CA . SER B 1 61 ? 26.266 -15.352 -16.281 1 89.19 61 SER B CA 1
ATOM 3071 C C . SER B 1 61 ? 26.25 -16.031 -14.922 1 89.19 61 SER B C 1
ATOM 3073 O O . SER B 1 61 ? 27.125 -15.773 -14.086 1 89.19 61 SER B O 1
ATOM 3075 N N . GLU B 1 62 ? 25.359 -16.984 -14.75 1 86.56 62 GLU B N 1
ATOM 3076 C CA . GLU B 1 62 ? 25.266 -17.719 -13.492 1 86.56 62 GLU B CA 1
ATOM 3077 C C . GLU B 1 62 ? 26.484 -18.609 -13.273 1 86.56 62 GLU B C 1
ATOM 3079 O O . GLU B 1 62 ? 26.781 -19 -12.148 1 86.56 62 GLU B O 1
ATOM 3084 N N . ASP B 1 63 ? 27.141 -18.875 -14.305 1 87.5 63 ASP B N 1
ATOM 3085 C CA . ASP B 1 63 ? 28.312 -19.734 -14.242 1 87.5 63 ASP B CA 1
ATOM 3086 C C . ASP B 1 63 ? 29.562 -18.953 -13.859 1 87.5 63 ASP B C 1
ATOM 3088 O O . ASP B 1 63 ? 30.594 -19.531 -13.523 1 87.5 63 ASP B O 1
ATOM 3092 N N . ASP B 1 64 ? 29.438 -17.609 -13.898 1 88.25 64 ASP B N 1
ATOM 3093 C CA . ASP B 1 64 ? 30.578 -16.766 -13.547 1 88.25 64 ASP B CA 1
ATOM 3094 C C . ASP B 1 64 ? 30.812 -16.781 -12.039 1 88.25 64 ASP B C 1
ATOM 3096 O O . ASP B 1 64 ? 29.875 -16.797 -11.25 1 88.25 64 ASP B O 1
ATOM 3100 N N . GLU B 1 65 ? 32.031 -16.828 -11.664 1 88.81 65 GLU B N 1
ATOM 3101 C CA . GLU B 1 65 ? 32.375 -16.828 -10.25 1 88.81 65 GLU B CA 1
ATOM 3102 C C . GLU B 1 65 ? 31.875 -15.555 -9.555 1 88.81 65 GLU B C 1
ATOM 3104 O O . GLU B 1 65 ? 31.547 -15.578 -8.367 1 88.81 65 GLU B O 1
ATOM 3109 N N . GLU B 1 66 ? 31.719 -14.469 -10.297 1 92 66 GLU B N 1
ATOM 3110 C CA . GLU B 1 66 ? 31.344 -13.172 -9.742 1 92 66 GLU B CA 1
ATOM 3111 C C . GLU B 1 66 ? 29.844 -13.078 -9.531 1 92 66 GLU B C 1
ATOM 3113 O O . GLU B 1 66 ? 29.359 -12.141 -8.891 1 92 66 GLU B O 1
ATOM 3118 N N . TYR B 1 67 ? 29.188 -14.07 -10.055 1 92.19 67 TYR B N 1
ATOM 3119 C CA . TYR B 1 67 ? 27.734 -14.07 -9.93 1 92.19 67 TYR B CA 1
ATOM 3120 C C . TYR B 1 67 ? 27.312 -14.008 -8.469 1 92.19 67 TYR B C 1
ATOM 3122 O O . TYR B 1 67 ? 26.391 -13.258 -8.109 1 92.19 67 TYR B O 1
ATOM 3130 N N . SER B 1 68 ? 27.953 -14.742 -7.648 1 91.12 68 SER B N 1
ATOM 3131 C CA . SER B 1 68 ? 27.625 -14.805 -6.227 1 91.12 68 SER B CA 1
ATOM 3132 C C . SER B 1 68 ? 27.844 -13.453 -5.551 1 91.12 68 SER B C 1
ATOM 3134 O O . SER B 1 68 ? 27.094 -13.07 -4.652 1 91.12 68 SER B O 1
ATOM 3136 N N . ASP B 1 69 ? 28.844 -12.758 -5.969 1 92.75 69 ASP B N 1
ATOM 3137 C CA . ASP B 1 69 ? 29.125 -11.438 -5.398 1 92.75 69 ASP B CA 1
ATOM 3138 C C . ASP B 1 69 ? 28.016 -10.445 -5.738 1 92.75 69 ASP B C 1
ATOM 3140 O O . ASP B 1 69 ? 27.547 -9.711 -4.867 1 92.75 69 ASP B O 1
ATOM 3144 N N . PHE B 1 70 ? 27.609 -10.477 -6.945 1 93.88 70 PHE B N 1
ATOM 3145 C CA . PHE B 1 70 ? 26.547 -9.578 -7.359 1 93.88 70 PHE B CA 1
ATOM 3146 C C . PHE B 1 70 ? 25.219 -9.953 -6.695 1 93.88 70 PHE B C 1
ATOM 3148 O O . PHE B 1 70 ? 24.438 -9.086 -6.32 1 93.88 70 PHE B O 1
ATOM 3155 N N . LYS B 1 71 ? 25 -11.227 -6.547 1 90.25 71 LYS B N 1
ATOM 3156 C CA . LYS B 1 71 ? 23.828 -11.695 -5.836 1 90.25 71 LYS B CA 1
ATOM 3157 C C . LYS B 1 71 ? 23.812 -11.18 -4.398 1 90.25 71 LYS B C 1
ATOM 3159 O O . LYS B 1 71 ? 22.766 -10.781 -3.885 1 90.25 71 LYS B O 1
ATOM 3164 N N . LYS B 1 72 ? 24.922 -11.164 -3.781 1 91 72 LYS B N 1
ATOM 3165 C CA . LYS B 1 72 ? 25.047 -10.664 -2.416 1 91 72 LYS B CA 1
ATOM 3166 C C . LYS B 1 72 ? 24.688 -9.18 -2.342 1 91 72 LYS B C 1
ATOM 3168 O O . LYS B 1 72 ? 24.047 -8.742 -1.393 1 91 72 LYS B O 1
ATOM 3173 N N . LEU B 1 73 ? 25.078 -8.422 -3.369 1 92.62 73 LEU B N 1
ATOM 3174 C CA . LEU B 1 73 ? 24.75 -7.004 -3.408 1 92.62 73 LEU B CA 1
ATOM 3175 C C . LEU B 1 73 ? 23.234 -6.797 -3.547 1 92.62 73 LEU B C 1
ATOM 3177 O O . LEU B 1 73 ? 22.688 -5.82 -3.027 1 92.62 73 LEU B O 1
ATOM 3181 N N . VAL B 1 74 ? 22.578 -7.719 -4.25 1 90.19 74 VAL B N 1
ATOM 3182 C CA . VAL B 1 74 ? 21.125 -7.684 -4.355 1 90.19 74 VAL B CA 1
ATOM 3183 C C . VAL B 1 74 ? 20.5 -8 -3 1 90.19 74 VAL B C 1
ATOM 3185 O O . VAL B 1 74 ? 19.578 -7.316 -2.557 1 90.19 74 VAL B O 1
ATOM 3188 N N . GLN B 1 75 ? 21.062 -8.969 -2.375 1 86.56 75 GLN B N 1
ATOM 3189 C CA . GLN B 1 75 ? 20.562 -9.383 -1.074 1 86.56 75 GLN B CA 1
ATOM 3190 C C . GLN B 1 75 ? 20.688 -8.266 -0.045 1 86.56 75 GLN B C 1
ATOM 3192 O O . GLN B 1 75 ? 19.844 -8.125 0.837 1 86.56 75 GLN B O 1
ATOM 3197 N N . LEU B 1 76 ? 21.734 -7.512 -0.26 1 87.75 76 LEU B N 1
ATOM 3198 C CA . LEU B 1 76 ? 21.969 -6.414 0.67 1 87.75 76 LEU B CA 1
ATOM 3199 C C . LEU B 1 76 ? 21.156 -5.184 0.284 1 87.75 76 LEU B C 1
ATOM 3201 O O . LEU B 1 76 ? 21.172 -4.176 0.991 1 87.75 76 LEU B O 1
ATOM 3205 N N . GLY B 1 77 ? 20.484 -5.238 -0.842 1 86.62 77 GLY B N 1
ATOM 3206 C CA . GLY B 1 77 ? 19.5 -4.223 -1.209 1 86.62 77 GLY B CA 1
ATOM 3207 C C . GLY B 1 77 ? 20.078 -3.145 -2.109 1 86.62 77 GLY B C 1
ATOM 3208 O O . GLY B 1 77 ? 19.391 -2.189 -2.463 1 86.62 77 GLY B O 1
ATOM 3209 N N . PHE B 1 78 ? 21.25 -3.268 -2.582 1 90.19 78 PHE B N 1
ATOM 3210 C CA . PHE B 1 78 ? 21.922 -2.209 -3.338 1 90.19 78 PHE B CA 1
ATOM 3211 C C . PHE B 1 78 ? 21.641 -2.359 -4.828 1 90.19 78 PHE B C 1
ATOM 3213 O O . PHE B 1 78 ? 21.594 -1.366 -5.559 1 90.19 78 PHE B O 1
ATOM 3220 N N . LEU B 1 79 ? 21.547 -3.592 -5.227 1 92.88 79 LEU B N 1
ATOM 3221 C CA . LEU B 1 79 ? 21.281 -3.867 -6.633 1 92.88 79 LEU B CA 1
ATOM 3222 C C . LEU B 1 79 ? 19.938 -4.555 -6.812 1 92.88 79 LEU B C 1
ATOM 3224 O O . LEU B 1 79 ? 19.375 -5.102 -5.855 1 92.88 79 LEU B O 1
ATOM 3228 N N . GLY B 1 80 ? 19.406 -4.348 -8 1 90.19 80 GLY B N 1
ATOM 3229 C CA . GLY B 1 80 ? 18.281 -5.16 -8.445 1 90.19 80 GLY B CA 1
ATOM 3230 C C . GLY B 1 80 ? 18.688 -6.262 -9.406 1 90.19 80 GLY B C 1
ATOM 3231 O O . GLY B 1 80 ? 19.812 -6.277 -9.906 1 90.19 80 GLY B O 1
ATOM 3232 N N . ILE B 1 81 ? 17.797 -7.227 -9.633 1 89.31 81 ILE B N 1
ATOM 3233 C CA . ILE B 1 81 ? 18.094 -8.367 -10.484 1 89.31 81 ILE B CA 1
ATOM 3234 C C . ILE B 1 81 ? 16.891 -8.672 -11.383 1 89.31 81 ILE B C 1
ATOM 3236 O O . ILE B 1 81 ? 15.742 -8.492 -10.977 1 89.31 81 ILE B O 1
ATOM 3240 N N . ARG B 1 82 ? 17.219 -8.906 -12.602 1 83.19 82 ARG B N 1
ATOM 3241 C CA . ARG B 1 82 ? 16.234 -9.352 -13.57 1 83.19 82 ARG B CA 1
ATOM 3242 C C . ARG B 1 82 ? 16.719 -10.57 -14.344 1 83.19 82 ARG B C 1
ATOM 3244 O O . ARG B 1 82 ? 17.859 -10.586 -14.82 1 83.19 82 ARG B O 1
ATOM 3251 N N . ASN B 1 83 ? 15.992 -11.586 -14.195 1 76.75 83 ASN B N 1
ATOM 3252 C CA . ASN B 1 83 ? 16.312 -12.773 -14.969 1 76.75 83 ASN B CA 1
ATOM 3253 C C . ASN B 1 83 ? 15.523 -12.828 -16.266 1 76.75 83 ASN B C 1
ATOM 3255 O O . ASN B 1 83 ? 14.297 -12.945 -16.25 1 76.75 83 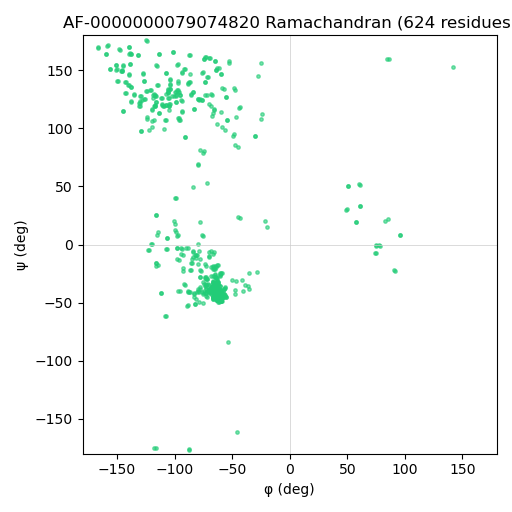ASN B O 1
ATOM 3259 N N . LYS B 1 84 ? 16.188 -12.742 -17.328 1 70.62 84 LYS B N 1
ATOM 3260 C CA . LYS B 1 84 ? 15.531 -12.68 -18.641 1 70.62 84 LYS B CA 1
ATOM 3261 C C . LYS B 1 84 ? 14.789 -13.977 -18.938 1 70.62 84 LYS B C 1
ATOM 3263 O O . LYS B 1 84 ? 13.828 -13.984 -19.719 1 70.62 84 LYS B O 1
ATOM 3268 N N . ASN B 1 85 ? 15.18 -14.945 -18.297 1 73.31 85 ASN B N 1
ATOM 3269 C CA . ASN B 1 85 ? 14.586 -16.234 -18.625 1 73.31 85 ASN B CA 1
ATOM 3270 C C . ASN B 1 85 ? 13.398 -16.547 -17.719 1 73.31 85 ASN B C 1
ATOM 3272 O O . ASN B 1 85 ? 12.688 -17.531 -17.938 1 73.31 85 ASN B O 1
ATOM 3276 N N . LYS B 1 86 ? 13.258 -15.688 -16.719 1 81 86 LYS B N 1
ATOM 3277 C CA . LYS B 1 86 ? 12.133 -15.922 -15.812 1 81 86 LYS B CA 1
ATOM 3278 C C . LYS B 1 86 ? 11.008 -14.93 -16.062 1 81 86 LYS B C 1
ATOM 3280 O O . LYS B 1 86 ? 11.219 -13.719 -16.031 1 81 86 LYS B O 1
ATOM 3285 N N . LYS B 1 87 ? 9.898 -15.5 -16.422 1 90.25 87 LYS B N 1
ATOM 3286 C CA . LYS B 1 87 ? 8.742 -14.664 -16.719 1 90.25 87 LYS B CA 1
ATOM 3287 C C . LYS B 1 87 ? 7.73 -14.695 -15.578 1 90.25 87 LYS B C 1
ATOM 3289 O O . LYS B 1 87 ? 7.59 -15.711 -14.891 1 90.25 87 LYS B O 1
ATOM 3294 N N . VAL B 1 88 ? 7.156 -13.547 -15.344 1 94.94 88 VAL B N 1
ATOM 3295 C CA . VAL B 1 88 ? 6.105 -13.422 -14.344 1 94.94 88 VAL B CA 1
ATOM 3296 C C . VAL B 1 88 ? 4.77 -13.148 -15.031 1 94.94 88 VAL B C 1
ATOM 3298 O O . VAL B 1 88 ? 4.652 -12.219 -15.828 1 94.94 88 VAL B O 1
ATOM 3301 N N . ALA B 1 89 ? 3.82 -14.023 -14.82 1 96.81 89 A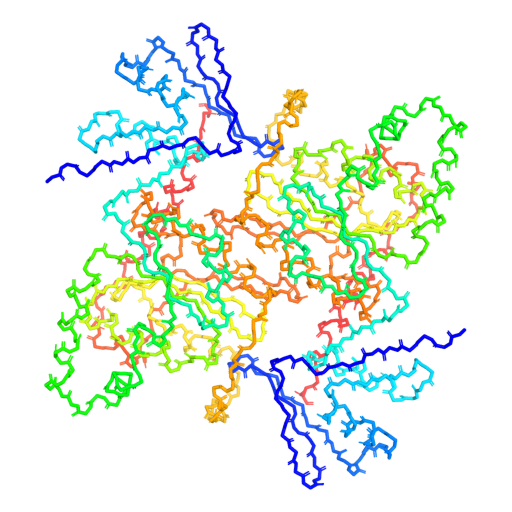LA B N 1
ATOM 3302 C CA . ALA B 1 89 ? 2.443 -13.766 -15.242 1 96.81 89 ALA B CA 1
ATOM 3303 C C . ALA B 1 89 ? 1.619 -13.195 -14.094 1 96.81 89 ALA B C 1
ATOM 3305 O O . ALA B 1 89 ? 1.323 -13.898 -13.125 1 96.81 89 ALA B O 1
ATOM 3306 N N . LEU B 1 90 ? 1.334 -11.938 -14.188 1 97.94 90 LEU B N 1
ATOM 3307 C CA . LEU B 1 90 ? 0.504 -11.258 -13.195 1 97.94 90 LEU B CA 1
ATOM 3308 C C . LEU B 1 90 ? -0.947 -11.188 -13.664 1 97.94 90 LEU B C 1
ATOM 3310 O O . LEU B 1 90 ? -1.268 -10.453 -14.602 1 97.94 90 LEU B O 1
ATOM 3314 N N . ILE B 1 91 ? -1.796 -11.961 -13.016 1 98.31 91 ILE B N 1
ATOM 3315 C CA . ILE B 1 91 ? -3.205 -12.047 -13.383 1 98.31 91 ILE B CA 1
ATOM 3316 C C . ILE B 1 91 ? -4.051 -11.258 -12.383 1 98.31 91 ILE B C 1
ATOM 3318 O O . ILE B 1 91 ? -4.051 -11.562 -11.188 1 98.31 91 ILE B O 1
ATOM 3322 N N . VAL B 1 92 ? -4.77 -10.273 -12.898 1 97.69 92 VAL B N 1
ATOM 3323 C CA . VAL B 1 92 ? -5.496 -9.375 -12.008 1 97.69 92 VAL B CA 1
ATOM 3324 C C . VAL B 1 92 ? -6.938 -9.227 -12.492 1 97.69 92 VAL B C 1
ATOM 3326 O O . VAL B 1 92 ? -7.277 -9.656 -13.594 1 97.69 92 VAL B O 1
ATOM 3329 N N . GLU B 1 93 ? -7.793 -8.742 -11.617 1 95.25 93 GLU B N 1
ATOM 3330 C CA . GLU B 1 93 ? -9.141 -8.43 -12.094 1 95.25 93 GLU B CA 1
ATOM 3331 C C . GLU B 1 93 ? -9.117 -7.305 -13.125 1 95.25 93 GLU B C 1
ATOM 3333 O O . GLU B 1 93 ? -8.211 -6.465 -13.117 1 95.25 93 GLU B O 1
ATOM 3338 N N . GLU B 1 94 ? -10.109 -7.262 -13.891 1 94.31 94 GLU B N 1
ATOM 3339 C CA . GLU B 1 94 ? -10.133 -6.367 -15.047 1 94.31 94 GLU B CA 1
ATOM 3340 C C . GLU B 1 94 ? -10.023 -4.906 -14.617 1 94.31 94 GLU B C 1
ATOM 3342 O O . GLU B 1 94 ? -9.281 -4.129 -15.227 1 94.31 94 GLU B O 1
ATOM 3347 N N . SER B 1 95 ? -10.711 -4.539 -13.609 1 93.88 95 SER B N 1
ATOM 3348 C CA . SER B 1 95 ? -10.758 -3.148 -13.172 1 93.88 95 SER B CA 1
ATOM 3349 C C . SER B 1 95 ? -9.391 -2.672 -12.703 1 93.88 95 SER B C 1
ATOM 3351 O O . SER B 1 95 ? -9.125 -1.469 -12.656 1 93.88 95 SER B O 1
ATOM 3353 N N . ALA B 1 96 ? -8.469 -3.586 -12.375 1 96.44 96 ALA B N 1
ATOM 3354 C CA . ALA B 1 96 ? -7.176 -3.223 -11.812 1 96.44 96 ALA B CA 1
ATOM 3355 C C . ALA B 1 96 ? -6.059 -3.406 -12.828 1 96.44 96 ALA B C 1
ATOM 3357 O O . ALA B 1 96 ? -4.898 -3.078 -12.562 1 96.44 96 ALA B O 1
ATOM 3358 N N . LYS B 1 97 ? -6.367 -3.902 -13.961 1 96.62 97 LYS B N 1
ATOM 3359 C CA . LYS B 1 97 ? -5.359 -4.301 -14.945 1 96.62 97 LYS B CA 1
ATOM 3360 C C . LYS B 1 97 ? -4.5 -3.109 -15.359 1 96.62 97 LYS B C 1
ATOM 3362 O O . LYS B 1 97 ? -3.27 -3.188 -15.336 1 96.62 97 LYS B O 1
ATOM 3367 N N . ASN B 1 98 ? -5.09 -2.016 -15.695 1 96.12 98 ASN B N 1
ATOM 3368 C CA . ASN B 1 98 ? -4.355 -0.834 -16.125 1 96.12 98 ASN B CA 1
ATOM 3369 C C . ASN B 1 98 ? -3.428 -0.312 -15.039 1 96.12 98 ASN B C 1
ATOM 3371 O O . ASN B 1 98 ? -2.316 0.135 -15.328 1 96.12 98 ASN B O 1
ATOM 3375 N N . PHE B 1 99 ? -3.914 -0.358 -13.844 1 97.38 99 PHE B N 1
ATOM 3376 C CA . PHE B 1 99 ? -3.127 0.103 -12.703 1 97.38 99 PHE B CA 1
ATOM 3377 C C . PHE B 1 99 ? -1.838 -0.699 -12.578 1 97.38 99 PHE B C 1
ATOM 3379 O O . PHE B 1 99 ? -0.748 -0.126 -12.508 1 97.38 99 PHE B O 1
ATOM 3386 N N . PHE B 1 100 ? -1.918 -1.979 -12.656 1 97.81 100 PHE B N 1
ATOM 3387 C CA . PHE B 1 100 ? -0.753 -2.842 -12.5 1 97.81 100 PHE B CA 1
ATOM 3388 C C . PHE B 1 100 ? 0.141 -2.77 -13.734 1 97.81 100 PHE B C 1
ATOM 3390 O O . PHE B 1 100 ? 1.368 -2.811 -13.617 1 97.81 100 PHE B O 1
ATOM 3397 N N . GLU B 1 101 ? -0.457 -2.643 -14.859 1 96.56 101 GLU B N 1
ATOM 3398 C CA . GLU B 1 101 ? 0.322 -2.514 -16.078 1 96.56 101 GLU B CA 1
ATOM 3399 C C . GLU B 1 101 ? 1.154 -1.233 -16.078 1 96.56 101 GLU B C 1
ATOM 3401 O O . GLU B 1 101 ? 2.291 -1.224 -16.562 1 96.56 101 GLU B O 1
ATOM 3406 N N . ASN B 1 102 ? 0.619 -0.22 -15.555 1 95.75 102 ASN B N 1
ATOM 3407 C CA . ASN B 1 102 ? 1.277 1.082 -15.57 1 95.75 102 ASN B CA 1
ATOM 3408 C C . ASN B 1 102 ? 2.477 1.113 -14.625 1 95.75 102 ASN B C 1
ATOM 3410 O O . ASN B 1 102 ? 3.469 1.791 -14.898 1 95.75 102 ASN B O 1
ATOM 3414 N N . TYR B 1 103 ? 2.41 0.368 -13.609 1 95.88 103 TYR B N 1
ATOM 3415 C CA . TYR B 1 103 ? 3.422 0.609 -12.586 1 95.88 103 TYR B CA 1
ATOM 3416 C C . TYR B 1 103 ? 4.328 -0.605 -12.422 1 95.88 103 TYR B C 1
ATOM 3418 O O . TYR B 1 103 ? 5.379 -0.519 -11.781 1 95.88 103 TYR B O 1
ATOM 3426 N N . LEU B 1 104 ? 3.92 -1.734 -12.914 1 93.88 104 LEU B N 1
ATOM 3427 C CA . LEU B 1 104 ? 4.781 -2.908 -12.805 1 93.88 104 LEU B CA 1
ATOM 3428 C C . LEU B 1 104 ? 5.234 -3.373 -14.188 1 93.88 104 LEU B C 1
ATOM 3430 O O . LEU B 1 104 ? 5.867 -4.426 -14.312 1 93.88 104 LEU B O 1
ATOM 3434 N N . LYS B 1 105 ? 5.008 -2.641 -15.055 1 77.62 105 LYS B N 1
ATOM 3435 C CA . LYS B 1 105 ? 5.371 -3.061 -16.406 1 77.62 105 LYS B CA 1
ATOM 3436 C C . LYS B 1 105 ? 6.883 -3.182 -16.562 1 77.62 105 LYS B C 1
ATOM 3438 O O . LYS B 1 105 ? 7.621 -2.242 -16.25 1 77.62 105 LYS B O 1
ATOM 3443 N N . ASP B 1 106 ? 7.281 -4.379 -16.797 1 79.69 106 ASP B N 1
ATOM 3444 C CA . ASP B 1 106 ? 8.656 -4.723 -17.141 1 79.69 106 ASP B CA 1
ATOM 3445 C C . ASP B 1 106 ? 8.703 -5.762 -18.266 1 79.69 106 ASP B C 1
ATOM 3447 O O . ASP B 1 106 ? 7.676 -6.348 -18.609 1 79.69 106 ASP B O 1
ATOM 3451 N N . GLU B 1 107 ? 9.781 -5.953 -18.906 1 74.38 107 GLU B N 1
ATOM 3452 C CA . GLU B 1 107 ? 9.938 -6.883 -20.031 1 74.38 107 GLU B CA 1
ATOM 3453 C C . GLU B 1 107 ? 9.602 -8.312 -19.609 1 74.38 107 GLU B C 1
ATOM 3455 O O . GLU B 1 107 ? 9.133 -9.109 -20.422 1 74.38 107 GLU B O 1
ATOM 3460 N N . ASN B 1 108 ? 9.734 -8.547 -18.375 1 87.12 108 ASN B N 1
ATOM 3461 C CA . ASN B 1 108 ? 9.562 -9.93 -17.922 1 87.12 108 ASN B CA 1
ATOM 3462 C C . ASN B 1 108 ? 8.234 -10.109 -17.188 1 87.12 108 ASN B C 1
ATOM 3464 O O . ASN B 1 108 ? 7.945 -11.195 -16.672 1 87.12 108 ASN B O 1
ATOM 3468 N N . ILE B 1 109 ? 7.426 -9.094 -17.172 1 93.19 109 ILE B N 1
ATOM 3469 C CA . ILE B 1 109 ? 6.148 -9.172 -16.469 1 93.19 109 ILE B CA 1
ATOM 3470 C C . ILE B 1 109 ? 5.004 -9 -17.469 1 93.19 109 ILE B C 1
ATOM 3472 O O . ILE B 1 109 ? 4.941 -7.996 -18.172 1 93.19 109 ILE B O 1
ATOM 3476 N N . CYS B 1 110 ? 4.199 -9.953 -17.578 1 94.56 110 CYS B N 1
ATOM 3477 C CA . CYS B 1 110 ? 3.004 -9.875 -18.406 1 94.56 110 CYS B CA 1
ATOM 3478 C C . CYS B 1 110 ? 1.751 -9.766 -17.547 1 94.56 110 CYS B C 1
ATOM 3480 O O . CYS B 1 110 ? 1.449 -10.664 -16.766 1 94.56 110 CYS B O 1
ATOM 3482 N N . VAL B 1 111 ? 1.031 -8.703 -17.719 1 97.25 111 VAL B N 1
ATOM 3483 C CA . VAL B 1 111 ? -0.192 -8.477 -16.969 1 97.25 111 VAL B CA 1
ATOM 3484 C C . VAL B 1 111 ? -1.405 -8.875 -17.797 1 97.25 111 VAL B C 1
ATOM 3486 O O . VAL B 1 111 ? -1.52 -8.484 -18.969 1 97.25 111 VAL B O 1
ATOM 3489 N N . SER B 1 112 ? -2.285 -9.695 -17.25 1 96.69 112 SER B N 1
ATOM 3490 C CA . SER B 1 112 ? -3.516 -10.102 -17.922 1 96.69 112 SER B CA 1
ATOM 3491 C C . SER B 1 112 ? -4.688 -10.141 -16.953 1 96.69 112 SER B C 1
ATOM 3493 O O . SER B 1 112 ? -4.496 -10.086 -15.734 1 96.69 112 SER B O 1
ATOM 3495 N N . SER B 1 113 ? -5.883 -10.18 -17.5 1 96.94 113 SER B N 1
ATOM 3496 C CA . SER B 1 113 ? -7.074 -10.258 -16.656 1 96.94 113 SE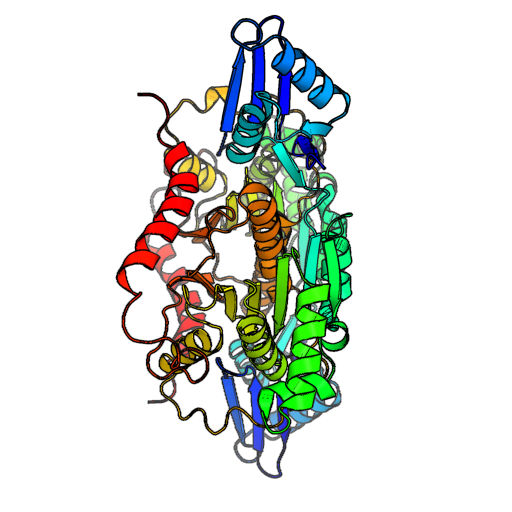R B CA 1
ATOM 3497 C C . SER B 1 113 ? -7.422 -11.703 -16.328 1 96.94 113 SER B C 1
ATOM 3499 O O . SER B 1 113 ? -6.949 -12.625 -16.984 1 96.94 113 SER B O 1
ATOM 3501 N N . LEU B 1 114 ? -8.242 -11.859 -15.305 1 96.38 114 LEU B N 1
ATOM 3502 C CA . LEU B 1 114 ? -8.68 -13.18 -14.867 1 96.38 114 LEU B CA 1
ATOM 3503 C C . LEU B 1 114 ? -9.359 -13.93 -16 1 96.38 114 LEU B C 1
ATOM 3505 O O . LEU B 1 114 ? -9.086 -15.109 -16.234 1 96.38 114 LEU B O 1
ATOM 3509 N N . ASP B 1 115 ? -10.133 -13.219 -16.797 1 93.75 115 ASP B N 1
ATOM 3510 C CA . ASP B 1 115 ? -10.883 -13.852 -17.891 1 93.75 115 ASP B CA 1
ATOM 3511 C C . ASP B 1 115 ? -9.961 -14.266 -19.031 1 93.75 115 ASP B C 1
ATOM 3513 O O . ASP B 1 115 ? -10.273 -15.195 -19.781 1 93.75 115 ASP B O 1
ATOM 3517 N N . GLU B 1 116 ? -8.875 -13.539 -19.203 1 95.38 116 GLU B N 1
ATOM 3518 C CA . GLU B 1 116 ? -7.887 -13.891 -20.203 1 95.38 116 GLU B CA 1
ATOM 3519 C C . GLU B 1 116 ? -7.078 -15.117 -19.797 1 95.38 116 GLU B C 1
ATOM 3521 O O . GLU B 1 116 ? -6.602 -15.867 -20.641 1 95.38 116 GLU B O 1
ATOM 3526 N N . PHE B 1 117 ? -6.953 -15.312 -18.547 1 96.56 117 PHE B N 1
ATOM 3527 C CA . PHE B 1 117 ? -6.176 -16.438 -18.016 1 96.56 117 PHE B CA 1
ATOM 3528 C C . PHE B 1 117 ? -7.008 -17.703 -18.016 1 96.56 117 PHE B C 1
ATOM 3530 O O . PHE B 1 117 ? -6.527 -18.766 -18.422 1 96.56 117 PHE B O 1
ATOM 3537 N N . ILE B 1 118 ? -8.219 -17.656 -17.453 1 95.81 118 ILE B N 1
ATOM 3538 C CA . ILE B 1 118 ? -9.102 -18.812 -17.391 1 95.81 118 ILE B CA 1
ATOM 3539 C C . ILE B 1 118 ? -10.5 -18.438 -17.891 1 95.81 118 ILE B C 1
ATOM 3541 O O . ILE B 1 118 ? -11.148 -17.562 -17.312 1 95.81 118 ILE B O 1
ATOM 3545 N N . THR B 1 119 ? -10.93 -19.125 -18.891 1 93.25 119 THR B N 1
ATOM 3546 C CA . THR B 1 119 ? -12.258 -18.844 -19.438 1 93.25 119 THR B CA 1
ATOM 3547 C C . THR B 1 119 ? -13.336 -19.359 -18.484 1 93.25 119 THR B C 1
ATOM 3549 O O . THR B 1 119 ? -13.086 -20.234 -17.672 1 93.25 119 THR B O 1
ATOM 3552 N N . GLN B 1 120 ? -14.516 -18.828 -18.672 1 91.19 120 GLN B N 1
ATOM 3553 C CA . GLN B 1 120 ? -15.641 -19.25 -17.859 1 91.19 120 GLN B CA 1
ATOM 3554 C C . GLN B 1 120 ? -15.922 -20.734 -18.047 1 91.19 120 GLN B C 1
ATOM 3556 O O . GLN B 1 120 ? -16.266 -21.438 -17.094 1 91.19 120 GLN B O 1
ATOM 3561 N N . ASP B 1 121 ? -15.797 -21.188 -19.25 1 90.38 121 ASP B N 1
ATOM 3562 C CA . ASP B 1 121 ? -16.016 -22.594 -19.547 1 90.38 121 ASP B CA 1
ATOM 3563 C C . ASP B 1 121 ? -15.008 -23.469 -18.797 1 90.38 121 ASP B C 1
ATOM 3565 O O . ASP B 1 121 ? -15.391 -24.469 -18.172 1 90.38 121 ASP B O 1
ATOM 3569 N N . THR B 1 122 ? -13.773 -23.141 -18.875 1 93 122 THR B N 1
ATOM 3570 C CA . THR B 1 122 ? -12.727 -23.875 -18.172 1 93 122 THR B CA 1
ATOM 3571 C C . THR B 1 122 ? -12.969 -23.859 -16.672 1 93 122 THR B C 1
ATOM 3573 O O . THR B 1 122 ? -12.805 -24.875 -16 1 93 122 THR B O 1
ATOM 3576 N N . LEU B 1 123 ? -13.367 -22.766 -16.172 1 92.75 123 LEU B N 1
ATOM 3577 C CA . LEU B 1 123 ? -13.641 -22.594 -14.742 1 92.75 123 LEU B CA 1
ATOM 3578 C C . LEU B 1 123 ? -14.75 -23.547 -14.289 1 92.75 123 LEU B C 1
ATOM 3580 O O . LEU B 1 123 ? -14.625 -24.203 -13.242 1 92.75 123 LEU B O 1
ATOM 3584 N N . ASN B 1 124 ? -15.742 -23.609 -15.07 1 88.5 124 ASN B N 1
ATOM 3585 C CA . ASN B 1 124 ? -16.859 -24.484 -14.75 1 88.5 124 ASN B CA 1
ATOM 3586 C C . ASN B 1 124 ? -16.422 -25.953 -14.727 1 88.5 124 ASN B C 1
ATOM 3588 O O . ASN B 1 124 ? -16.859 -26.719 -13.867 1 88.5 124 ASN B O 1
ATOM 3592 N N . ILE B 1 125 ? -15.641 -26.312 -15.633 1 90 125 ILE B N 1
ATOM 3593 C CA . ILE B 1 125 ? -15.133 -27.672 -15.711 1 90 125 ILE B CA 1
ATOM 3594 C C . ILE B 1 125 ? -14.305 -27.984 -14.461 1 90 125 ILE B C 1
ATOM 3596 O O . ILE B 1 125 ? -14.422 -29.078 -13.883 1 90 125 ILE B O 1
ATOM 3600 N N . LEU B 1 126 ? -13.492 -27.047 -14.039 1 88.69 126 LEU B N 1
ATOM 3601 C CA . LEU B 1 126 ? -12.609 -27.234 -12.898 1 88.69 126 LEU B CA 1
ATOM 3602 C C . LEU B 1 126 ? -13.406 -27.359 -11.602 1 88.69 126 LEU B C 1
ATOM 3604 O O . LEU B 1 126 ? -13.102 -28.203 -10.758 1 88.69 126 LEU B O 1
ATOM 3608 N N . ILE B 1 127 ? -14.398 -26.609 -11.5 1 82.69 127 ILE B N 1
ATOM 3609 C CA . ILE B 1 127 ? -15.164 -26.547 -10.258 1 82.69 127 ILE B CA 1
ATOM 3610 C C . ILE B 1 127 ? -16.125 -27.719 -10.195 1 82.69 127 ILE B C 1
ATOM 3612 O O . ILE B 1 127 ? -16.312 -28.344 -9.141 1 82.69 127 ILE B O 1
ATOM 3616 N N . GLU B 1 128 ? -16.781 -28.094 -11.32 1 79 128 GLU B N 1
ATOM 3617 C CA . GLU B 1 128 ? -17.797 -29.156 -11.336 1 79 128 GLU B CA 1
ATOM 3618 C C . GLU B 1 128 ? -17.141 -30.531 -11.5 1 79 128 GLU B C 1
ATOM 3620 O O . GLU B 1 128 ? -17.719 -31.547 -11.109 1 79 128 GLU B O 1
ATOM 3625 N N . GLU B 1 129 ? -15.961 -30.812 -11.883 1 67.75 129 GLU B N 1
ATOM 3626 C CA . GLU B 1 129 ? -15.172 -32.031 -12.07 1 67.75 129 GLU B CA 1
ATOM 3627 C C . GLU B 1 129 ? -15.945 -33.062 -12.883 1 67.75 129 GLU B C 1
ATOM 3629 O O . GLU B 1 129 ? -15.875 -34.25 -12.586 1 67.75 129 GLU B O 1
ATOM 3634 N N . LYS B 1 130 ? -16.812 -32.844 -13.781 1 66.5 130 LYS B N 1
ATOM 3635 C CA . LYS B 1 130 ? -17.672 -33.844 -14.422 1 66.5 130 LYS B CA 1
ATOM 3636 C C . LYS B 1 130 ? -17.047 -34.375 -15.703 1 66.5 130 LYS B C 1
ATOM 3638 O O . LYS B 1 130 ? -17.344 -35.469 -16.141 1 66.5 130 LYS B O 1
ATOM 3643 N N . ASN B 1 131 ? -16.125 -33.719 -16.312 1 70.88 131 ASN B N 1
ATOM 3644 C CA . ASN B 1 131 ? -15.586 -34.125 -17.609 1 70.88 131 ASN B CA 1
ATOM 3645 C C . ASN B 1 131 ? -14.078 -34.344 -17.547 1 70.88 131 ASN B C 1
ATOM 3647 O O . ASN B 1 131 ? -13.305 -33.406 -17.766 1 70.88 131 ASN B O 1
ATOM 3651 N N . ASN B 1 132 ? -13.68 -35.594 -17.422 1 77.88 132 ASN B N 1
ATOM 3652 C CA . ASN B 1 132 ? -12.281 -35.969 -17.172 1 77.88 132 ASN B CA 1
ATOM 3653 C C . ASN B 1 132 ? -11.414 -35.75 -18.406 1 77.88 132 ASN B C 1
ATOM 3655 O O . ASN B 1 132 ? -10.281 -35.281 -18.297 1 77.88 132 ASN B O 1
ATOM 3659 N N . THR B 1 133 ? -11.992 -36.094 -19.578 1 84.94 133 THR B N 1
ATOM 3660 C CA . THR B 1 133 ? -11.203 -35.938 -20.797 1 84.94 133 THR B CA 1
ATOM 3661 C C . THR B 1 133 ? -10.883 -34.469 -21.047 1 84.94 133 THR B C 1
ATOM 3663 O O . THR B 1 133 ? -9.742 -34.125 -21.359 1 84.94 133 THR B O 1
ATOM 3666 N N . LYS B 1 134 ? -11.852 -33.656 -20.953 1 87.06 134 LYS B N 1
ATOM 3667 C CA . LYS B 1 134 ? -11.672 -32.219 -21.156 1 87.06 134 LYS B CA 1
ATOM 3668 C C . LYS B 1 134 ? -10.719 -31.625 -20.125 1 87.06 134 LYS B C 1
ATOM 3670 O O . LYS B 1 134 ? -9.883 -30.781 -20.438 1 87.06 134 LYS B O 1
ATOM 3675 N N . LEU B 1 135 ? -10.805 -32.156 -19 1 90.5 135 LEU B N 1
ATOM 3676 C CA . LEU B 1 135 ? -9.969 -31.688 -17.906 1 90.5 135 LEU B CA 1
ATOM 3677 C C . LEU B 1 135 ? -8.492 -31.984 -18.188 1 90.5 135 LEU B C 1
ATOM 3679 O O . LEU B 1 135 ? -7.629 -31.141 -17.969 1 90.5 135 LEU B O 1
ATOM 3683 N N . ASN B 1 136 ? -8.227 -33.156 -18.719 1 91.5 136 ASN B N 1
ATOM 3684 C CA . ASN B 1 136 ? -6.852 -33.531 -19.031 1 91.5 136 ASN B CA 1
ATOM 3685 C C . ASN B 1 136 ? -6.234 -32.656 -20.094 1 91.5 136 ASN B C 1
ATOM 3687 O O . ASN B 1 136 ? -5.059 -32.281 -20 1 91.5 136 ASN B O 1
ATOM 3691 N N . LYS B 1 137 ? -7.031 -32.344 -21.047 1 93 137 LYS B N 1
ATOM 3692 C CA . LYS B 1 137 ? -6.555 -31.453 -22.094 1 93 137 LYS B CA 1
ATOM 3693 C C . LYS B 1 137 ? -6.242 -30.062 -21.547 1 93 137 LYS B C 1
ATOM 3695 O O . LYS B 1 137 ? -5.227 -29.453 -21.891 1 93 137 LYS B O 1
ATOM 3700 N N . ILE B 1 138 ? -7.082 -29.578 -20.703 1 92.94 138 ILE B N 1
ATOM 3701 C CA . ILE B 1 138 ? -6.906 -28.281 -20.062 1 92.94 138 ILE B CA 1
ATOM 3702 C C . ILE B 1 138 ? -5.621 -28.281 -19.234 1 92.94 138 ILE B C 1
ATOM 3704 O O . ILE B 1 138 ? -4.801 -27.359 -19.359 1 92.94 138 ILE B O 1
ATOM 3708 N N . VAL B 1 139 ? -5.418 -29.266 -18.516 1 94.25 139 VAL B N 1
ATOM 3709 C CA . VAL B 1 139 ? -4.27 -29.406 -17.625 1 94.25 139 VAL B CA 1
ATOM 3710 C C . VAL B 1 139 ? -2.979 -29.406 -18.453 1 94.25 139 VAL B C 1
ATOM 3712 O O . VAL B 1 139 ? -2.027 -28.688 -18.125 1 94.25 139 VAL B O 1
ATOM 3715 N N . GLN B 1 140 ? -3.01 -30.172 -19.547 1 95.12 140 GLN B N 1
ATOM 3716 C CA . GLN B 1 140 ? -1.821 -30.25 -20.391 1 95.12 140 GLN B CA 1
ATOM 3717 C C . GLN B 1 140 ? -1.507 -28.906 -21.047 1 95.12 140 GLN B C 1
ATOM 3719 O O . GLN B 1 140 ? -0.344 -28.516 -21.109 1 95.12 140 GLN B O 1
ATOM 3724 N N . ASN B 1 141 ? -2.475 -28.281 -21.453 1 95.25 141 ASN B N 1
ATOM 3725 C CA . ASN B 1 141 ? -2.291 -26.984 -22.094 1 95.25 141 ASN B CA 1
ATOM 3726 C C . ASN B 1 141 ? -1.688 -25.969 -21.125 1 95.25 141 ASN B C 1
ATOM 3728 O O . ASN B 1 141 ? -0.743 -25.25 -21.469 1 95.25 141 ASN B O 1
ATOM 3732 N N . TYR B 1 142 ? -2.199 -25.875 -19.938 1 96.31 142 TYR B N 1
ATOM 3733 C CA . TYR B 1 142 ? -1.713 -24.922 -18.938 1 96.31 142 TYR B CA 1
ATOM 3734 C C . TYR B 1 142 ? -0.32 -25.312 -18.453 1 96.31 142 TYR B C 1
ATOM 3736 O O . TYR B 1 142 ? 0.519 -24.438 -18.203 1 96.31 142 TYR B O 1
ATOM 3744 N N . LYS B 1 143 ? -0.113 -26.578 -18.312 1 94.88 143 LYS B N 1
ATOM 3745 C CA . LYS B 1 143 ? 1.202 -27.047 -17.891 1 94.88 143 LYS B CA 1
ATOM 3746 C C . LYS B 1 143 ? 2.285 -26.609 -18.875 1 94.88 143 LYS B C 1
ATOM 3748 O O . LYS B 1 143 ? 3.352 -26.141 -18.469 1 94.88 143 LYS B O 1
ATOM 3753 N N . ASN B 1 144 ? 1.971 -26.719 -20.125 1 94.62 144 ASN B N 1
ATOM 3754 C CA . ASN B 1 144 ? 2.924 -26.344 -21.156 1 94.62 144 ASN B CA 1
ATOM 3755 C C . ASN B 1 144 ? 3.117 -24.828 -21.203 1 94.62 144 ASN B C 1
ATOM 3757 O O . ASN B 1 144 ? 4.242 -24.344 -21.359 1 94.62 144 ASN B O 1
ATOM 3761 N N . LYS B 1 145 ? 2.07 -24.156 -21.047 1 94.19 145 LYS B N 1
ATOM 3762 C CA . LYS B 1 145 ? 2.092 -22.703 -21.188 1 94.19 145 LYS B CA 1
ATOM 3763 C C . LYS B 1 145 ? 2.789 -22.031 -20.016 1 94.19 145 LYS B C 1
ATOM 3765 O O . LYS B 1 145 ? 3.465 -21.016 -20.172 1 94.19 145 LYS B O 1
ATOM 3770 N N . TYR B 1 146 ? 2.646 -22.562 -18.891 1 93.81 146 TYR B N 1
ATOM 3771 C CA . TYR B 1 146 ? 3.104 -21.844 -17.703 1 93.81 146 TYR B CA 1
ATOM 3772 C C . TYR B 1 146 ? 4.227 -22.609 -17.016 1 93.81 146 TYR B C 1
ATOM 3774 O O . TYR B 1 146 ? 4.453 -22.438 -15.812 1 93.81 146 TYR B O 1
ATOM 3782 N N . LYS B 1 147 ? 4.762 -23.328 -18.016 1 85.81 147 LYS B N 1
ATOM 3783 C CA . LYS B 1 147 ? 5.973 -24.016 -17.578 1 85.81 147 LYS B CA 1
ATOM 3784 C C . LYS B 1 147 ? 7.086 -23 -17.266 1 85.81 147 LYS B C 1
ATOM 3786 O O . LYS B 1 147 ? 7.348 -22.109 -18.062 1 85.81 147 LYS B O 1
ATOM 3791 N N . ASP B 1 148 ? 7.578 -22.75 -16.125 1 87.12 148 ASP B N 1
ATOM 3792 C CA . ASP B 1 148 ? 8.695 -21.906 -15.695 1 87.12 148 ASP B CA 1
ATOM 3793 C C . ASP B 1 148 ? 8.258 -20.453 -15.562 1 87.12 148 ASP B C 1
ATOM 3795 O O . ASP B 1 148 ? 9.023 -19.547 -15.906 1 87.12 148 ASP B O 1
ATOM 3799 N N . VAL B 1 149 ? 7.035 -20.25 -15.438 1 93.5 149 VAL B N 1
ATOM 3800 C CA . VAL B 1 149 ? 6.465 -18.922 -15.227 1 93.5 149 VAL B CA 1
ATOM 3801 C C . VAL B 1 149 ? 6.016 -18.781 -13.773 1 93.5 149 VAL B C 1
ATOM 3803 O O . VAL B 1 149 ? 5.406 -19.688 -13.211 1 93.5 149 VAL B O 1
ATOM 3806 N N . ASP B 1 150 ? 6.441 -17.703 -13.195 1 95.19 150 ASP B N 1
ATOM 3807 C CA . ASP B 1 150 ? 5.91 -17.406 -11.867 1 95.19 150 ASP B CA 1
ATOM 3808 C C . ASP B 1 150 ? 4.508 -16.797 -11.969 1 95.19 150 ASP B C 1
ATOM 3810 O O . ASP B 1 150 ? 4.305 -15.789 -12.641 1 95.19 150 ASP B O 1
ATOM 3814 N N . LEU B 1 151 ? 3.596 -17.438 -11.297 1 97.31 151 LEU B N 1
ATOM 3815 C CA . LEU B 1 151 ? 2.201 -17.016 -11.367 1 97.31 151 LEU B CA 1
ATOM 3816 C C . LEU B 1 151 ? 1.818 -16.188 -10.141 1 97.31 151 LEU B C 1
ATOM 3818 O O . LEU B 1 151 ? 2.074 -16.609 -9.008 1 97.31 151 LEU B O 1
ATOM 3822 N N . ILE B 1 152 ? 1.26 -15.023 -10.344 1 98.12 152 ILE B N 1
ATOM 3823 C CA . ILE B 1 152 ? 0.762 -14.164 -9.281 1 98.12 152 ILE B CA 1
ATOM 3824 C C . ILE B 1 152 ? -0.667 -13.727 -9.594 1 98.12 152 ILE B C 1
ATOM 3826 O O . ILE B 1 152 ? -0.947 -13.25 -10.695 1 98.12 152 ILE B O 1
ATOM 3830 N N . PHE B 1 153 ? -1.555 -13.914 -8.672 1 98.62 153 PHE B N 1
ATOM 3831 C CA . PHE B 1 153 ? -2.951 -13.531 -8.844 1 98.62 153 PHE B CA 1
ATOM 3832 C C . PHE B 1 153 ? -3.336 -12.422 -7.871 1 98.62 153 PHE B C 1
ATOM 3834 O O . PHE B 1 153 ? -2.947 -12.461 -6.699 1 98.62 153 PHE B O 1
ATOM 3841 N N . VAL B 1 154 ? -4.09 -11.398 -8.344 1 98.44 154 VAL B N 1
ATOM 3842 C CA . VAL B 1 154 ? -4.555 -10.312 -7.484 1 98.44 154 VAL B CA 1
ATOM 3843 C C . VAL B 1 154 ? -6.004 -9.977 -7.824 1 98.44 154 VAL B C 1
ATOM 3845 O O . VAL B 1 154 ? -6.32 -9.633 -8.969 1 98.44 154 VAL B O 1
ATOM 3848 N N . CYS B 1 155 ? -6.906 -10.031 -6.891 1 96.5 155 CYS B N 1
ATOM 3849 C CA . CYS B 1 155 ? -8.297 -9.68 -7.152 1 96.5 155 CYS B CA 1
ATOM 3850 C C . CYS B 1 155 ? -9.07 -9.516 -5.852 1 96.5 155 CYS B C 1
ATOM 3852 O O . CYS B 1 155 ? -8.539 -9.758 -4.77 1 96.5 155 CYS B O 1
ATOM 3854 N N . SER B 1 156 ? -10.234 -9.008 -5.961 1 94.81 156 SER B N 1
ATOM 3855 C CA . SER B 1 156 ? -11.172 -8.969 -4.836 1 94.81 156 SER B CA 1
ATOM 3856 C C . SER B 1 156 ? -11.766 -10.352 -4.57 1 94.81 156 SER B C 1
ATOM 3858 O O . SER B 1 156 ? -11.781 -11.203 -5.453 1 94.81 156 SER B O 1
ATOM 3860 N N . LEU B 1 157 ? -12.266 -10.539 -3.402 1 92.75 157 LEU B N 1
ATOM 3861 C CA . LEU B 1 157 ? -12.891 -11.812 -3.045 1 92.75 157 LEU B CA 1
ATOM 3862 C C . LEU B 1 157 ? -14.203 -12 -3.795 1 92.75 157 LEU B C 1
ATOM 3864 O O . LEU B 1 157 ? -14.766 -13.102 -3.807 1 92.75 157 LEU B O 1
ATOM 3868 N N . TYR B 1 158 ? -14.672 -10.938 -4.441 1 88.44 158 TYR B N 1
ATOM 3869 C CA . TYR B 1 158 ? -15.852 -11.055 -5.289 1 88.44 158 TYR B CA 1
ATOM 3870 C C . TYR B 1 158 ? -15.602 -12.016 -6.445 1 88.44 158 TYR B C 1
ATOM 3872 O O . TYR B 1 158 ? -16.547 -12.5 -7.074 1 88.44 158 TYR B O 1
ATOM 3880 N N . TYR B 1 159 ? -14.367 -12.273 -6.691 1 90.56 159 TYR B N 1
ATOM 3881 C CA . TYR B 1 159 ? -13.977 -13.227 -7.723 1 90.56 159 TYR B CA 1
ATOM 3882 C C . TYR B 1 159 ? -13.625 -14.578 -7.109 1 90.56 159 TYR B C 1
ATOM 3884 O O . TYR B 1 159 ? -12.664 -15.227 -7.535 1 90.56 159 TYR B O 1
ATOM 3892 N N . GLU B 1 160 ? -14.352 -14.969 -6.164 1 88.56 160 GLU B N 1
ATOM 3893 C CA . GLU B 1 160 ? -14.07 -16.156 -5.379 1 88.56 160 GLU B CA 1
ATOM 3894 C C . GLU B 1 160 ? -14.023 -17.406 -6.262 1 88.56 160 GLU B C 1
ATOM 3896 O O . GLU B 1 160 ? -13.195 -18.297 -6.051 1 88.56 160 GLU B O 1
ATOM 3901 N N . ASN B 1 161 ? -14.922 -17.5 -7.25 1 88.38 161 ASN B N 1
ATOM 3902 C CA . ASN B 1 161 ? -14.945 -18.656 -8.141 1 88.38 161 ASN B CA 1
ATOM 3903 C C . ASN B 1 161 ? -13.633 -18.797 -8.906 1 88.38 161 ASN B C 1
ATOM 3905 O O . ASN B 1 161 ? -13.156 -19.906 -9.133 1 88.38 161 ASN B O 1
ATOM 3909 N N . TYR B 1 162 ? -13.141 -17.672 -9.32 1 93.38 162 TYR B N 1
ATOM 3910 C CA . TYR B 1 162 ? -11.836 -17.703 -9.984 1 93.38 162 TYR B CA 1
ATOM 3911 C C . TYR B 1 162 ? -10.758 -18.203 -9.031 1 93.38 162 TYR B C 1
ATOM 3913 O O . TYR B 1 162 ? -9.906 -19.016 -9.414 1 93.38 162 TYR B O 1
ATOM 3921 N N . LEU B 1 163 ? -10.812 -17.781 -7.789 1 94.62 163 LEU B N 1
ATOM 3922 C CA . LEU B 1 163 ? -9.82 -18.172 -6.797 1 94.62 163 LEU B CA 1
ATOM 3923 C C . LEU B 1 163 ? -9.867 -19.672 -6.551 1 94.62 163 LEU B C 1
ATOM 3925 O O . LEU B 1 163 ? -8.828 -20.328 -6.5 1 94.62 163 LEU B O 1
ATOM 3929 N N . LYS B 1 164 ? -11.023 -20.188 -6.469 1 92.81 164 LYS B N 1
ATOM 3930 C CA . LYS B 1 164 ? -11.203 -21.625 -6.266 1 92.81 164 LYS B CA 1
ATOM 3931 C C . LYS B 1 164 ? -10.727 -22.406 -7.48 1 92.81 164 LYS B C 1
ATOM 3933 O O . LYS B 1 164 ? -10.031 -23.422 -7.34 1 92.81 164 LYS B O 1
ATOM 3938 N N . GLY B 1 165 ? -11.125 -21.922 -8.641 1 93.5 165 GLY B N 1
ATOM 3939 C CA . GLY B 1 165 ? -10.688 -22.562 -9.867 1 93.5 165 GLY B CA 1
ATOM 3940 C C . GLY B 1 165 ? -9.18 -22.562 -10.047 1 93.5 165 GLY B C 1
ATOM 3941 O O . GLY B 1 165 ? -8.586 -23.562 -10.43 1 93.5 165 GLY B O 1
ATOM 3942 N N . ILE B 1 166 ? -8.57 -21.453 -9.742 1 96.25 166 ILE B N 1
ATOM 3943 C CA . ILE B 1 166 ? -7.121 -21.281 -9.836 1 96.25 166 ILE B CA 1
ATOM 3944 C C . ILE B 1 166 ? -6.434 -22.25 -8.875 1 96.25 166 ILE B C 1
ATOM 3946 O O . ILE B 1 166 ? -5.434 -22.891 -9.234 1 96.25 166 ILE B O 1
ATOM 3950 N N . ASN B 1 167 ? -6.98 -22.312 -7.707 1 96.38 167 ASN B N 1
ATOM 3951 C CA . ASN B 1 167 ? -6.426 -23.219 -6.703 1 96.38 167 ASN B CA 1
ATOM 3952 C C . ASN B 1 167 ? -6.43 -24.656 -7.184 1 96.38 167 ASN B C 1
ATOM 3954 O O . ASN B 1 167 ? -5.422 -25.359 -7.066 1 96.38 167 ASN B O 1
ATOM 3958 N N . LYS B 1 168 ? -7.5 -25.094 -7.738 1 94.12 168 LYS B N 1
ATOM 3959 C CA . LYS B 1 168 ? -7.609 -26.438 -8.266 1 94.12 168 LYS B CA 1
ATOM 3960 C C . LYS B 1 168 ? -6.68 -26.641 -9.461 1 94.12 168 LYS B C 1
ATOM 3962 O O . LYS B 1 168 ? -5.969 -27.641 -9.539 1 94.12 168 LYS B O 1
ATOM 3967 N N . LEU B 1 169 ? -6.711 -25.688 -10.344 1 95.62 169 LEU B N 1
ATOM 3968 C CA . LEU B 1 169 ? -5.895 -25.781 -11.555 1 95.62 169 LEU B CA 1
ATOM 3969 C C . LEU B 1 169 ? -4.414 -25.891 -11.203 1 95.62 169 LEU B C 1
ATOM 3971 O O . LEU B 1 169 ? -3.705 -26.734 -11.734 1 95.62 169 LEU B O 1
ATOM 3975 N N . THR B 1 170 ? -3.932 -25.047 -10.344 1 96.69 170 THR B N 1
ATOM 3976 C CA . THR B 1 170 ? -2.514 -25 -10.008 1 96.69 170 THR B CA 1
ATOM 3977 C C . THR B 1 170 ? -2.096 -26.281 -9.289 1 96.69 170 THR B C 1
ATOM 3979 O O . THR B 1 170 ? -0.951 -26.734 -9.414 1 96.69 170 THR B O 1
ATOM 3982 N N . LYS B 1 171 ? -3.029 -26.828 -8.531 1 95.06 171 LYS B N 1
ATOM 3983 C CA . LYS B 1 171 ? -2.752 -28.125 -7.926 1 95.06 171 LYS B CA 1
ATOM 3984 C C . LYS B 1 171 ? -2.561 -29.188 -9 1 95.06 171 LYS B C 1
ATOM 3986 O O . LYS B 1 171 ? -1.6 -29.969 -8.945 1 95.06 171 LYS B O 1
ATOM 3991 N N . LEU B 1 172 ? -3.469 -29.219 -9.953 1 93.19 172 LEU B N 1
ATOM 3992 C CA . LEU B 1 172 ? -3.447 -30.219 -11.008 1 93.19 172 LEU B CA 1
ATOM 3993 C C . LEU B 1 172 ? -2.166 -30.125 -11.828 1 93.19 172 LEU B C 1
ATOM 3995 O O . LEU B 1 172 ? -1.619 -31.141 -12.266 1 93.19 172 LEU B O 1
ATOM 3999 N N . ILE B 1 173 ? -1.677 -28.922 -12.031 1 94.88 173 ILE B N 1
ATOM 4000 C CA . ILE B 1 173 ? -0.493 -28.766 -12.875 1 94.88 173 ILE B CA 1
ATOM 4001 C C . ILE B 1 173 ? 0.75 -28.656 -11.992 1 94.88 173 ILE B C 1
ATOM 4003 O O . ILE B 1 173 ? 1.862 -28.484 -12.5 1 94.88 173 ILE B O 1
ATOM 4007 N N . SER B 1 174 ? 0.626 -28.641 -10.664 1 93.44 174 SER B N 1
ATOM 4008 C CA . SER B 1 174 ? 1.693 -28.656 -9.664 1 93.44 174 SER B CA 1
ATOM 4009 C C . SER B 1 174 ? 2.6 -27.438 -9.812 1 93.44 174 SER B C 1
ATOM 4011 O O . SER B 1 174 ? 3.824 -27.562 -9.867 1 93.44 174 SER B O 1
ATOM 4013 N N . ILE B 1 175 ? 2.039 -26.281 -9.844 1 95.69 175 ILE B N 1
ATOM 4014 C CA . ILE B 1 175 ? 2.801 -25.047 -9.93 1 95.69 175 ILE B CA 1
ATOM 4015 C C . ILE B 1 175 ? 2.486 -24.156 -8.719 1 95.69 175 ILE B C 1
ATOM 4017 O O . ILE B 1 175 ? 1.323 -24.031 -8.336 1 95.69 175 ILE B O 1
ATOM 4021 N N . PRO B 1 176 ? 3.527 -23.641 -8.109 1 96.81 176 PRO B N 1
ATOM 4022 C CA . PRO B 1 176 ? 3.271 -22.672 -7.039 1 96.81 176 PRO B CA 1
ATOM 4023 C C . PRO B 1 176 ? 2.711 -21.344 -7.559 1 96.81 176 PRO B C 1
ATOM 4025 O O . PRO B 1 176 ? 2.861 -21.031 -8.742 1 96.81 176 PRO B O 1
ATOM 4028 N N . TYR B 1 177 ? 2.117 -20.609 -6.695 1 98 177 TYR B N 1
ATOM 4029 C CA . TYR B 1 177 ? 1.628 -19.297 -7.105 1 98 177 TYR B CA 1
ATOM 4030 C C . TYR B 1 177 ? 1.497 -18.359 -5.906 1 98 177 TYR B C 1
ATOM 4032 O O . TYR B 1 177 ? 1.38 -18.812 -4.766 1 98 177 TYR B O 1
ATOM 4040 N N . ASN B 1 178 ? 1.65 -17.094 -6.133 1 98.38 178 ASN B N 1
ATOM 4041 C CA . ASN B 1 178 ? 1.33 -16.047 -5.172 1 98.38 178 ASN B CA 1
ATOM 4042 C C . ASN B 1 178 ? -0.084 -15.508 -5.375 1 98.38 178 ASN B C 1
ATOM 4044 O O . ASN B 1 178 ? -0.581 -15.461 -6.5 1 98.38 178 ASN B O 1
ATOM 4048 N N . ILE B 1 179 ? -0.668 -15.102 -4.297 1 98.44 179 ILE B N 1
ATOM 4049 C CA . ILE B 1 179 ? -2.01 -14.539 -4.41 1 98.44 179 ILE B CA 1
ATOM 4050 C C . ILE B 1 179 ? -2.166 -13.375 -3.432 1 98.44 179 ILE B C 1
ATOM 4052 O O . ILE B 1 179 ? -1.67 -13.438 -2.303 1 98.44 179 ILE B O 1
ATOM 4056 N N . GLY B 1 180 ? -2.631 -12.273 -3.896 1 98.31 180 GLY B N 1
ATOM 4057 C CA . GLY B 1 180 ? -3.127 -11.156 -3.117 1 98.31 180 GLY B CA 1
ATOM 4058 C C . GLY B 1 180 ? -4.594 -10.859 -3.365 1 98.31 180 GLY B C 1
ATOM 4059 O O . GLY B 1 180 ? -5.039 -10.812 -4.516 1 98.31 180 GLY B O 1
ATOM 4060 N N . PHE B 1 181 ? -5.336 -10.758 -2.363 1 97.19 181 PHE B N 1
ATOM 4061 C CA . PHE B 1 181 ? -6.754 -10.461 -2.527 1 97.19 181 PHE B CA 1
ATOM 4062 C C . PHE B 1 181 ? -7.273 -9.648 -1.351 1 97.19 181 PHE B C 1
ATOM 4064 O O . PHE B 1 181 ? -6.562 -9.438 -0.368 1 97.19 181 PHE B O 1
ATOM 4071 N N . TYR B 1 182 ? -8.445 -9.117 -1.49 1 96.06 182 TYR B N 1
ATOM 4072 C CA . TYR B 1 182 ? -9.008 -8.32 -0.405 1 96.06 182 TYR B CA 1
ATOM 4073 C C . TYR B 1 182 ? -10.516 -8.508 -0.319 1 96.06 182 TYR B C 1
ATOM 4075 O O . TYR B 1 182 ? -11.148 -8.938 -1.284 1 96.06 182 TYR B O 1
ATOM 4083 N N . ASP B 1 183 ? -11.016 -8.305 0.841 1 92.81 183 ASP B N 1
ATOM 4084 C CA . ASP B 1 183 ? -12.445 -8.344 1.148 1 92.81 183 ASP B CA 1
ATOM 4085 C C . ASP B 1 183 ? -12.805 -7.309 2.211 1 92.81 183 ASP B C 1
ATOM 4087 O O . ASP B 1 183 ? -12.391 -7.426 3.365 1 92.81 183 ASP B O 1
ATOM 4091 N N . ASN B 1 184 ? -13.625 -6.324 1.81 1 90.12 184 ASN B N 1
ATOM 4092 C CA . ASN B 1 184 ? -14.07 -5.312 2.768 1 90.12 184 ASN B CA 1
ATOM 4093 C C . ASN B 1 184 ? -12.891 -4.719 3.535 1 90.12 184 ASN B C 1
ATOM 4095 O O . ASN B 1 184 ? -12.883 -4.727 4.77 1 90.12 184 ASN B O 1
ATOM 4099 N N . ASN B 1 185 ? -11.836 -4.266 2.871 1 92.31 185 ASN B N 1
ATOM 4100 C CA . ASN B 1 185 ? -10.664 -3.551 3.35 1 92.31 185 ASN B CA 1
ATOM 4101 C C . ASN B 1 185 ? -9.703 -4.477 4.098 1 92.31 185 ASN B C 1
ATOM 4103 O O . ASN B 1 185 ? -8.695 -4.027 4.645 1 92.31 185 ASN B O 1
ATOM 4107 N N . ASN B 1 186 ? -10.109 -5.738 4.184 1 93.94 186 ASN B N 1
ATOM 4108 C CA . ASN B 1 186 ? -9.156 -6.75 4.621 1 93.94 186 ASN B CA 1
ATOM 4109 C C . ASN B 1 186 ? -8.289 -7.242 3.465 1 93.94 186 ASN B C 1
ATOM 4111 O O . ASN B 1 186 ? -8.805 -7.816 2.502 1 93.94 186 ASN B O 1
ATOM 4115 N N . ILE B 1 187 ? -7.027 -6.996 3.568 1 97.44 187 ILE B N 1
ATOM 4116 C CA . ILE B 1 187 ? -6.098 -7.379 2.51 1 97.44 187 ILE B CA 1
ATOM 4117 C C . ILE B 1 187 ? -5.309 -8.617 2.936 1 97.44 187 ILE B C 1
ATOM 4119 O O . ILE B 1 187 ? -4.805 -8.68 4.059 1 97.44 187 ILE B O 1
ATOM 4123 N N . PHE B 1 188 ? -5.191 -9.602 2.031 1 97.88 188 PHE B N 1
ATOM 4124 C CA . PHE B 1 188 ? -4.461 -10.836 2.291 1 97.88 188 PHE B CA 1
ATOM 4125 C C . PHE B 1 188 ? -3.438 -11.102 1.191 1 97.88 188 PHE B C 1
ATOM 4127 O O . PHE B 1 188 ? -3.674 -10.773 0.026 1 97.88 188 PHE B O 1
ATOM 4134 N N . ALA B 1 189 ? -2.359 -11.688 1.513 1 98.44 189 ALA B N 1
ATOM 4135 C CA . ALA B 1 189 ? -1.368 -12.133 0.539 1 98.44 189 ALA B CA 1
ATOM 4136 C C . ALA B 1 189 ? -0.619 -13.367 1.045 1 98.44 189 ALA B C 1
ATOM 4138 O O . ALA B 1 189 ? -0.319 -13.469 2.236 1 98.44 189 ALA B O 1
ATOM 4139 N N . THR B 1 190 ? -0.333 -14.312 0.196 1 98.38 190 THR B N 1
ATOM 4140 C CA . THR B 1 190 ? 0.396 -15.531 0.537 1 98.38 190 THR B CA 1
ATOM 4141 C C . THR B 1 190 ? 0.996 -16.172 -0.713 1 98.38 190 THR B C 1
ATOM 4143 O O . THR B 1 190 ? 0.689 -15.758 -1.834 1 98.38 190 THR B O 1
ATOM 4146 N N . ARG B 1 191 ? 1.874 -17.016 -0.498 1 98.25 191 ARG B N 1
ATOM 4147 C CA . ARG B 1 191 ? 2.406 -17.875 -1.542 1 98.25 191 ARG B CA 1
ATOM 4148 C C . ARG B 1 191 ? 2.098 -19.344 -1.246 1 98.25 191 ARG B C 1
ATOM 4150 O O . ARG B 1 191 ? 2.416 -19.844 -0.166 1 98.25 191 ARG B O 1
ATOM 4157 N N . ILE B 1 192 ? 1.521 -20 -2.223 1 98 192 ILE B N 1
ATOM 4158 C CA . ILE B 1 192 ? 1.009 -21.359 -2.027 1 98 192 ILE B CA 1
ATOM 4159 C C . ILE B 1 192 ? 1.854 -22.344 -2.82 1 98 192 ILE B C 1
ATOM 4161 O O . ILE B 1 192 ? 2.088 -22.156 -4.016 1 98 192 ILE B O 1
ATOM 4165 N N . ILE B 1 193 ? 2.34 -23.312 -2.213 1 96.75 193 ILE B N 1
ATOM 4166 C CA . ILE B 1 193 ? 2.975 -24.484 -2.793 1 96.75 193 ILE B CA 1
ATOM 4167 C C . ILE B 1 193 ? 2.201 -25.75 -2.389 1 96.75 193 ILE B C 1
ATOM 4169 O O . ILE B 1 193 ? 2.326 -26.219 -1.256 1 96.75 193 ILE B O 1
ATOM 4173 N N . HIS B 1 194 ? 1.489 -26.266 -3.369 1 95.31 194 HIS B N 1
ATOM 4174 C CA . HIS B 1 194 ? 0.644 -27.422 -3.066 1 95.31 194 HIS B CA 1
ATOM 4175 C C . HIS B 1 194 ? 1.464 -28.578 -2.494 1 95.31 194 HIS B C 1
ATOM 4177 O O . HIS B 1 194 ? 2.541 -28.891 -3.006 1 95.31 194 HIS B O 1
ATOM 4183 N N . GLY B 1 195 ? 0.966 -29.172 -1.414 1 91.19 195 GLY B N 1
ATOM 4184 C CA . GLY B 1 195 ? 1.669 -30.25 -0.753 1 91.19 195 GLY B CA 1
ATOM 4185 C C . GLY B 1 195 ? 2.586 -29.781 0.359 1 91.19 195 GLY B C 1
ATOM 4186 O O . GLY B 1 195 ? 2.93 -30.562 1.256 1 91.19 195 GLY B O 1
ATOM 4187 N N . GLU B 1 196 ? 3.014 -28.531 0.334 1 93.06 196 GLU B N 1
ATOM 4188 C CA . GLU B 1 196 ? 3.92 -28 1.347 1 93.06 196 GLU B CA 1
ATOM 4189 C C . GLU B 1 196 ? 3.223 -26.969 2.225 1 93.06 196 GLU B C 1
ATOM 4191 O O . GLU B 1 196 ? 3.457 -26.906 3.434 1 93.06 196 GLU B O 1
ATOM 4196 N N . THR B 1 197 ? 2.436 -26.109 1.659 1 96.19 197 THR B N 1
ATOM 4197 C CA . THR B 1 197 ? 1.678 -25.078 2.363 1 96.19 197 THR B CA 1
ATOM 4198 C C . THR B 1 197 ? 0.179 -25.344 2.252 1 96.19 197 THR B C 1
ATOM 4200 O O . THR B 1 197 ? -0.256 -26.156 1.432 1 96.19 197 THR B O 1
ATOM 4203 N N . GLY B 1 198 ? -0.578 -24.688 3.098 1 96.25 198 GLY B N 1
ATOM 4204 C CA . GLY B 1 198 ? -2.008 -24.688 2.836 1 96.25 198 GLY B CA 1
ATOM 4205 C C . GLY B 1 198 ? -2.365 -24.078 1.488 1 96.25 198 GLY B C 1
ATOM 4206 O O . GLY B 1 198 ? -1.686 -23.172 1.007 1 96.25 198 GLY B O 1
ATOM 4207 N N . CYS B 1 199 ? -3.398 -24.609 0.896 1 97.06 199 CYS B N 1
ATOM 4208 C CA . CYS B 1 199 ? -3.887 -24.047 -0.358 1 97.06 199 CYS B CA 1
ATOM 4209 C C . CYS B 1 199 ? -4.883 -22.938 -0.101 1 97.06 199 CYS B C 1
ATOM 4211 O O . CYS B 1 199 ? -5.07 -22.516 1.042 1 97.06 199 CYS B O 1
ATOM 4213 N N . TYR B 1 200 ? -5.445 -22.391 -1.075 1 97.19 200 TYR B N 1
ATOM 4214 C CA . TYR B 1 200 ? -6.41 -21.312 -0.899 1 97.19 200 TYR B CA 1
ATOM 4215 C C . TYR B 1 200 ? -7.609 -21.781 -0.089 1 97.19 200 TYR B C 1
ATOM 4217 O O . TYR B 1 200 ? -8.117 -21.047 0.761 1 97.19 200 TYR B O 1
ATOM 4225 N N . GLN B 1 201 ? -8.078 -22.969 -0.375 1 94.88 201 GLN B N 1
ATOM 4226 C CA . GLN B 1 201 ? -9.203 -23.5 0.374 1 94.88 201 GLN B CA 1
ATOM 4227 C C . GLN B 1 201 ? -8.883 -23.609 1.861 1 94.88 201 GLN B C 1
ATOM 4229 O O . GLN B 1 201 ? -9.727 -23.312 2.711 1 94.88 201 GLN B O 1
ATOM 4234 N N . CYS B 1 202 ? -7.695 -24.094 2.176 1 95.75 202 CYS B N 1
ATOM 4235 C CA . CYS B 1 202 ? -7.25 -24.141 3.564 1 95.75 202 CYS B CA 1
ATOM 4236 C C . CYS B 1 202 ? -7.309 -22.766 4.203 1 95.75 202 CYS B C 1
ATOM 4238 O O . CYS B 1 202 ? -7.785 -22.609 5.328 1 95.75 202 CYS B O 1
ATOM 4240 N N . LEU B 1 203 ? -6.805 -21.766 3.451 1 96 203 LEU B N 1
ATOM 4241 C CA . LEU B 1 203 ? -6.793 -20.375 3.936 1 96 203 LEU B CA 1
ATOM 4242 C C . LEU B 1 203 ? -8.211 -19.875 4.156 1 96 203 LEU B C 1
ATOM 4244 O O . LEU B 1 203 ? -8.508 -19.266 5.191 1 96 203 LEU B O 1
ATOM 4248 N N . GLU B 1 204 ? -9.031 -20.109 3.16 1 93 204 GLU B N 1
ATOM 4249 C CA . GLU B 1 204 ? -10.422 -19.688 3.27 1 93 204 GLU B CA 1
ATOM 4250 C C . GLU B 1 204 ? -11.086 -20.281 4.508 1 93 204 GLU B C 1
ATOM 4252 O O . GLU B 1 204 ? -11.781 -19.578 5.246 1 93 204 GLU B O 1
ATOM 4257 N N . ASN B 1 205 ? -10.828 -21.516 4.711 1 90.44 205 ASN B N 1
ATOM 4258 C CA . ASN B 1 205 ? -11.375 -22.188 5.887 1 90.44 205 ASN B CA 1
ATOM 4259 C C . ASN B 1 205 ? -10.875 -21.547 7.18 1 90.44 205 ASN B C 1
ATOM 4261 O O . ASN B 1 205 ? -11.648 -21.359 8.125 1 90.44 205 ASN B O 1
ATOM 4265 N N . GLN B 1 206 ? -9.648 -21.25 7.191 1 90.5 206 GLN B N 1
ATOM 4266 C CA . GLN B 1 206 ? -9.047 -20.609 8.359 1 90.5 206 GLN B CA 1
ATOM 4267 C C . GLN B 1 206 ? -9.695 -19.266 8.641 1 90.5 206 GLN B C 1
ATOM 4269 O O . GLN B 1 206 ? -9.992 -18.938 9.789 1 90.5 206 GLN B O 1
ATOM 4274 N N . ILE B 1 207 ? -9.883 -18.5 7.551 1 90.5 207 ILE B N 1
ATOM 4275 C CA . ILE B 1 207 ? -10.5 -17.172 7.691 1 90.5 207 ILE B CA 1
ATOM 4276 C C . ILE B 1 207 ? -11.93 -17.328 8.203 1 90.5 207 ILE B C 1
ATOM 4278 O O . ILE B 1 207 ? -12.359 -16.594 9.094 1 90.5 207 ILE B O 1
ATOM 4282 N N . LEU B 1 208 ? -12.664 -18.25 7.672 1 86.12 208 LEU B N 1
ATOM 4283 C CA . LEU B 1 208 ? -14.07 -18.469 8 1 86.12 208 LEU B CA 1
ATOM 4284 C C . LEU B 1 208 ? -14.234 -18.906 9.453 1 86.12 208 LEU B C 1
ATOM 4286 O O . LEU B 1 208 ? -15.234 -18.578 10.094 1 86.12 208 LEU B O 1
ATOM 4290 N N . GLN B 1 209 ? -13.336 -19.656 9.977 1 82 209 GLN B N 1
ATOM 4291 C CA . GLN B 1 209 ? -13.391 -20.141 11.352 1 82 209 GLN B CA 1
ATOM 4292 C C . GLN B 1 209 ? -13.398 -18.969 12.344 1 82 209 GLN B C 1
ATOM 4294 O O . GLN B 1 209 ? -13.859 -19.125 13.477 1 82 209 GLN B O 1
ATOM 4299 N N . LYS B 1 210 ? -12.867 -17.891 11.938 1 75.56 210 LYS B N 1
ATOM 4300 C CA . LYS B 1 210 ? -12.812 -16.719 12.805 1 75.56 210 LYS B CA 1
ATOM 4301 C C . LYS B 1 210 ? -14.156 -16.016 12.852 1 75.56 210 LYS B C 1
ATOM 4303 O O . LYS B 1 210 ? -14.367 -15.125 13.688 1 75.56 210 LYS B O 1
ATOM 4308 N N . PHE B 1 211 ? -15.016 -16.422 11.922 1 71.06 211 PHE B N 1
ATOM 4309 C CA . PHE B 1 211 ? -16.328 -15.773 11.867 1 71.06 211 PHE B CA 1
ATOM 4310 C C . PHE B 1 211 ? -17.422 -16.719 12.328 1 71.06 211 PHE B C 1
ATOM 4312 O O . PHE B 1 211 ? -17.359 -17.922 12.055 1 71.06 211 PHE B O 1
ATOM 4319 N N . ASP B 1 212 ? -17.953 -16.672 13.594 1 54.84 212 ASP B N 1
ATOM 4320 C CA . ASP B 1 212 ? -18.922 -17.547 14.25 1 54.84 212 ASP B CA 1
ATOM 4321 C C . ASP B 1 212 ? -20.047 -17.938 13.289 1 54.84 212 ASP B C 1
ATOM 4323 O O . ASP B 1 212 ? -20.656 -19 13.43 1 54.84 212 ASP B O 1
ATOM 4327 N N . GLY B 1 213 ? -20.578 -17.062 12.438 1 48.62 213 GLY B N 1
ATOM 4328 C CA . GLY B 1 213 ? -21.906 -17.281 11.875 1 48.62 213 GLY B CA 1
ATOM 4329 C C . GLY B 1 213 ? -21.891 -18.125 10.617 1 48.62 213 GLY B C 1
ATOM 4330 O O . GLY B 1 213 ? -20.828 -18.359 10.031 1 48.62 213 GLY B O 1
ATOM 4331 N N . TYR B 1 214 ? -23.016 -19 10.367 1 41.41 214 TYR B N 1
ATOM 4332 C CA . TYR B 1 214 ? -23.297 -19.938 9.281 1 41.41 214 TYR B CA 1
ATOM 4333 C C . TYR B 1 214 ? -23.016 -19.297 7.926 1 41.41 214 TYR B C 1
ATOM 4335 O O . TYR B 1 214 ? -23.469 -18.172 7.652 1 41.41 214 TYR B O 1
ATOM 4343 N N . ILE B 1 215 ? -22.016 -19.672 7.191 1 42.03 215 ILE B N 1
ATOM 4344 C CA . ILE B 1 215 ? -21.516 -19.422 5.84 1 42.03 215 ILE B CA 1
ATOM 4345 C C . ILE B 1 215 ? -22.688 -19.406 4.859 1 42.03 215 ILE B C 1
ATOM 4347 O O . ILE B 1 215 ? -22.516 -19.031 3.695 1 42.03 215 ILE B O 1
ATOM 4351 N N . GLU B 1 216 ? -23.719 -20.188 5.199 1 40.91 216 GLU B N 1
ATOM 4352 C CA . GLU B 1 216 ? -24.656 -20.547 4.133 1 40.91 216 GLU B CA 1
ATOM 4353 C C . GLU B 1 216 ? -25.062 -19.312 3.318 1 40.91 216 GLU B C 1
ATOM 4355 O O . GLU B 1 216 ? -25.328 -19.422 2.121 1 40.91 216 GLU B O 1
ATOM 4360 N N . ASP B 1 217 ? -25.312 -18.234 3.994 1 41.78 217 ASP B N 1
ATOM 4361 C CA . ASP B 1 217 ? -25.953 -17.141 3.262 1 41.78 217 ASP B CA 1
ATOM 4362 C C . ASP B 1 217 ? -24.938 -16.359 2.432 1 41.78 217 ASP B C 1
ATOM 4364 O O . ASP B 1 217 ? -25.281 -15.336 1.834 1 41.78 217 ASP B O 1
ATOM 4368 N N . TYR B 1 218 ? -23.797 -16.672 2.432 1 42.06 218 TYR B N 1
ATOM 4369 C CA . TYR B 1 218 ? -22.75 -15.797 1.915 1 42.06 218 TYR B CA 1
ATOM 4370 C C . TYR B 1 218 ? -22.703 -15.852 0.393 1 42.06 218 TYR B C 1
ATOM 4372 O O . TYR B 1 218 ? -22.297 -14.883 -0.254 1 42.06 218 TYR B O 1
ATOM 4380 N N . VAL B 1 219 ? -22.875 -17.141 -0.159 1 40.84 219 VAL B N 1
ATOM 4381 C CA . VAL B 1 219 ? -22.531 -17.344 -1.564 1 40.84 219 VAL B CA 1
ATOM 4382 C C . VAL B 1 219 ? -23.609 -16.734 -2.449 1 40.84 219 VAL B C 1
ATOM 4384 O O . VAL B 1 219 ? -24.422 -17.438 -3.049 1 40.84 219 VAL B O 1
ATOM 4387 N N . SER B 1 220 ? -24.531 -16.016 -1.777 1 38.16 220 SER B N 1
ATOM 4388 C CA . SER B 1 220 ? -25.438 -15.625 -2.846 1 38.16 220 SER B CA 1
ATOM 4389 C C . SER B 1 220 ? -24.688 -14.953 -3.994 1 38.16 220 SER B C 1
ATOM 4391 O O . SER B 1 220 ? -23.578 -14.438 -3.809 1 38.16 220 SER B O 1
ATOM 4393 N N . GLU B 1 221 ? -25.391 -15.047 -5.211 1 39.56 221 GLU B N 1
ATOM 4394 C CA . GLU B 1 221 ? -25.156 -14.586 -6.578 1 39.56 221 GLU B CA 1
ATOM 4395 C C . GLU B 1 221 ? -24.625 -13.156 -6.594 1 39.56 221 GLU B C 1
ATOM 4397 O O . GLU B 1 221 ? -25.391 -12.203 -6.77 1 39.56 221 GLU B O 1
ATOM 4402 N N . MET B 1 222 ? -24.047 -12.742 -5.531 1 42.94 222 MET B N 1
ATOM 4403 C CA . MET B 1 222 ? -23.703 -11.352 -5.836 1 42.94 222 MET B CA 1
ATOM 4404 C C . MET B 1 222 ? -23.094 -11.242 -7.23 1 42.94 222 MET B C 1
ATOM 4406 O O . MET B 1 222 ? -22.109 -11.914 -7.539 1 42.94 222 MET B O 1
ATOM 4410 N N . ASP B 1 223 ? -23.938 -11.164 -8.164 1 42.84 223 ASP B N 1
ATOM 4411 C CA . ASP B 1 223 ? -23.609 -10.836 -9.547 1 42.84 223 ASP B CA 1
ATOM 4412 C C . ASP B 1 223 ? -22.297 -10.047 -9.625 1 42.84 223 ASP B C 1
ATOM 4414 O O . ASP B 1 223 ? -22.016 -9.211 -8.766 1 42.84 223 ASP B O 1
ATOM 4418 N N . SER B 1 224 ? -21.297 -10.664 -10.188 1 45.34 224 SER B N 1
ATOM 4419 C CA . SER B 1 224 ? -20.062 -10.094 -10.734 1 45.34 224 SER B CA 1
ATOM 4420 C C . SER B 1 224 ? -20.219 -8.609 -11.023 1 45.34 224 SER B C 1
ATOM 4422 O O . SER B 1 224 ? -20.297 -8.195 -12.188 1 45.34 224 SER B O 1
ATOM 4424 N N . GLU B 1 225 ? -21.266 -7.992 -10.477 1 49.38 225 GLU B N 1
ATOM 4425 C CA . GLU B 1 225 ? -21.156 -6.602 -10.898 1 49.38 225 GLU B CA 1
ATOM 4426 C C . GLU B 1 225 ? -19.719 -6.094 -10.773 1 49.38 225 GLU B C 1
ATOM 4428 O O . GLU B 1 225 ? -19.016 -6.426 -9.812 1 49.38 225 GLU B O 1
ATOM 4433 N N . LYS B 1 226 ? -19.266 -5.762 -11.914 1 57.19 226 LYS B N 1
ATOM 4434 C CA . LYS B 1 226 ? -17.938 -5.23 -12.234 1 57.19 226 LYS B CA 1
ATOM 4435 C C . LYS B 1 226 ? -17.375 -4.426 -11.07 1 57.19 226 LYS B C 1
ATOM 4437 O O . LYS B 1 226 ? -17.938 -3.414 -10.664 1 57.19 226 LYS B O 1
ATOM 4442 N N . GLN B 1 227 ? -16.578 -5.184 -10.227 1 67.75 227 GLN B N 1
ATOM 4443 C CA . GLN B 1 227 ? -15.875 -4.516 -9.133 1 67.75 227 GLN B CA 1
ATOM 4444 C C . GLN B 1 227 ? -15.156 -3.264 -9.625 1 67.75 227 GLN B C 1
ATOM 4446 O O . GLN B 1 227 ? -14.648 -3.232 -10.75 1 67.75 227 GLN B O 1
ATOM 4451 N N . VAL B 1 228 ? -15.422 -2.305 -8.797 1 82 228 VAL B N 1
ATOM 4452 C CA . VAL B 1 228 ? -14.805 -1.018 -9.109 1 82 228 VAL B CA 1
ATOM 4453 C C . VAL B 1 228 ? -13.414 -0.943 -8.469 1 82 228 VAL B C 1
ATOM 4455 O O . VAL B 1 228 ? -13.195 -1.477 -7.383 1 82 228 VAL B O 1
ATOM 4458 N N . PHE B 1 229 ? -12.57 -0.444 -9.18 1 92.12 229 PHE B N 1
ATOM 4459 C CA . PHE B 1 229 ? -11.195 -0.232 -8.742 1 92.12 229 PHE B CA 1
ATOM 4460 C C . PHE B 1 229 ? -11.164 0.585 -7.453 1 92.12 229 PHE B C 1
ATOM 4462 O O . PHE B 1 229 ? -11.82 1.625 -7.355 1 92.12 229 PHE B O 1
ATOM 4469 N N . ASP B 1 230 ? -10.492 0.065 -6.488 1 92.56 230 ASP B N 1
ATOM 4470 C CA . ASP B 1 230 ? -10.336 0.76 -5.211 1 92.56 230 ASP B CA 1
ATOM 4471 C C . ASP B 1 230 ? -8.859 0.933 -4.859 1 92.56 230 ASP B C 1
ATOM 4473 O O . ASP B 1 230 ? -8.211 -0.011 -4.406 1 92.56 230 ASP B O 1
ATOM 4477 N N . ILE B 1 231 ? -8.359 2.152 -4.945 1 96.06 231 ILE B N 1
ATOM 4478 C CA . ILE B 1 231 ? -6.945 2.447 -4.758 1 96.06 231 ILE B CA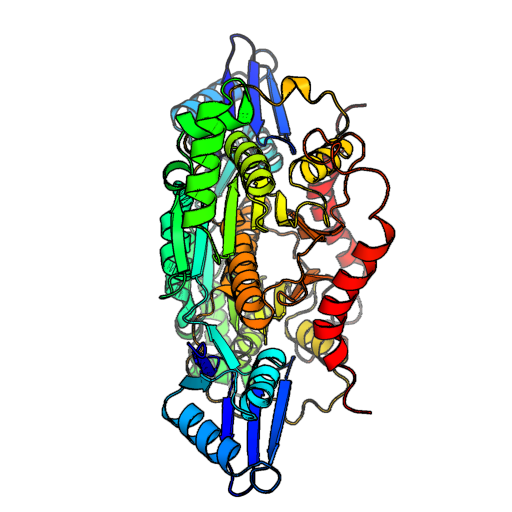 1
ATOM 4479 C C . ILE B 1 231 ? -6.535 2.125 -3.324 1 96.06 231 ILE B C 1
ATOM 4481 O O . ILE B 1 231 ? -5.375 1.793 -3.064 1 96.06 231 ILE B O 1
ATOM 4485 N N . LYS B 1 232 ? -7.457 2.221 -2.418 1 94.69 232 LYS B N 1
ATOM 4486 C CA . LYS B 1 232 ? -7.156 1.959 -1.013 1 94.69 232 LYS B CA 1
ATOM 4487 C C . LYS B 1 232 ? -6.648 0.534 -0.815 1 94.69 232 LYS B C 1
ATOM 4489 O O . LYS B 1 232 ? -5.695 0.309 -0.063 1 94.69 232 LYS B O 1
ATOM 4494 N N . ASN B 1 233 ? -7.23 -0.399 -1.521 1 96.44 233 ASN B N 1
ATOM 4495 C CA . ASN B 1 233 ? -6.824 -1.795 -1.407 1 96.44 233 ASN B CA 1
ATOM 4496 C C . ASN B 1 233 ? -5.695 -2.129 -2.377 1 96.44 233 ASN B C 1
ATOM 4498 O O . ASN B 1 233 ? -4.715 -2.771 -1.998 1 96.44 233 ASN B O 1
ATOM 4502 N N . TYR B 1 234 ? -5.746 -1.631 -3.57 1 98.06 234 TYR B N 1
ATOM 4503 C CA . TYR B 1 234 ? -4.793 -2.006 -4.609 1 98.06 234 TYR B CA 1
ATOM 4504 C C . TYR B 1 234 ? -3.453 -1.31 -4.398 1 98.06 234 TYR B C 1
ATOM 4506 O O . TYR B 1 234 ? -2.424 -1.764 -4.902 1 98.06 234 TYR B O 1
ATOM 4514 N N . GLY B 1 235 ? -3.475 -0.173 -3.672 1 98.31 235 GLY B N 1
ATOM 4515 C CA . GLY B 1 235 ? -2.207 0.448 -3.322 1 98.31 235 GLY B CA 1
ATOM 4516 C C . GLY B 1 235 ? -1.308 -0.454 -2.498 1 98.31 235 GLY B C 1
ATOM 4517 O O . GLY B 1 235 ? -0.153 -0.688 -2.863 1 98.31 235 GLY B O 1
ATOM 4518 N N . VAL B 1 236 ? -1.851 -1.04 -1.479 1 98.12 236 VAL B N 1
ATOM 4519 C CA . VAL B 1 236 ? -1.097 -1.963 -0.638 1 98.12 236 VAL B CA 1
ATOM 4520 C C . VAL B 1 236 ? -0.716 -3.203 -1.443 1 98.12 236 VAL B C 1
ATOM 4522 O O . VAL B 1 236 ? 0.431 -3.654 -1.395 1 98.12 236 VAL B O 1
ATOM 4525 N N . LEU B 1 237 ? -1.593 -3.705 -2.209 1 98.56 237 LEU B N 1
ATOM 4526 C CA . LEU B 1 237 ? -1.386 -4.953 -2.934 1 98.56 237 LEU B CA 1
ATOM 4527 C C . LEU B 1 237 ? -0.275 -4.805 -3.967 1 98.56 237 LEU B C 1
ATOM 4529 O O . LEU B 1 237 ? 0.542 -5.711 -4.141 1 98.56 237 LEU B O 1
ATOM 4533 N N . ILE B 1 238 ? -0.245 -3.654 -4.648 1 98.56 238 ILE B N 1
ATOM 4534 C CA . ILE B 1 238 ? 0.778 -3.508 -5.68 1 98.56 238 ILE B CA 1
ATOM 4535 C C . ILE B 1 238 ? 2.16 -3.467 -5.031 1 98.56 238 ILE B C 1
ATOM 4537 O O . ILE B 1 238 ? 3.135 -3.965 -5.602 1 98.56 238 ILE B O 1
ATOM 4541 N N . SER B 1 239 ? 2.254 -2.844 -3.852 1 97.94 239 SER B N 1
ATOM 4542 C CA . SER B 1 239 ? 3.516 -2.809 -3.119 1 97.94 239 SER B CA 1
ATOM 4543 C C . SER B 1 239 ? 3.965 -4.211 -2.725 1 97.94 239 SER B C 1
ATOM 4545 O O . SER B 1 239 ? 5.137 -4.559 -2.879 1 97.94 239 SER B O 1
ATOM 4547 N N . ILE B 1 240 ? 3.035 -5.023 -2.279 1 97.75 240 ILE B N 1
ATOM 4548 C CA . ILE B 1 240 ? 3.318 -6.398 -1.881 1 97.75 240 ILE B CA 1
ATOM 4549 C C . ILE B 1 240 ? 3.758 -7.207 -3.098 1 97.75 240 ILE B C 1
ATOM 4551 O O . ILE B 1 240 ? 4.77 -7.91 -3.051 1 97.75 240 ILE B O 1
ATOM 4555 N N . ILE B 1 241 ? 3.035 -7.055 -4.191 1 97.56 241 ILE B N 1
ATOM 4556 C CA . ILE B 1 241 ? 3.312 -7.82 -5.406 1 97.56 241 ILE B CA 1
ATOM 4557 C C . ILE B 1 241 ? 4.691 -7.445 -5.945 1 97.56 241 ILE B C 1
ATOM 4559 O O . ILE B 1 241 ? 5.457 -8.312 -6.367 1 97.56 241 ILE B O 1
ATOM 4563 N N . LYS B 1 242 ? 4.984 -6.141 -5.938 1 95.25 242 LYS B N 1
ATOM 4564 C CA . LYS B 1 242 ? 6.309 -5.703 -6.371 1 95.25 242 LYS B CA 1
ATOM 4565 C C . LYS B 1 242 ? 7.406 -6.348 -5.531 1 95.25 242 LYS B C 1
ATOM 4567 O O . LYS B 1 242 ? 8.414 -6.812 -6.066 1 95.25 242 LYS B O 1
ATOM 4572 N N . SER B 1 243 ? 7.207 -6.398 -4.246 1 93.5 243 SER B N 1
ATOM 4573 C CA . SER B 1 243 ? 8.164 -7.035 -3.348 1 93.5 243 SER B CA 1
ATOM 4574 C C . SER B 1 243 ? 8.312 -8.523 -3.652 1 93.5 243 SER B C 1
ATOM 4576 O O . SER B 1 243 ? 9.43 -9.039 -3.721 1 93.5 243 SER B O 1
ATOM 4578 N N . GLU B 1 244 ? 7.219 -9.211 -3.877 1 94.56 244 GLU B N 1
ATOM 4579 C CA . GLU B 1 244 ? 7.227 -10.641 -4.176 1 94.56 244 GLU B CA 1
ATOM 4580 C C . GLU B 1 244 ? 7.957 -10.922 -5.488 1 94.56 244 GLU B C 1
ATOM 4582 O O . GLU B 1 244 ? 8.734 -11.883 -5.578 1 94.56 244 GLU B O 1
ATOM 4587 N N . ILE B 1 245 ? 7.734 -10.102 -6.484 1 93.62 245 ILE B N 1
ATOM 4588 C CA . ILE B 1 245 ? 8.391 -10.281 -7.777 1 93.62 245 ILE B CA 1
ATOM 4589 C C . ILE B 1 245 ? 9.898 -10.141 -7.613 1 93.62 245 ILE B C 1
ATOM 4591 O O . ILE B 1 245 ? 10.664 -10.922 -8.18 1 93.62 245 ILE B O 1
ATOM 4595 N N . GLU B 1 246 ? 10.312 -9.164 -6.824 1 89.81 246 GLU B N 1
ATOM 4596 C CA . GLU B 1 246 ? 11.734 -8.969 -6.578 1 89.81 246 GLU B CA 1
ATOM 4597 C C . GLU B 1 246 ? 12.344 -10.188 -5.883 1 89.81 246 GLU B C 1
ATOM 4599 O O . GLU B 1 246 ? 13.445 -10.617 -6.23 1 89.81 246 GLU B O 1
ATOM 4604 N N . GLU B 1 247 ? 11.617 -10.75 -4.957 1 90.44 247 GLU B N 1
ATOM 4605 C CA . GLU B 1 247 ? 12.102 -11.922 -4.23 1 90.44 247 GLU B CA 1
ATOM 4606 C C . GLU B 1 247 ? 12.133 -13.148 -5.133 1 90.44 247 GLU B C 1
ATOM 4608 O O . GLU B 1 247 ? 13.062 -13.953 -5.055 1 90.44 247 GLU B O 1
ATOM 4613 N N . LEU B 1 248 ? 11.141 -13.273 -5.906 1 91.88 248 LEU B N 1
ATOM 4614 C CA . LEU B 1 248 ? 11.109 -14.391 -6.84 1 91.88 248 LEU B CA 1
ATOM 4615 C C . LEU B 1 248 ? 12.305 -14.344 -7.793 1 91.88 248 LEU B C 1
ATOM 4617 O O . LEU B 1 248 ? 12.914 -15.375 -8.086 1 91.88 248 LEU B O 1
ATOM 4621 N N . ASN B 1 249 ? 12.578 -13.164 -8.242 1 87.31 249 ASN B N 1
ATOM 4622 C CA . ASN B 1 249 ? 13.719 -12.992 -9.141 1 87.31 249 ASN B CA 1
ATOM 4623 C C . ASN B 1 249 ? 15.031 -13.336 -8.453 1 87.31 249 ASN B C 1
ATOM 4625 O O . ASN B 1 249 ? 15.945 -13.883 -9.086 1 87.31 249 ASN B O 1
ATOM 4629 N N . LEU B 1 250 ? 15.07 -13.07 -7.234 1 84.5 250 LEU B N 1
ATOM 4630 C CA . LEU B 1 250 ? 16.312 -13.219 -6.496 1 84.5 250 LEU B CA 1
ATOM 4631 C C . LEU B 1 250 ? 16.484 -14.641 -5.973 1 84.5 250 LEU B C 1
ATOM 4633 O O . LEU B 1 250 ? 17.562 -15.219 -6.051 1 84.5 250 LEU B O 1
ATOM 4637 N N . TYR B 1 251 ? 15.273 -15.242 -5.453 1 82.06 251 TYR B N 1
ATOM 4638 C CA . TYR B 1 251 ? 15.383 -16.484 -4.699 1 82.06 251 TYR B CA 1
ATOM 4639 C C . TYR B 1 251 ? 14.531 -17.578 -5.328 1 82.06 251 TYR B C 1
ATOM 4641 O O . TYR B 1 251 ? 14.555 -18.734 -4.879 1 82.06 251 TYR B O 1
ATOM 4649 N N . SER B 1 252 ? 13.797 -17.234 -6.324 1 84.25 252 SER B N 1
ATOM 4650 C CA . SER B 1 252 ? 12.805 -18.172 -6.852 1 84.25 252 SER B CA 1
ATOM 4651 C C . SER B 1 252 ? 11.812 -18.594 -5.773 1 84.25 252 SER B C 1
ATOM 4653 O O . SER B 1 252 ? 11.266 -19.688 -5.82 1 84.25 252 SER B O 1
ATOM 4655 N N . ASP B 1 253 ? 11.758 -17.766 -4.715 1 89 253 ASP B N 1
ATOM 4656 C CA . ASP B 1 253 ? 10.844 -17.938 -3.59 1 89 253 ASP B CA 1
ATOM 4657 C C . ASP B 1 253 ? 10.641 -16.625 -2.836 1 89 253 ASP B C 1
ATOM 4659 O O . ASP B 1 253 ? 11.227 -15.609 -3.184 1 89 253 ASP B O 1
ATOM 4663 N N . THR B 1 254 ? 9.664 -16.656 -1.9 1 92.44 254 THR B N 1
ATOM 4664 C CA . THR B 1 254 ? 9.359 -15.391 -1.236 1 92.44 254 THR B CA 1
ATOM 4665 C C . THR B 1 254 ? 9.109 -15.609 0.252 1 92.44 254 THR B C 1
ATOM 4667 O O . THR B 1 254 ? 8.938 -16.75 0.697 1 92.44 254 THR B O 1
ATOM 4670 N N . GLU B 1 255 ? 9.031 -14.5 0.981 1 89.25 255 GLU B N 1
ATOM 4671 C CA . GLU B 1 255 ? 8.742 -14.508 2.414 1 89.25 255 GLU B CA 1
ATOM 4672 C C . GLU B 1 255 ? 7.324 -15 2.691 1 89.25 255 GLU B C 1
ATOM 4674 O O . GLU B 1 255 ? 7.035 -15.492 3.783 1 89.25 255 GLU B O 1
ATOM 4679 N N . LEU B 1 256 ? 6.512 -14.977 1.72 1 96.44 256 LEU B N 1
ATOM 4680 C CA . LEU B 1 256 ? 5.102 -15.297 1.913 1 96.44 256 LEU B CA 1
ATOM 4681 C C . LEU B 1 256 ? 4.855 -16.797 1.721 1 96.44 256 LEU B C 1
ATOM 4683 O O . LEU B 1 256 ? 3.734 -17.266 1.902 1 96.44 256 LEU B O 1
ATOM 4687 N N . ARG B 1 257 ? 5.926 -17.531 1.364 1 95.5 257 ARG B N 1
ATOM 4688 C CA . ARG B 1 257 ? 5.762 -18.984 1.25 1 95.5 257 ARG B CA 1
ATOM 4689 C C . ARG B 1 257 ? 5.195 -19.578 2.537 1 95.5 257 ARG B C 1
ATOM 4691 O O . ARG B 1 257 ? 5.887 -19.641 3.555 1 95.5 257 ARG B O 1
ATOM 4698 N N . GLY B 1 258 ? 3.953 -19.969 2.488 1 93.75 258 GLY B N 1
ATOM 4699 C CA . GLY B 1 258 ? 3.314 -20.609 3.625 1 93.75 258 GLY B CA 1
ATOM 4700 C C . GLY B 1 258 ? 2.904 -19.641 4.711 1 93.75 258 GLY B C 1
ATOM 4701 O O . GLY B 1 258 ? 2.408 -20.047 5.762 1 93.75 258 GLY B O 1
ATOM 4702 N N . ASN B 1 259 ? 3.166 -18.375 4.531 1 95.69 259 ASN B N 1
ATOM 4703 C CA . ASN B 1 259 ? 2.721 -17.328 5.449 1 95.69 259 ASN B CA 1
ATOM 4704 C C . ASN B 1 259 ? 1.594 -16.5 4.848 1 95.69 259 ASN B C 1
ATOM 4706 O O . ASN B 1 259 ? 1.527 -16.328 3.627 1 95.69 259 ASN B O 1
ATOM 4710 N N . VAL B 1 260 ? 0.737 -16.047 5.738 1 97.44 260 VAL B N 1
ATOM 4711 C CA . VAL B 1 260 ? -0.362 -15.195 5.297 1 97.44 260 VAL B CA 1
ATOM 4712 C C . VAL B 1 260 ? -0.236 -13.812 5.934 1 97.44 260 VAL B C 1
ATOM 4714 O O . VAL B 1 260 ? -0.194 -13.688 7.16 1 97.44 260 VAL B O 1
ATOM 4717 N N . LEU B 1 261 ? -0.1 -12.883 5.082 1 97.75 261 LEU B N 1
ATOM 4718 C CA . LEU B 1 261 ? -0.181 -11.492 5.512 1 97.75 261 LEU B CA 1
ATOM 4719 C C . LEU B 1 261 ? -1.629 -11.016 5.535 1 97.75 261 LEU B C 1
ATOM 4721 O O . LEU B 1 261 ? -2.377 -11.234 4.582 1 97.75 261 LEU B O 1
ATOM 4725 N N . HIS B 1 262 ? -2.059 -10.453 6.609 1 97.19 262 HIS B N 1
ATOM 4726 C CA . HIS B 1 262 ? -3.367 -9.82 6.73 1 97.19 262 HIS B CA 1
ATOM 4727 C C . HIS B 1 262 ? -3.242 -8.383 7.223 1 97.19 262 HIS B C 1
ATOM 4729 O O . HIS B 1 262 ? -2.588 -8.125 8.234 1 97.19 262 HIS B O 1
ATOM 4735 N N . PHE B 1 263 ? -3.789 -7.5 6.492 1 95.81 263 PHE B N 1
ATOM 4736 C CA . PHE B 1 263 ? -3.781 -6.082 6.828 1 95.81 263 PHE B CA 1
ATOM 4737 C C . PHE B 1 263 ? -5.184 -5.496 6.73 1 95.81 263 PHE B C 1
ATOM 4739 O O . PHE B 1 263 ? -5.844 -5.621 5.699 1 95.81 263 PHE B O 1
ATOM 4746 N N . TYR B 1 264 ? -5.656 -4.906 7.824 1 94.06 264 TYR B N 1
ATOM 4747 C CA . TYR B 1 264 ? -6.93 -4.191 7.852 1 94.06 264 TYR B CA 1
ATOM 4748 C C . TYR B 1 264 ? -6.707 -2.688 7.934 1 94.06 264 TYR B C 1
ATOM 4750 O O . TYR B 1 264 ? -6.383 -2.16 9 1 94.06 264 TYR B O 1
ATOM 4758 N N . LEU B 1 265 ? -6.934 -1.948 6.914 1 88.38 265 LEU B N 1
ATOM 4759 C CA . LEU B 1 265 ? -6.48 -0.58 6.691 1 88.38 265 LEU B CA 1
ATOM 4760 C C . LEU B 1 265 ? -7.203 0.391 7.621 1 88.38 265 LEU B C 1
ATOM 4762 O O . LEU B 1 265 ? -6.582 1.307 8.164 1 88.38 265 LEU B O 1
ATOM 4766 N N . PRO B 1 266 ? -8.477 0.179 7.848 1 85.38 266 PRO B N 1
ATOM 4767 C CA . PRO B 1 266 ? -9.219 1.193 8.602 1 85.38 266 PRO B CA 1
ATOM 4768 C C . PRO B 1 266 ? -8.68 1.369 10.023 1 85.38 266 PRO B C 1
ATOM 4770 O O . PRO B 1 266 ? -8.648 2.488 10.539 1 85.38 266 PRO B O 1
ATOM 4773 N N . THR B 1 267 ? -8.18 0.283 10.602 1 87.5 267 THR B N 1
ATOM 4774 C CA . THR B 1 267 ? -7.672 0.379 11.969 1 87.5 267 THR B CA 1
ATOM 4775 C C . THR B 1 267 ? -6.195 0 12.016 1 87.5 267 THR B C 1
ATOM 4777 O O . THR B 1 267 ? -5.609 -0.091 13.102 1 87.5 267 THR B O 1
ATOM 4780 N N . TYR B 1 268 ? -5.664 -0.31 10.891 1 92.5 268 TYR B N 1
ATOM 4781 C CA . TYR B 1 268 ? -4.266 -0.673 10.711 1 92.5 268 TYR B CA 1
ATOM 4782 C C . TYR B 1 268 ? -3.916 -1.919 11.523 1 92.5 268 TYR B C 1
ATOM 4784 O O . TYR B 1 268 ? -2.818 -2.021 12.07 1 92.5 268 TYR B O 1
ATOM 4792 N N . GLU B 1 269 ? -4.895 -2.744 11.609 1 91.69 269 GLU B N 1
ATOM 4793 C CA . GLU B 1 269 ? -4.609 -4.051 12.195 1 91.69 269 GLU B CA 1
ATOM 4794 C C . GLU B 1 269 ? -3.779 -4.91 11.25 1 91.69 269 GLU B C 1
ATOM 4796 O O . GLU B 1 269 ? -3.984 -4.883 10.031 1 91.69 269 GLU B O 1
ATOM 4801 N N . TYR B 1 270 ? -2.896 -5.688 11.867 1 94.44 270 TYR B N 1
ATOM 4802 C CA . TYR B 1 270 ? -1.928 -6.465 11.102 1 94.44 270 TYR B CA 1
ATOM 4803 C C . TYR B 1 270 ? -1.738 -7.848 11.711 1 94.44 270 TYR B C 1
ATOM 4805 O O . TYR B 1 270 ? -1.721 -8 12.93 1 94.44 270 TYR B O 1
ATOM 4813 N N . ASN B 1 271 ? -1.698 -8.797 10.82 1 93.69 271 ASN B N 1
ATOM 4814 C CA . ASN B 1 271 ? -1.365 -10.148 11.242 1 93.69 271 ASN B CA 1
ATOM 4815 C C . ASN B 1 271 ? -0.497 -10.867 10.211 1 93.69 271 ASN B C 1
ATOM 4817 O O . ASN B 1 271 ? -0.669 -10.672 9.008 1 93.69 271 ASN B O 1
ATOM 4821 N N . PHE B 1 272 ? 0.451 -11.586 10.711 1 94.44 272 PHE B N 1
ATOM 4822 C CA . PHE B 1 272 ? 1.327 -12.422 9.898 1 94.44 272 PHE B CA 1
ATOM 4823 C C . PHE B 1 272 ? 1.389 -13.836 10.461 1 94.44 272 PHE B C 1
ATOM 4825 O O . PHE B 1 272 ? 2.162 -14.117 11.383 1 94.44 272 PHE B O 1
ATOM 4832 N N . ASP B 1 273 ? 0.563 -14.711 9.852 1 92.81 273 ASP B N 1
ATOM 4833 C CA . ASP B 1 273 ? 0.393 -16.047 10.391 1 92.81 273 ASP B CA 1
ATOM 4834 C C . ASP B 1 273 ? 0.722 -17.109 9.352 1 92.81 273 ASP B C 1
ATOM 4836 O O . ASP B 1 273 ? 0.947 -16.797 8.18 1 92.81 273 ASP B O 1
ATOM 4840 N N . LYS B 1 274 ? 0.686 -18.375 9.781 1 93.19 274 LYS B N 1
ATOM 4841 C CA . LYS B 1 274 ? 0.954 -19.484 8.875 1 93.19 274 LYS B CA 1
ATOM 4842 C C . LYS B 1 274 ? -0.315 -19.922 8.148 1 93.19 274 LYS B C 1
ATOM 4844 O O . LYS B 1 274 ? -1.4 -19.922 8.734 1 93.19 274 LYS B O 1
ATOM 4849 N N . ASN B 1 275 ? -0.168 -20.219 6.934 1 95.75 275 ASN B N 1
ATOM 4850 C CA . ASN B 1 275 ? -1.203 -20.906 6.176 1 95.75 275 ASN B CA 1
ATOM 4851 C C . ASN B 1 275 ? -1.023 -22.422 6.234 1 95.75 275 ASN B C 1
ATOM 4853 O O . ASN B 1 275 ? -0.439 -23.016 5.328 1 95.75 275 ASN B O 1
ATOM 4857 N N . ARG B 1 276 ? -1.653 -23.031 7.164 1 91.75 276 ARG B N 1
ATOM 4858 C CA . ARG B 1 276 ? -1.455 -24.453 7.402 1 91.75 276 ARG B CA 1
ATOM 4859 C C . ARG B 1 276 ? -2.447 -25.281 6.598 1 91.75 276 ARG B C 1
ATOM 4861 O O . ARG B 1 276 ? -3.574 -24.844 6.352 1 91.75 276 ARG B O 1
ATOM 4868 N N . ILE B 1 277 ? -2.016 -26.438 6.281 1 92.94 277 ILE B N 1
ATOM 4869 C CA . ILE B 1 277 ? -2.906 -27.391 5.633 1 92.94 277 ILE B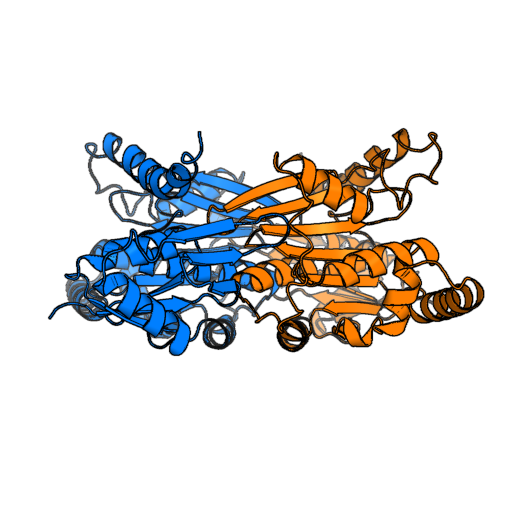 CA 1
ATOM 4870 C C . ILE B 1 277 ? -3.986 -27.844 6.613 1 92.94 277 ILE B C 1
ATOM 4872 O O . ILE B 1 277 ? -3.682 -28.25 7.734 1 92.94 277 ILE B O 1
ATOM 4876 N N . GLN B 1 278 ? -5.168 -27.734 6.082 1 90.19 278 GLN B N 1
ATOM 4877 C CA . GLN B 1 278 ? -6.285 -28.141 6.922 1 90.19 278 GLN B CA 1
ATOM 4878 C C . GLN B 1 278 ? -6.723 -29.562 6.605 1 90.19 278 GLN B C 1
ATOM 4880 O O . GLN B 1 278 ? -6.812 -29.953 5.438 1 90.19 278 GLN B O 1
ATOM 4885 N N . SER B 1 279 ? -7.051 -30.375 7.625 1 85.31 279 SER B N 1
ATOM 4886 C CA . SER B 1 279 ? -7.383 -31.781 7.477 1 85.31 279 SER B CA 1
ATOM 4887 C C . SER B 1 279 ? -8.688 -31.969 6.711 1 85.31 279 SER B C 1
ATOM 4889 O O . SER B 1 279 ? -8.883 -32.969 6.023 1 85.31 279 SER B O 1
ATOM 4891 N N . ASP B 1 280 ? -9.547 -31.047 6.758 1 85.38 280 ASP B N 1
ATOM 4892 C CA . ASP B 1 280 ? -10.867 -31.172 6.145 1 85.38 280 ASP B CA 1
ATOM 4893 C C . ASP B 1 280 ? -10.914 -30.484 4.789 1 85.38 280 ASP B C 1
ATOM 4895 O O . ASP B 1 280 ? -11.992 -30.281 4.219 1 85.38 280 ASP B O 1
ATOM 4899 N N . CYS B 1 281 ? -9.742 -30.109 4.301 1 91.88 281 CYS B N 1
ATOM 4900 C CA . CYS B 1 281 ? -9.703 -29.391 3.037 1 91.88 281 CYS B CA 1
ATOM 4901 C C . CYS B 1 281 ? -10.039 -30.312 1.869 1 91.88 281 CYS B C 1
ATOM 4903 O O . CYS B 1 281 ? -9.43 -31.375 1.72 1 91.88 281 CYS B O 1
ATOM 4905 N N . SER B 1 282 ? -10.914 -29.938 1.084 1 86.25 282 SER B N 1
ATOM 4906 C CA . SER B 1 282 ? -11.383 -30.734 -0.043 1 86.25 282 SER B CA 1
ATOM 4907 C C . SER B 1 282 ? -10.352 -30.766 -1.161 1 86.25 282 SER B C 1
ATOM 4909 O O . SER B 1 282 ? -10.398 -31.641 -2.033 1 86.25 282 SER B O 1
ATOM 4911 N N . VAL B 1 283 ? -9.414 -29.875 -1.149 1 89.88 283 VAL B N 1
ATOM 4912 C CA . VAL B 1 283 ? -8.43 -29.797 -2.223 1 89.88 283 VAL B CA 1
ATOM 4913 C C . VAL B 1 283 ? -7.16 -30.531 -1.816 1 89.88 283 VAL B C 1
ATOM 4915 O O . VAL B 1 283 ? -6.59 -31.281 -2.609 1 89.88 283 VAL B O 1
ATOM 4918 N N . CYS B 1 284 ? -6.699 -30.422 -0.524 1 86.69 284 CYS B N 1
ATOM 4919 C CA . CYS B 1 284 ? -5.449 -31 -0.04 1 86.69 284 CYS B CA 1
ATOM 4920 C C . CYS B 1 284 ? -5.637 -32.469 0.324 1 86.69 284 CYS B C 1
ATOM 4922 O O . CYS B 1 284 ? -4.66 -33.219 0.429 1 86.69 284 CYS B O 1
ATOM 4924 N N . SER B 1 285 ? -6.793 -32.969 1.049 1 66.69 285 SER B N 1
ATOM 4925 C CA . SER B 1 285 ? -7.047 -34.25 1.685 1 66.69 285 SER B CA 1
ATOM 4926 C C . SER B 1 285 ? -6.438 -35.375 0.879 1 66.69 285 SER B C 1
ATOM 4928 O O . SER B 1 285 ? -6.059 -36.406 1.44 1 66.69 285 SER B O 1
ATOM 4930 N N . THR B 1 286 ? -6.406 -35.344 -0.333 1 53.44 286 THR B N 1
ATOM 4931 C CA . THR B 1 286 ? -5.762 -36.531 -0.828 1 53.44 286 THR B CA 1
ATOM 4932 C C . THR B 1 286 ? -4.289 -36.562 -0.418 1 53.44 286 THR B C 1
ATOM 4934 O O . THR B 1 286 ? -3.547 -37.469 -0.827 1 53.44 286 THR B O 1
ATOM 4937 N N . ILE B 1 287 ? -3.725 -35.469 0.208 1 47.72 287 ILE B N 1
ATOM 4938 C CA . ILE B 1 287 ? -2.318 -35.438 0.595 1 47.72 287 ILE B CA 1
ATOM 4939 C C . ILE B 1 287 ? -2.127 -36.25 1.87 1 47.72 287 ILE B C 1
ATOM 4941 O O . ILE B 1 287 ? -2.701 -35.938 2.914 1 47.72 287 ILE B O 1
ATOM 4945 N N . ASN B 1 288 ? -2.008 -37.438 1.991 1 39.06 288 ASN B N 1
ATOM 4946 C CA . ASN B 1 288 ? -1.707 -38.406 3.051 1 39.06 288 ASN B CA 1
ATOM 4947 C C . ASN B 1 288 ? -0.855 -37.781 4.148 1 39.06 288 ASN B C 1
ATOM 4949 O O . ASN B 1 288 ? -0.104 -36.812 3.895 1 39.06 288 ASN B O 1
ATOM 4953 N N . ASN B 1 289 ? -0.923 -38.094 5.668 1 36.53 289 ASN B N 1
ATOM 4954 C CA . ASN B 1 289 ? -0.407 -37.938 7.02 1 36.53 289 ASN B CA 1
ATOM 4955 C C . ASN B 1 289 ? 1.096 -37.656 7.02 1 36.53 289 ASN B C 1
ATOM 4957 O O . ASN B 1 289 ? 1.708 -37.531 8.086 1 36.53 289 ASN B O 1
ATOM 4961 N N . ILE B 1 290 ? 1.962 -37.906 6.191 1 34.25 290 ILE B N 1
ATOM 4962 C CA . ILE B 1 290 ? 3.398 -38.062 6.395 1 34.25 290 ILE B CA 1
ATOM 4963 C C . ILE B 1 290 ? 4.031 -36.688 6.594 1 34.25 290 ILE B C 1
ATOM 4965 O O . ILE B 1 290 ? 4.879 -36.5 7.469 1 34.25 290 ILE B O 1
ATOM 4969 N N . LEU B 1 291 ? 3.908 -35.469 5.797 1 37.31 291 LEU B N 1
ATOM 4970 C CA . LEU B 1 291 ? 4.926 -34.469 5.488 1 37.31 291 LEU B CA 1
ATOM 4971 C C . LEU B 1 291 ? 4.777 -33.25 6.387 1 37.31 291 LEU B C 1
ATOM 4973 O O . LEU B 1 291 ? 5.473 -32.25 6.199 1 37.31 291 LEU B O 1
ATOM 4977 N N . PHE B 1 292 ? 4.203 -33.156 7.461 1 36.47 292 PHE B N 1
ATOM 4978 C CA . PHE B 1 292 ? 4.004 -31.984 8.305 1 36.47 292 PHE B CA 1
ATOM 4979 C C . PHE B 1 292 ? 5.328 -31.484 8.867 1 36.47 292 PHE B C 1
ATOM 4981 O O . PHE B 1 292 ? 5.492 -30.281 9.117 1 36.47 292 PHE B O 1
ATOM 4988 N N . LYS B 1 293 ? 6.273 -32.312 9.312 1 34.31 293 LYS B N 1
ATOM 4989 C CA . LYS B 1 293 ? 7.484 -31.969 10.047 1 34.31 293 LYS B CA 1
ATOM 4990 C C . LYS B 1 293 ? 8.414 -31.094 9.195 1 34.31 293 LYS B C 1
ATOM 4992 O O . LYS B 1 293 ? 9.047 -30.172 9.711 1 34.31 293 LYS B O 1
ATOM 4997 N N . GLU B 1 294 ? 8.57 -31.219 7.965 1 35.53 294 GLU B N 1
ATOM 4998 C CA . GLU B 1 294 ? 9.641 -30.641 7.148 1 35.53 294 GLU B CA 1
ATOM 4999 C C . GLU B 1 294 ? 9.289 -29.219 6.711 1 35.53 294 GLU B C 1
ATOM 5001 O O . GLU B 1 294 ? 10.18 -28.391 6.465 1 35.53 294 GLU B O 1
ATOM 5006 N N . GLN B 1 295 ? 8.141 -28.859 6.684 1 36.81 295 GLN B N 1
ATOM 5007 C CA . GLN B 1 295 ? 7.699 -27.594 6.086 1 36.81 295 GLN B CA 1
ATOM 5008 C C . GLN B 1 295 ? 8.039 -26.406 6.984 1 36.81 295 GLN B C 1
ATOM 5010 O O . GLN B 1 295 ? 8.414 -25.344 6.492 1 36.81 295 GLN B O 1
ATOM 5015 N N . ASN B 1 296 ? 8.047 -26.531 8.258 1 36.53 296 ASN B N 1
ATOM 5016 C CA . ASN B 1 296 ? 8.344 -25.453 9.195 1 36.53 296 ASN B CA 1
ATOM 5017 C C . ASN B 1 296 ? 9.781 -24.969 9.047 1 36.53 296 ASN B C 1
ATOM 5019 O O . ASN B 1 296 ? 10.055 -23.781 9.203 1 36.53 296 ASN B O 1
ATOM 5023 N N . MET B 1 297 ? 10.625 -25.875 8.609 1 33.56 297 MET B N 1
ATOM 5024 C CA . MET B 1 297 ? 12.047 -25.547 8.648 1 33.56 297 MET B CA 1
ATOM 5025 C C . MET B 1 297 ? 12.422 -24.625 7.5 1 33.56 297 MET B C 1
ATOM 5027 O O . MET B 1 297 ? 13.289 -23.766 7.652 1 33.56 297 MET B O 1
ATOM 5031 N N . LYS B 1 298 ? 11.852 -24.812 6.398 1 34.44 298 LYS B N 1
ATOM 5032 C CA . LYS B 1 298 ? 12.344 -24.094 5.23 1 34.44 298 LYS B CA 1
ATOM 5033 C C . LYS B 1 298 ? 11.898 -22.625 5.262 1 34.44 298 LYS B C 1
ATOM 5035 O O . LYS B 1 298 ? 12.656 -21.734 4.879 1 34.44 298 LYS B O 1
ATOM 5040 N N . ALA B 1 299 ? 10.688 -22.391 5.656 1 39.56 299 ALA B N 1
ATOM 5041 C CA . ALA B 1 299 ? 10.227 -21.016 5.77 1 39.56 299 ALA B CA 1
ATOM 5042 C C . ALA B 1 299 ? 11.133 -20.203 6.688 1 39.56 299 ALA B C 1
ATOM 5044 O O . ALA B 1 299 ? 11.453 -19.047 6.398 1 39.56 299 ALA B O 1
ATOM 5045 N N . CYS B 1 300 ? 11.609 -20.844 7.727 1 38.34 300 CYS B N 1
ATOM 5046 C CA . CYS B 1 300 ? 12.539 -20.188 8.641 1 38.34 300 CYS B CA 1
ATOM 5047 C C . CYS B 1 300 ? 13.867 -19.891 7.953 1 38.34 300 CYS B C 1
ATOM 5049 O O . CYS B 1 300 ? 14.5 -18.875 8.242 1 38.34 300 CYS B O 1
ATOM 5051 N N . ASN B 1 301 ? 14.172 -20.75 7.062 1 40.16 301 ASN B N 1
ATOM 5052 C CA . ASN B 1 301 ? 15.484 -20.547 6.445 1 40.16 301 ASN B CA 1
ATOM 5053 C C . ASN B 1 301 ? 15.484 -19.359 5.496 1 40.16 301 ASN B C 1
ATOM 5055 O O . ASN B 1 301 ? 16.453 -18.609 5.434 1 40.16 301 ASN B O 1
ATOM 5059 N N . ILE B 1 302 ? 14.43 -19.25 4.738 1 42.56 302 ILE B N 1
ATOM 5060 C CA . ILE B 1 302 ? 14.398 -18.109 3.822 1 42.56 302 ILE B CA 1
ATOM 5061 C C . ILE B 1 302 ? 14.359 -16.812 4.617 1 42.56 302 ILE B C 1
ATOM 5063 O O . ILE B 1 302 ? 15.062 -15.852 4.285 1 42.56 302 ILE B O 1
ATOM 5067 N N . LEU B 1 303 ? 13.586 -16.922 5.715 1 43.59 303 LEU B N 1
ATOM 5068 C CA . LEU B 1 303 ? 13.625 -15.789 6.629 1 43.59 303 LEU B CA 1
ATOM 5069 C C . LEU B 1 303 ? 15.031 -15.578 7.18 1 43.59 303 LEU B C 1
ATOM 5071 O O . LEU B 1 303 ? 15.5 -14.445 7.293 1 43.59 303 LEU B O 1
ATOM 5075 N N . ALA B 1 304 ? 15.625 -16.734 7.59 1 44.91 304 ALA B N 1
ATOM 5076 C CA . ALA B 1 304 ? 17 -16.672 8.094 1 44.91 304 ALA B CA 1
ATOM 5077 C C . ALA B 1 304 ? 17.953 -16.125 7.031 1 44.91 304 ALA B C 1
ATOM 5079 O O . ALA B 1 304 ? 18.844 -15.352 7.344 1 44.91 304 ALA B O 1
ATOM 5080 N N . GLU B 1 305 ? 17.75 -16.641 5.949 1 45.16 305 GLU B N 1
ATOM 5081 C CA . GLU B 1 305 ? 18.594 -16.125 4.867 1 45.16 305 GLU B CA 1
ATOM 5082 C C . GLU B 1 305 ? 18.328 -14.641 4.621 1 45.16 305 GLU B C 1
ATOM 5084 O O . GLU B 1 305 ? 19.25 -13.875 4.34 1 45.16 305 GLU B O 1
ATOM 5089 N N . VAL B 1 306 ? 17.062 -14.344 4.805 1 42 306 VAL B N 1
ATOM 5090 C CA . VAL B 1 306 ? 16.703 -12.938 4.68 1 42 306 VAL B CA 1
ATOM 5091 C C . VAL B 1 306 ? 17.172 -12.172 5.922 1 42 306 VAL B C 1
ATOM 5093 O O . VAL B 1 306 ? 17.688 -11.062 5.816 1 42 306 VAL B O 1
ATOM 5096 N N . LEU B 1 307 ? 16.953 -12.805 7.168 1 40.28 307 LEU B N 1
ATOM 5097 C CA . LEU B 1 307 ? 17.312 -12.18 8.438 1 40.28 307 LEU B CA 1
ATOM 5098 C C . LEU B 1 307 ? 18.797 -12.359 8.727 1 40.28 307 LEU B C 1
ATOM 5100 O O . LEU B 1 307 ? 19.391 -11.555 9.445 1 40.28 307 LEU B O 1
ATOM 5104 N N . GLY B 1 308 ? 19.328 -13.547 8.57 1 39.97 308 GLY B N 1
ATOM 5105 C CA . GLY B 1 308 ? 20.703 -13.852 8.945 1 39.97 308 GLY B CA 1
ATOM 5106 C C . GLY B 1 308 ? 21.688 -12.812 8.461 1 39.97 308 GLY B C 1
ATOM 5107 O O . GLY B 1 308 ? 22.875 -12.852 8.82 1 39.97 308 GLY B O 1
ATOM 5108 N N . ASN B 1 309 ? 21.422 -12.227 7.406 1 36.81 309 ASN B N 1
ATOM 5109 C CA . ASN B 1 309 ? 22.5 -11.344 6.988 1 36.81 309 ASN B CA 1
ATOM 5110 C C . ASN B 1 309 ? 22.625 -10.133 7.91 1 36.81 309 ASN B C 1
ATOM 5112 O O . ASN B 1 309 ? 23.406 -9.219 7.641 1 36.81 309 ASN B O 1
ATOM 5116 N N . ASP B 1 310 ? 21.703 -10.023 8.812 1 31.38 310 ASP B N 1
ATOM 5117 C CA . ASP B 1 310 ? 21.953 -8.852 9.648 1 31.38 310 ASP B CA 1
ATOM 5118 C C . ASP B 1 310 ? 22.984 -9.164 10.727 1 31.38 310 ASP B C 1
ATOM 5120 O O . ASP B 1 310 ? 23.141 -8.398 11.688 1 31.38 310 ASP B O 1
ATOM 5124 N N . LYS B 1 311 ? 23.391 -10.469 10.984 1 30.55 311 LYS B N 1
ATOM 5125 C CA . LYS B 1 311 ? 24.406 -10.562 12.031 1 30.55 311 LYS B CA 1
ATOM 5126 C C . LYS B 1 311 ? 25.75 -10.039 11.531 1 30.55 311 LYS B C 1
ATOM 5128 O O . LYS B 1 311 ? 26.531 -10.789 10.953 1 30.55 311 LYS B O 1
ATOM 5133 N N . TYR B 1 312 ? 26.016 -8.906 10.977 1 24.17 312 TYR B N 1
ATOM 5134 C CA . TYR B 1 312 ? 27.406 -8.469 10.891 1 24.17 312 TYR B CA 1
ATOM 5135 C C . TYR B 1 312 ? 28.125 -8.672 12.219 1 24.17 312 TYR B C 1
ATOM 5137 O O . TYR B 1 312 ? 27.484 -8.828 13.258 1 24.17 312 TYR B O 1
ATOM 5145 N N . GLN B 1 313 ? 29.344 -7.879 12.32 1 21.94 313 GLN B N 1
ATOM 5146 C CA . GLN B 1 313 ? 30.672 -7.723 12.906 1 21.94 313 GLN B CA 1
ATOM 5147 C C . GLN B 1 313 ? 30.578 -7.281 14.367 1 21.94 313 GLN B C 1
ATOM 5149 O O . GLN B 1 313 ? 30.047 -6.199 14.664 1 21.94 313 GLN B O 1
ATOM 5154 N N . GLU B 1 314 ? 30.328 -8.195 15.352 1 20.55 314 GLU B N 1
ATOM 5155 C CA . GLU B 1 314 ? 31.359 -7.965 16.375 1 20.55 314 GLU B CA 1
ATOM 5156 C C . GLU B 1 314 ? 32.75 -8.219 15.812 1 20.55 314 GLU B C 1
ATOM 5158 O O . GLU B 1 314 ? 32.969 -9.172 15.055 1 20.55 314 GLU B O 1
#

Nearest PDB structures (foldseek):
  3h5a-assembly1_D  TM=4.397E-01  e=5.019E-09  Escherichia coli
  6cwy-assembly1_D  TM=5.212E-01  e=7.207E-03  Homo sapiens
  1y8q-assembly1_B  TM=4.654E-01  e=7.652E-03  Homo sapiens
  6cwz-assembly1_D  TM=4.644E-01  e=1.569E-02  Homo sapiens
  8sea-assembly1_A  TM=4.642E-01  e=1.717E-01  Homo sapiens

pLDDT: mean 83.83, std 19.35, range [20.55, 98.62]

Radius of gyration: 26.51 Å; Cα contacts (8 Å, |Δi|>4): 1031; chains: 2; bounding box: 84×78×55 Å

Sequence (628 aa):
MNSDTIFFVKKDTHINSNINEWILSKGIIHKSTLTISKNESSTLFVSLFKQLIQNQEIKVSEDDEEYSDFKKLVQLGFLGIRNKNKKVALIVEESAKNFFENYLKDENICVSSLDEFITQDTLNILIEEKNNTKLNKIVQNYKNKYKDVDLIFVCSLYYENYLKGINKLTKLISIPYNIGFYDNNNIFATRIIHGETGCYQCLENQILQKFDGYIEDYVSEMDSEKQVFDIKNYGVLISIIKSEIEELNLYSDTELRGNVLHFYLPTYEYNFDKNRIQSDCSVCSTINNILFKEQNMKACNILAEVLGNDKYQEMNSDTIFFVKKDTHINSNINEWILSKGIIHKSTLTISKNESSTLFVSLFKQLIQNQEIKVSEDDEEYSDFKKLVQLGFLGIRNKNKKVALIVEESAKNFFENYLKDENICVSSLDEFITQDTLNILIEEKNNTKLNKIVQNYKNKYKDVDLIFVCSLYYENYLKGINKLTKLISIPYNIGFYDNNNIFATRIIHGETGCYQCLENQILQKFDGYIEDYVSEMDSEKQVFDIKNYGVLISIIKSEIEELNLYSDTELRGNVLHFYLPTYEYNFDKNRIQSDCSVCSTINNILFKEQNMKACNILAEVLGNDKYQE

Foldseek 3Di:
DFFKKKKFFDPQWDWDDDPFWIWIWGDDPPIDIDIGGPVVDDPVLNVQVVVRVVVRMGIDTPPDPCNVVSLVCVLSPGMFMDTPVEAEEEEEAPQCQVVLCVPVPDPRYDYYYLCVVAPPVRLCCQVVVPDPVVVVVVLVVCLVVCVRYAYEYEYECLVVSSQVSVQSSCVSSQHKYKYWYDDPQKIKIAIDGALQAATVQLVVVVVVVVDPDDCVVVPPCPPPPPDHDDCSHVVVVSVVVVQQVRCCRSPVGDLRHQWMWIARPVVGDTDIGGGHHDCPRPRRVVSDDDDHVPNVPVSVVVVCVSVVVVPPDD/DFFKKKKFFDPQWDWDDDPFWIWIWGDDPPIDIDIGGPVPDDPVLNVQVVVRVVVRMGIDTPPDPCNVVSLVCVLSPGMFMDTPVEAEEEEEAPQCQVVLCVPVPDPRYDYYYLCVVAPPVRLCCQVVVPDPVVVVVVLVVCLVVCVRYAYEYEYECLVVSSQVSVQSSCVSSQHKYKYWYDDPQKIKIAIDGALQAATVQLVVVVVCVVPPDDCVVVPPCPPPPPDHDDCSHVVVVSVVVVQQVRCCRSPVGDLRHQWMWIARPVVGDTDIGGGHHDCPRPRRVVSDPDDHPPNVPVSVVVVCSSVVVVPDDD

Secondary structure (DSSP, 8-state):
---EEEEEE-TT-EEEE-SSEEEEEE-SSS-EEEEEETTTS-HHHHHHHHHHHHHSEEEEETTSTTHHHHHHHHHTTSEEEEETT-EEEEEE-HHHHHHHHHHH-BTTEEEEEHHHHS-HHHHHHHHH---HHHHHHHHHHHHHHTTTEEEEEEEEGGGHHHHHHHHHHHHHHT--EEEEEEETTEEEEEEE-BTTB--HHHHHHHHHHTS-S-GGGT--------PPP-HHHHHHHHHHHHHHHHHHHHHSS-TTBTEEEEEETTTTEEEEEE-PPPTT-TTTTTS-TTTHHHHHHHHHHHHHHHHGGG----/---EEEEEE-TT-EEEE-SSEEEEEE-SSS-EEEEEETTTS-HHHHHHHHHHHHHSEEEEETTSTTHHHHHHHHHTTSEEEEETT-EEEEEE-HHHHHHHHHHH-BTTEEEEEHHHHS-HHHHHHHHH---HHHHHHHHHHHHHHTTTEEEEEEEEGGGHHHHHHHHHHHHHHT--EEEEEEETTEEEEEEE-BTTB--HHHHHHHHHHTS-S-GGGG--------PPP-HHHHHHHHHHHHHHHHHHHHHSS-TTBTEEEEEETTTTEEEEEE-PPPTT-TTTTTS-TTTHHHHHHHHHHHHHHHHGGG----